Protein AF-A0A1I1DP13-F1 (afdb_monomer)

Solvent-accessible surface area (backbone atoms only — not comparable to full-atom values): 35308 Å² total; per-residue (Å²): 132,83,53,28,47,41,36,34,28,81,77,73,49,66,52,69,43,58,70,65,42,31,44,43,58,57,32,55,77,70,66,49,69,61,26,59,93,57,75,52,70,69,80,69,60,38,29,40,28,28,75,45,72,44,59,39,74,93,78,70,45,64,20,54,94,67,20,39,50,79,92,46,76,57,53,66,59,29,46,84,61,67,42,52,89,84,49,43,44,21,46,74,36,17,33,59,37,39,34,39,34,31,53,49,70,91,16,27,72,71,70,78,79,46,77,75,73,79,78,94,67,92,70,76,83,43,37,30,54,46,77,44,75,41,69,37,76,76,87,38,91,92,59,81,64,54,73,68,54,39,48,48,49,31,38,29,73,76,68,67,48,59,78,67,42,71,49,68,85,46,60,79,46,41,73,61,34,38,60,73,19,75,35,22,30,22,33,34,35,36,41,54,76,73,76,66,30,35,48,54,45,72,42,52,28,86,77,91,68,83,46,30,28,38,19,26,26,40,45,79,64,41,30,38,40,37,35,26,30,49,83,78,67,48,74,64,25,65,44,37,47,70,30,76,53,32,61,61,21,87,47,73,65,41,36,28,49,24,34,69,70,29,90,62,37,40,57,53,48,16,53,52,50,23,52,49,53,34,52,47,49,45,50,30,22,52,76,47,76,42,60,33,52,49,30,44,36,34,15,37,21,19,40,41,57,53,46,26,25,60,74,63,41,74,38,54,48,47,69,39,92,91,18,54,62,96,67,44,67,57,48,77,45,56,26,48,83,49,52,33,68,68,31,24,85,64,13,35,29,37,34,53,30,34,63,44,41,73,33,9,11,24,53,46,14,30,45,65,50,70,36,32,64,76,28,83,60,41,27,38,37,36,33,45,49,53,50,26,43,36,38,41,21,14,56,88,51,38,34,34,35,46,24,77,23,42,46,41,66,55,8,40,90,31,92,36,36,30,58,83,41,67,10,14,26,43,41,45,48,41,42,63,85,73,61,52,66,41,35,25,28,39,94,44,95,50,41,64,83,41,89,61,27,67,68,75,31,64,84,53,43,66,69,34,28,6,24,41,14,50,47,26,43,55,24,28,32,31,53,36,45,40,27,24,41,80,57,45,50,28,47,27,84,78,49,69,25,85,46,27,37,84,47,92,96,48,19,26,39,59,70,45,77,33,56,96,79,76,42,50,71,32,48,53,41,53,66,33,45,52,41,47,30,53,21,27,4,29,42,26,17,48,54,52,49,51,29,57,76,71,71,49,93,71,51,68,32,37,36,28,15,21,78,55,22,51,60,54,52,52,68,34,39,47,49,43,16,36,44,79,57,42,58,64,90,37,44,44,64,58,25,46,23,33,44,48,13,14,39,45,42,44,33,11,25,68,52,45,56,46,47,62,53,49,43,75,62,43,46,73,52,61,56,94,77,39,87,58,36,64,58,39,25,60,37,24,42,20,52,32,39,68,75,69,79,44,66,52,47,53,77,79,48,79,69,58,95,52,74,66,55,78,78,55,52,60,52,54,56,54,55,69,71,63,65,80,78,87,78,86,82,137

Radius of gyration: 28.68 Å; Cα contacts (8 Å, |Δi|>4): 1566; chains: 1; bounding box: 94×59×93 Å

pLDDT: mean 90.05, std 12.03, range [35.84, 98.69]

Secondary structure (DSSP, 8-state):
----EEEEETTTEEEE--TT-BHHHHHHHHT-----TTTTSS-S--SEEEEEPEEETTTTEEE-TTSBPPP-HHHHHHHTTT--TT-EETTT-BB-SSEEEE--GGG-SS------PPP------B-SEEEEEEE-PPP-SSS---HHHHHHHHHHHHH---S-B--HHHHTTHHHHHHHTTTEEEEEEE--SSS--EEEEEEES---SPPEEEEEEE-SSEEEEEEEETTT--EEEEEEEE-GGGGT-SSHHHHHHHHHHSTTHHHHHHHHHHHHHHHHHHHHHHHTT--GGGEEEEEEEE-HHHHHHHHT--GGGGSSTT---S--S-EEEEGGGGT--SS-TT-EEEEPPPSBTTB-HHHHHHHHHH-GGG-SS-EEEEEESSSEEEEEE-SS-EEEEEE---GGGGTTTSTTB--S-TTEEEEEEE-TTT--EEEEETT--S-TTSTTHHHHTTTT---EE-HHHHHHHHHHHHHTTSB-TT-PBPPHHHHS-TTEEEETTEEEEEEEE-GGGT--EEEE-HHHHHHHHHHHHHHHHHHHHHHHHHT-S--SEEEEEHHHHTT--HHHHHHHTSS----GGGEEEEESHHHHHHHHHHHBHHHHHHHHHHHHH-EE--GGG-TTHHHHHHHTTSSS-SS---HHHHHH---------HHHHHHHHHHHTTPPP-----

Nearest PDB structures (foldseek):
  3zyy-assembly1_X  TM=7.426E-01  e=2.763E-56  Carboxydothermus hydrogenoformans
  4c1n-assembly2_K  TM=8.808E-01  e=3.202E-49  Carboxydothermus hydrogenoformans
  3cqy-assembly1_A  TM=4.595E-01  e=5.123E-05  Shewanella oneidensis MR-1
  3i8b-assembly1_A  TM=2.993E-01  e=1.482E-04  Bifidobacterium adolescentis ATCC 15703
  7v94-assembly1_A  TM=3.865E-01  e=6.200E-02  uncultured archaeon

Foldseek 3Di:
DFAAWEAEPPFRFIDGDHFFAQLVNVCVVSVNFFDDPPPLPLPQLQRKKAWDAADQVVVPDHHDPPQKPDDDPSNVVCCVVPRDPRIDRSSPITGHHHIYMYRDQSRGPDNPAPDQDDDPDDFDFDFQKDKDKWAFDDQDPVDHDDLVVRVQVRCCVVPVQHPEDEDPVAVVCSVVQCVQQVRIWMWTWGHFPDDHIYTQHIHRHDDDDFQWAWQWEDEPFKIKIFIARLVPLDGLFIGMDTQSCVSQPVDLLSQLVSPVRPPCSLVVSLVSRLVVVLVRLCVRCVVSVHFQQSHQEYFYWYWQSSVCSLQSHRQNCCNDPPLDHPFQFKDKDQVVSSVNPRYHRRHIYIYAGALGSGGIRLNLLLCLQVVQLDAPFWEWEWADACKIWIWTHHVPAIAIEIFRLHHLLQQPQFPQGDHQDFQAWQAWAADLPQRAIWTDHRQDPDIPPDPCRCVSCVPRHNRGHGNNRLLNVQLNCQQSVQAAQLGAGAACVQSVHPQFDDDPVGTKGWRDDCVVVPHDTYIGDSSSSQSNLLSLLRQALRQVLVCVVVVHDDGAAYEYEHQSSQRHQLLSCLQQQSYHAYQSVRYYYDYHSSSVSSSSVNRHSVSSVVSSVVSVRHHYDYLVPRPCSVVSSVQPSTGNGNPDPSVNSCVPGDGDNDDRDPVVVVVVVVVVVPDDDPDDDD

Mean predicted aligned error: 8.63 Å

Structure (mmCIF, N/CA/C/O backbone):
data_AF-A0A1I1DP13-F1
#
_entry.id   AF-A0A1I1DP13-F1
#
loop_
_atom_site.group_PDB
_atom_site.id
_atom_site.type_symbol
_atom_site.label_atom_id
_atom_site.label_alt_id
_atom_site.label_comp_id
_atom_site.label_asym_id
_atom_site.label_entity_id
_atom_site.label_seq_id
_atom_site.pdbx_PDB_ins_code
_atom_site.Cartn_x
_atom_site.Cartn_y
_atom_site.Cartn_z
_atom_site.occupancy
_atom_site.B_iso_or_equiv
_atom_site.auth_seq_id
_atom_site.auth_comp_id
_atom_site.auth_asym_id
_atom_site.auth_atom_id
_atom_site.pdbx_PDB_model_num
ATOM 1 N N . MET A 1 1 ? -0.823 33.779 26.265 1.00 55.12 1 MET A N 1
ATOM 2 C CA . MET A 1 1 ? -0.538 33.253 24.914 1.00 55.12 1 MET A CA 1
ATOM 3 C C . MET A 1 1 ? -0.546 31.744 25.011 1.00 55.12 1 MET A C 1
ATOM 5 O O . MET A 1 1 ? 0.023 31.214 25.957 1.00 55.12 1 MET A O 1
ATOM 9 N N . THR A 1 2 ? -1.258 31.063 24.123 1.00 80.88 2 THR A N 1
ATOM 10 C CA . THR A 1 2 ? -1.223 29.599 24.035 1.00 80.88 2 THR A CA 1
ATOM 11 C C . THR A 1 2 ? 0.154 29.152 23.557 1.00 80.88 2 THR A C 1
ATOM 13 O O . THR A 1 2 ? 0.678 29.711 22.600 1.00 80.88 2 THR A O 1
ATOM 16 N N . ASN A 1 3 ? 0.739 28.165 24.238 1.00 93.50 3 ASN A N 1
ATOM 17 C CA . ASN A 1 3 ? 2.014 27.561 23.849 1.00 93.50 3 ASN A CA 1
ATOM 18 C C . ASN A 1 3 ? 1.960 27.025 22.400 1.00 93.50 3 ASN A C 1
ATOM 20 O O . ASN A 1 3 ? 0.920 26.448 22.042 1.00 93.50 3 ASN A O 1
ATOM 24 N N . PRO A 1 4 ? 3.050 27.157 21.616 1.00 95.00 4 PRO A N 1
ATOM 25 C CA . PRO A 1 4 ? 3.177 26.577 20.282 1.00 95.00 4 PRO A CA 1
ATOM 26 C C . PRO A 1 4 ? 2.722 25.120 20.180 1.00 95.00 4 PRO A C 1
ATOM 28 O O . PRO A 1 4 ? 3.072 24.300 21.031 1.00 95.00 4 PRO A O 1
ATOM 31 N N . LEU A 1 5 ? 1.954 24.792 19.143 1.00 94.38 5 LEU A N 1
ATOM 32 C CA . LEU A 1 5 ? 1.590 23.432 18.764 1.00 94.38 5 LEU A CA 1
ATOM 33 C C . LEU A 1 5 ? 2.710 22.806 17.926 1.00 94.38 5 LEU A C 1
ATOM 35 O O . LEU A 1 5 ? 3.099 23.337 16.892 1.00 94.38 5 LEU A O 1
ATOM 39 N N . VAL A 1 6 ? 3.198 21.647 18.360 1.00 94.81 6 VAL A N 1
ATOM 40 C CA . VAL A 1 6 ? 4.246 20.886 17.673 1.00 94.81 6 VAL A CA 1
ATOM 41 C C . VAL A 1 6 ? 3.664 19.558 17.224 1.00 94.81 6 VAL A C 1
ATOM 43 O O . VAL A 1 6 ? 3.081 18.838 18.040 1.00 94.81 6 VAL A O 1
ATOM 46 N N . ILE A 1 7 ? 3.835 19.229 15.945 1.00 89.25 7 ILE A N 1
ATOM 47 C CA . ILE A 1 7 ? 3.390 17.970 15.340 1.00 89.25 7 ILE A CA 1
ATOM 48 C C . ILE A 1 7 ? 4.605 17.239 14.772 1.00 89.25 7 ILE A C 1
ATOM 50 O O . ILE A 1 7 ? 5.365 17.827 14.012 1.00 89.25 7 ILE A O 1
ATOM 54 N N . PHE A 1 8 ? 4.782 15.961 15.111 1.00 86.25 8 PHE A N 1
ATOM 55 C CA . PHE A 1 8 ? 5.872 15.132 14.595 1.00 86.25 8 PHE A CA 1
ATOM 56 C C . PHE A 1 8 ? 5.380 14.135 13.542 1.00 86.25 8 PHE A C 1
ATOM 58 O O . PHE A 1 8 ? 4.697 13.160 13.868 1.00 86.25 8 PHE A O 1
ATOM 65 N N . ALA A 1 9 ? 5.800 14.318 12.294 1.00 80.25 9 ALA A N 1
ATOM 66 C CA . ALA A 1 9 ? 5.687 13.325 11.232 1.00 80.25 9 ALA A CA 1
ATOM 67 C C . ALA A 1 9 ? 6.921 12.398 11.258 1.00 80.25 9 ALA A C 1
ATOM 69 O O . ALA A 1 9 ? 8.023 12.859 11.553 1.00 80.25 9 ALA A O 1
ATOM 70 N N . PRO A 1 10 ? 6.775 11.086 11.010 1.00 65.25 10 PRO A N 1
ATOM 71 C CA . PRO A 1 10 ? 5.547 10.370 10.645 1.00 65.25 10 PRO A CA 1
ATOM 72 C C . PRO A 1 10 ? 4.685 9.905 11.823 1.00 65.25 10 PRO A C 1
ATOM 74 O O . PRO A 1 10 ? 3.657 9.269 11.618 1.00 65.25 10 PRO A O 1
ATOM 77 N N . SER A 1 11 ? 5.127 10.142 13.059 1.00 68.56 11 SER A N 1
ATOM 78 C CA . SER A 1 11 ? 4.510 9.540 14.247 1.00 68.56 11 SER A CA 1
ATOM 79 C C . SER A 1 11 ? 3.066 9.994 14.508 1.00 68.56 11 SER A C 1
ATOM 81 O O . SER A 1 11 ? 2.361 9.355 15.282 1.00 68.56 11 SER A O 1
ATOM 83 N N . GLY A 1 12 ? 2.649 11.130 13.936 1.00 71.81 12 GLY A N 1
ATOM 84 C CA . GLY A 1 12 ? 1.364 11.792 14.190 1.00 71.81 12 GLY A CA 1
ATOM 85 C C . GLY A 1 12 ? 1.233 12.397 15.596 1.00 71.81 12 GLY A C 1
ATOM 86 O O . GLY A 1 12 ? 0.222 13.041 15.912 1.00 71.81 12 GLY A O 1
ATOM 87 N N . LYS A 1 13 ? 2.249 12.212 16.452 1.00 75.31 13 LYS A N 1
ATOM 88 C CA . LYS A 1 13 ? 2.263 12.684 17.836 1.00 75.31 13 LYS A CA 1
ATOM 89 C C . LYS A 1 13 ? 2.337 14.201 17.877 1.00 75.31 13 LYS A C 1
ATOM 91 O O . LYS A 1 13 ? 3.121 14.821 17.159 1.00 75.31 13 LYS A O 1
ATOM 96 N N . ARG A 1 14 ? 1.525 14.798 18.745 1.00 87.50 14 ARG A N 1
ATOM 97 C CA . ARG A 1 14 ? 1.379 16.250 18.837 1.00 87.50 14 ARG A CA 1
ATOM 98 C C . ARG A 1 14 ? 1.189 16.714 20.273 1.00 87.50 14 ARG A C 1
ATOM 100 O O . ARG A 1 14 ? 0.602 16.004 21.084 1.00 87.50 14 ARG A O 1
ATOM 107 N N . GLY A 1 15 ? 1.663 17.915 20.572 1.00 87.88 15 GLY A N 1
ATOM 108 C CA . GLY A 1 15 ? 1.552 18.526 21.894 1.00 87.88 15 GLY A CA 1
ATOM 109 C C . GLY A 1 15 ? 1.859 20.016 21.854 1.00 87.88 15 GLY A C 1
ATOM 110 O O . GLY A 1 15 ? 2.369 20.519 20.855 1.00 87.88 15 GLY A O 1
ATOM 111 N N . ARG A 1 16 ? 1.538 20.733 22.935 1.00 91.75 16 ARG A N 1
ATOM 112 C CA . ARG A 1 16 ? 1.857 22.160 23.062 1.00 91.75 16 ARG A CA 1
ATOM 113 C C . ARG A 1 16 ? 3.050 22.375 23.984 1.00 91.75 16 ARG A C 1
ATOM 115 O O . ARG A 1 16 ? 3.038 21.886 25.112 1.00 91.75 16 ARG A O 1
ATOM 122 N N . PHE A 1 17 ? 4.033 23.149 23.533 1.00 94.12 17 PHE A N 1
ATOM 123 C CA . PHE A 1 17 ? 5.304 23.349 24.235 1.00 94.12 17 PHE A CA 1
ATOM 124 C C . PHE A 1 17 ? 5.639 24.831 24.377 1.00 94.12 17 PHE A C 1
ATOM 126 O O . PHE A 1 17 ? 5.358 25.590 23.455 1.00 94.12 17 PHE A O 1
ATOM 133 N N . PRO A 1 18 ? 6.240 25.272 25.495 1.00 95.56 18 PRO A N 1
ATOM 134 C CA . PRO A 1 18 ? 6.707 26.647 25.637 1.00 95.56 18 PRO A CA 1
ATOM 135 C C . PRO A 1 18 ? 7.702 27.042 24.538 1.00 95.56 18 PRO A C 1
ATOM 137 O O . PRO A 1 18 ? 8.527 26.226 24.114 1.00 95.56 18 PRO A O 1
ATOM 140 N N . VAL A 1 19 ? 7.673 28.314 24.136 1.00 96.31 19 VAL A N 1
ATOM 141 C CA . VAL A 1 19 ? 8.696 28.902 23.256 1.00 96.31 19 VAL A CA 1
ATOM 142 C C . VAL A 1 19 ? 10.086 28.687 23.863 1.00 96.31 19 VAL A C 1
ATOM 144 O O . VAL A 1 19 ? 10.281 28.847 25.068 1.00 96.31 19 VAL A O 1
ATOM 147 N N . GLY A 1 20 ? 11.050 28.298 23.031 1.00 94.94 20 GLY A N 1
ATOM 148 C CA . GLY A 1 20 ? 12.412 27.968 23.447 1.00 94.94 20 GLY A CA 1
ATOM 149 C C . GLY A 1 20 ? 12.628 26.496 23.817 1.00 94.94 20 GLY A C 1
ATOM 150 O O . GLY A 1 20 ? 13.771 26.101 24.043 1.00 94.94 20 GLY A O 1
ATOM 151 N N . THR A 1 21 ? 11.582 25.661 23.827 1.00 96.38 21 THR A N 1
ATOM 152 C CA . THR A 1 21 ? 11.731 24.214 24.058 1.00 96.38 21 THR A CA 1
ATOM 153 C C . THR A 1 21 ? 12.563 23.578 22.932 1.00 96.38 21 THR A C 1
ATOM 155 O O . THR A 1 21 ? 12.220 23.761 21.762 1.00 96.38 21 THR A O 1
ATOM 158 N N . PRO A 1 22 ? 13.642 22.822 23.229 1.00 96.38 22 PRO A N 1
ATOM 159 C CA . PRO A 1 22 ? 14.370 22.066 22.212 1.00 96.38 22 PRO A CA 1
ATOM 160 C C . PRO A 1 22 ? 13.479 21.010 21.557 1.00 96.38 22 PRO A C 1
ATOM 162 O O . PRO A 1 22 ? 12.762 20.290 22.256 1.00 96.38 22 PRO A O 1
ATOM 165 N N . VAL A 1 23 ? 13.571 20.846 20.236 1.00 95.88 23 VAL A N 1
ATOM 166 C CA . VAL A 1 23 ? 12.750 19.867 19.497 1.00 95.88 23 VAL A CA 1
ATOM 167 C C . VAL A 1 23 ? 12.938 18.443 20.044 1.00 95.88 23 VAL A C 1
ATOM 169 O O . VAL A 1 23 ? 11.969 17.708 20.198 1.00 95.88 23 VAL A O 1
ATOM 172 N N . LEU A 1 24 ? 14.158 18.066 20.443 1.00 91.69 24 LEU A N 1
ATOM 173 C CA . LEU A 1 24 ? 14.453 16.769 21.064 1.00 91.69 24 LEU A CA 1
ATOM 174 C C . LEU A 1 24 ? 13.743 16.582 22.412 1.00 91.69 24 LEU A C 1
ATOM 176 O O . LEU A 1 24 ? 13.355 15.466 22.751 1.00 91.69 24 LEU A O 1
ATOM 180 N N . ALA A 1 25 ? 13.583 17.650 23.195 1.00 88.19 25 ALA A N 1
ATOM 181 C CA . ALA A 1 25 ? 12.870 17.576 24.466 1.00 88.19 25 ALA A CA 1
ATOM 182 C C . ALA A 1 25 ? 11.368 17.360 24.229 1.00 88.19 25 ALA A C 1
ATOM 184 O O . ALA A 1 25 ? 10.777 16.475 24.847 1.00 88.19 25 ALA A O 1
ATOM 185 N N . ALA A 1 26 ? 10.789 18.095 23.273 1.00 90.69 26 ALA A N 1
ATOM 186 C CA . ALA A 1 26 ? 9.405 17.901 22.850 1.00 90.69 26 ALA A CA 1
ATOM 187 C C . ALA A 1 26 ? 9.167 16.480 22.305 1.00 90.69 26 ALA A C 1
ATOM 189 O O . ALA A 1 26 ? 8.204 15.821 22.697 1.00 90.69 26 ALA A O 1
ATOM 190 N N . ALA A 1 27 ? 10.090 15.974 21.479 1.00 85.12 27 ALA A N 1
ATOM 191 C CA . ALA A 1 27 ? 10.051 14.614 20.951 1.00 85.12 27 ALA A CA 1
ATOM 192 C C . ALA A 1 27 ? 10.018 13.571 22.081 1.00 85.12 27 ALA A C 1
ATOM 194 O O . ALA A 1 27 ? 9.128 12.727 22.113 1.00 85.12 27 ALA A O 1
ATOM 195 N N . ARG A 1 28 ? 10.923 13.669 23.064 1.00 81.25 28 ARG A N 1
ATOM 196 C CA . ARG A 1 28 ? 10.982 12.741 24.209 1.00 81.25 28 ARG A CA 1
ATOM 197 C C . ARG A 1 28 ? 9.720 12.753 25.061 1.00 81.25 28 ARG A C 1
ATOM 199 O O . ARG A 1 28 ? 9.257 11.688 25.446 1.00 81.25 28 ARG A O 1
ATOM 206 N N . GLN A 1 29 ? 9.154 13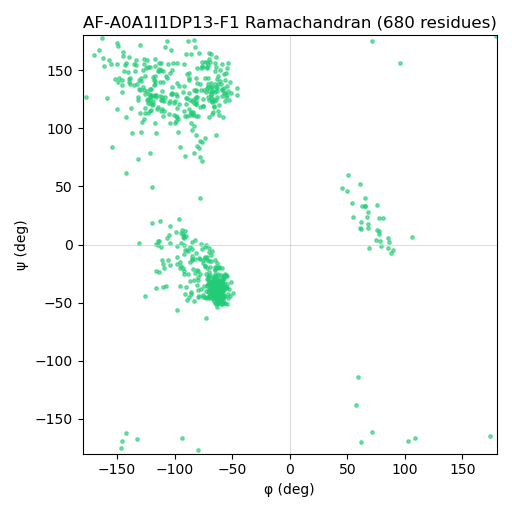.928 25.332 1.00 79.69 29 GLN A N 1
ATOM 207 C CA . GLN A 1 29 ? 7.941 14.040 26.147 1.00 79.69 29 GLN A CA 1
ATOM 208 C C . GLN A 1 29 ? 6.726 13.387 25.475 1.00 79.69 29 GLN A C 1
ATOM 210 O O . GLN A 1 29 ? 5.857 12.854 26.157 1.00 79.69 29 GLN A O 1
ATOM 215 N N . LEU A 1 30 ? 6.681 13.396 24.143 1.00 76.62 30 LEU A N 1
ATOM 216 C CA . LEU A 1 30 ? 5.662 12.683 23.373 1.00 76.62 30 LEU A CA 1
ATOM 217 C C . LEU A 1 30 ? 6.033 11.210 23.132 1.00 76.62 30 LEU A C 1
ATOM 219 O O . LEU A 1 30 ? 5.212 10.437 22.645 1.00 76.62 30 LEU A O 1
ATOM 223 N N . GLY A 1 31 ? 7.260 10.791 23.438 1.00 70.38 31 GLY A N 1
ATOM 224 C CA . GLY A 1 31 ? 7.783 9.480 23.052 1.00 70.38 31 GLY A CA 1
ATOM 225 C C . GLY A 1 31 ? 7.930 9.326 21.534 1.00 70.38 31 GLY A C 1
ATOM 226 O O . GLY A 1 31 ? 7.652 8.258 20.994 1.00 70.38 31 GLY A O 1
ATOM 227 N N . VAL A 1 32 ? 8.251 10.403 20.817 1.00 77.38 32 VAL A N 1
ATOM 228 C CA . VAL A 1 32 ? 8.623 10.362 19.397 1.00 77.38 32 VAL A CA 1
ATOM 229 C C . VAL A 1 32 ? 9.997 9.722 19.272 1.00 77.38 32 VAL A C 1
ATOM 231 O O . VAL A 1 32 ? 10.916 10.054 20.023 1.00 77.38 32 VAL A O 1
ATOM 234 N N . ASP A 1 33 ? 10.127 8.824 18.302 1.00 73.12 33 ASP A N 1
ATOM 235 C CA . ASP A 1 33 ? 11.364 8.106 18.044 1.00 73.12 33 ASP A CA 1
ATOM 236 C C . ASP A 1 33 ? 12.384 9.004 17.329 1.00 73.12 33 ASP A C 1
ATOM 238 O O . ASP A 1 33 ? 12.414 9.090 16.104 1.00 73.12 33 ASP A O 1
ATOM 242 N N . LEU A 1 34 ? 13.173 9.739 18.114 1.00 81.25 34 LEU A N 1
ATOM 243 C CA . LEU A 1 34 ? 14.242 10.615 17.641 1.00 81.25 34 LEU A CA 1
ATOM 244 C C . LEU A 1 34 ? 15.555 10.246 18.340 1.00 81.25 34 LEU A C 1
ATOM 246 O O . LEU A 1 34 ? 15.716 10.455 19.547 1.00 81.25 34 LEU A O 1
ATOM 250 N N . ASP A 1 35 ? 16.508 9.736 17.565 1.00 75.88 35 ASP A N 1
ATOM 251 C CA . ASP A 1 35 ? 17.798 9.249 18.041 1.00 75.88 35 ASP A CA 1
ATOM 252 C C . ASP A 1 35 ? 18.636 10.377 18.659 1.00 75.88 35 ASP A C 1
ATOM 254 O O . ASP A 1 35 ? 18.759 11.485 18.132 1.00 75.88 35 ASP A O 1
ATOM 258 N N . SER A 1 36 ? 19.247 10.096 19.809 1.00 75.69 36 SER A N 1
ATOM 259 C CA . SER A 1 36 ? 20.153 11.013 20.494 1.00 75.69 36 SER A CA 1
ATOM 260 C C . SER A 1 36 ? 21.153 10.262 21.377 1.00 75.69 36 SER A C 1
ATOM 262 O O . SER A 1 36 ? 21.030 10.235 22.606 1.00 75.69 36 SER A O 1
ATOM 264 N N . VAL A 1 37 ? 22.245 9.802 20.770 1.00 69.56 37 VAL A N 1
ATOM 265 C CA . VAL A 1 37 ? 23.362 9.152 21.481 1.00 69.56 37 VAL A CA 1
ATOM 266 C C . VAL A 1 37 ? 24.209 10.105 22.338 1.00 69.56 37 VAL A C 1
ATOM 268 O O . VAL A 1 37 ? 24.802 9.700 23.332 1.00 69.56 37 VAL A O 1
ATOM 271 N N . CYS A 1 38 ? 24.275 11.401 22.002 1.00 69.81 38 CYS A N 1
ATOM 272 C CA . CYS A 1 38 ? 25.126 12.355 22.732 1.00 69.81 38 CYS A CA 1
ATOM 273 C C . CYS A 1 38 ? 24.418 13.086 23.885 1.00 69.81 38 CYS A C 1
ATOM 275 O O . CYS A 1 38 ? 24.996 14.016 24.455 1.00 69.81 38 CYS A O 1
ATOM 277 N N . GLY A 1 39 ? 23.169 12.728 24.196 1.00 70.06 39 GLY A N 1
ATOM 278 C CA . GLY A 1 39 ? 22.375 13.384 25.241 1.00 70.06 39 GLY A CA 1
ATOM 279 C C . GLY A 1 39 ? 22.093 14.868 24.974 1.00 70.06 39 GLY A C 1
ATOM 280 O O . GLY A 1 39 ? 22.072 15.660 25.905 1.00 70.06 39 GLY A O 1
ATOM 281 N N . GLY A 1 40 ? 21.943 15.269 23.709 1.00 80.19 40 GLY A N 1
ATOM 282 C CA . GLY A 1 40 ? 21.624 16.654 23.337 1.00 80.19 40 GLY A CA 1
ATOM 283 C C . GLY A 1 40 ? 22.810 17.620 23.185 1.00 80.19 40 GLY A C 1
ATOM 284 O O . GLY A 1 40 ? 22.612 18.775 22.828 1.00 80.19 40 GLY A O 1
ATOM 285 N N . ARG A 1 41 ? 24.051 17.148 23.357 1.00 76.50 41 ARG A N 1
ATOM 286 C CA . ARG A 1 41 ? 25.288 17.947 23.198 1.00 76.50 41 ARG A CA 1
ATOM 287 C C . ARG A 1 41 ? 25.611 18.423 21.768 1.00 76.50 41 ARG A C 1
ATOM 289 O O . ARG A 1 41 ? 26.596 19.127 21.583 1.00 76.50 41 ARG A O 1
ATOM 296 N N . GLY A 1 42 ? 24.847 18.009 20.752 1.00 81.19 42 GLY A N 1
ATOM 297 C CA . GLY A 1 42 ? 25.030 18.461 19.365 1.00 81.19 42 GLY A CA 1
ATOM 298 C C . GLY A 1 42 ? 26.323 17.990 18.681 1.00 81.19 42 GLY A C 1
ATOM 299 O O . GLY A 1 42 ? 26.830 18.677 17.801 1.00 81.19 42 GLY A O 1
ATOM 300 N N . ILE A 1 43 ? 26.879 16.839 19.080 1.00 81.50 43 ILE A N 1
ATOM 301 C CA . ILE A 1 43 ? 28.154 16.316 18.540 1.00 81.50 43 ILE A CA 1
ATOM 302 C C . ILE A 1 43 ? 28.015 15.055 17.675 1.00 81.50 43 ILE A C 1
ATOM 304 O O . ILE A 1 43 ? 28.977 14.681 17.012 1.00 81.50 43 ILE A O 1
ATOM 308 N N . CYS A 1 44 ? 26.855 14.389 17.694 1.00 78.31 44 CYS A N 1
ATOM 309 C CA . CYS A 1 44 ? 26.656 13.097 17.022 1.00 78.31 44 CYS A CA 1
ATOM 310 C C . CYS A 1 44 ? 25.983 13.180 15.646 1.00 78.31 44 CYS A C 1
ATOM 312 O O . CYS A 1 44 ? 26.021 12.201 14.911 1.00 78.31 44 CYS A O 1
ATOM 314 N N . SER A 1 45 ? 25.335 14.304 15.313 1.00 84.06 45 SER A N 1
ATOM 315 C CA . SER A 1 45 ? 24.526 14.466 14.090 1.00 84.06 45 SER A CA 1
ATOM 316 C C . SER A 1 45 ? 23.410 13.424 13.887 1.00 84.06 45 SER A C 1
ATOM 318 O O . SER A 1 45 ? 22.979 13.216 12.758 1.00 84.06 45 SER A O 1
ATOM 320 N N . LYS A 1 46 ? 22.919 12.772 14.952 1.00 82.62 46 LYS A N 1
ATOM 321 C CA . LYS A 1 46 ? 21.866 11.742 14.858 1.00 82.62 46 LYS A CA 1
ATOM 322 C C . LYS A 1 46 ? 20.439 12.279 14.970 1.00 82.62 46 LYS A C 1
ATOM 324 O O . LYS A 1 46 ? 19.577 11.835 14.225 1.00 82.62 46 LYS A O 1
ATOM 329 N N . CYS A 1 47 ? 20.209 13.286 15.812 1.00 87.00 47 CYS A N 1
ATOM 330 C CA . CYS A 1 47 ? 18.889 13.878 16.074 1.00 87.00 47 CYS A CA 1
ATOM 331 C C . CYS A 1 47 ? 18.412 14.843 14.972 1.00 87.00 47 CYS A C 1
ATOM 333 O O . CYS A 1 47 ? 17.910 15.925 15.276 1.00 87.00 47 CYS A O 1
ATOM 335 N N . GLN A 1 48 ? 18.637 14.523 13.699 1.00 93.50 48 GLN A N 1
ATOM 336 C CA . GLN A 1 48 ? 18.266 15.417 12.604 1.00 93.50 48 GLN A CA 1
ATOM 337 C C . GLN A 1 48 ? 16.747 15.464 12.449 1.00 93.50 48 GLN A C 1
ATOM 339 O O . GLN A 1 48 ? 16.071 14.456 12.618 1.00 93.50 48 GLN A O 1
ATOM 344 N N . VAL A 1 49 ? 16.223 16.639 12.124 1.00 93.94 49 VAL A N 1
ATOM 345 C CA . VAL A 1 49 ? 14.802 16.877 11.858 1.00 93.94 49 VAL A CA 1
ATOM 346 C C . VAL A 1 49 ? 14.656 17.885 10.722 1.00 93.94 49 VAL A C 1
ATOM 348 O O . VAL A 1 49 ? 15.557 18.695 10.512 1.00 93.94 49 VAL A O 1
ATOM 351 N N . SER A 1 50 ? 13.534 17.884 10.015 1.00 92.88 50 SER A N 1
ATOM 352 C CA . SER A 1 50 ? 13.216 18.898 9.003 1.00 92.88 50 SER A CA 1
ATOM 353 C C . SER A 1 50 ? 11.915 19.612 9.367 1.00 92.88 50 SER A C 1
ATOM 355 O O . SER A 1 50 ? 10.907 18.936 9.553 1.00 92.88 50 SER A O 1
ATOM 357 N N . PRO A 1 51 ? 11.889 20.953 9.481 1.00 92.81 51 PRO A N 1
ATOM 358 C CA . PRO A 1 51 ? 10.623 21.670 9.567 1.00 92.81 51 PRO A CA 1
ATOM 359 C C . PRO A 1 51 ? 9.895 21.569 8.219 1.00 92.81 51 PRO A C 1
ATOM 361 O O . PRO A 1 51 ? 10.487 21.845 7.177 1.00 92.81 51 PRO A O 1
ATOM 364 N N . ALA A 1 52 ? 8.630 21.156 8.235 1.00 90.75 52 ALA A N 1
ATOM 365 C CA . ALA A 1 52 ? 7.769 21.190 7.059 1.00 90.75 52 ALA A CA 1
ATOM 366 C C . ALA A 1 52 ? 7.096 22.567 6.999 1.00 90.75 52 ALA A C 1
ATOM 368 O O . ALA A 1 52 ? 6.376 22.940 7.925 1.00 90.75 52 ALA A O 1
ATOM 369 N N . LEU A 1 53 ? 7.386 23.334 5.947 1.00 91.06 53 LEU A N 1
ATOM 370 C CA . LEU A 1 53 ? 6.928 24.715 5.778 1.00 91.06 53 LEU A CA 1
ATOM 371 C C . LEU A 1 53 ? 5.600 24.776 5.014 1.00 91.06 53 LEU A C 1
ATOM 373 O O . LEU A 1 53 ? 5.291 23.882 4.220 1.00 91.06 53 LEU A O 1
ATOM 377 N N . GLY A 1 54 ? 4.848 25.856 5.235 1.00 91.56 54 GLY A N 1
ATOM 378 C CA . GLY A 1 54 ? 3.610 26.150 4.510 1.00 91.56 54 GLY A CA 1
ATOM 379 C C . GLY A 1 54 ? 2.335 25.990 5.337 1.00 91.56 54 GLY A C 1
ATOM 380 O O . GLY A 1 54 ? 2.363 25.928 6.569 1.00 91.56 54 GLY A O 1
ATOM 381 N N . GLU A 1 55 ? 1.196 25.971 4.649 1.00 90.94 55 GLU A N 1
ATOM 382 C CA . GLU A 1 55 ? -0.130 25.846 5.259 1.00 90.94 55 GLU A CA 1
ATOM 383 C C . GLU A 1 55 ? -0.554 24.377 5.407 1.00 90.94 55 GLU A C 1
ATOM 385 O O . GLU A 1 55 ? -0.594 23.624 4.431 1.00 90.94 55 GLU A O 1
ATOM 390 N N . PHE A 1 56 ? -0.924 23.981 6.633 1.00 87.50 56 PHE A N 1
ATOM 391 C CA . PHE A 1 56 ? -1.377 22.633 6.991 1.00 87.50 56 PHE A CA 1
ATOM 392 C C . PHE A 1 56 ? -2.795 22.677 7.592 1.00 87.50 56 PHE A C 1
ATOM 394 O O . PHE A 1 56 ? -2.963 22.569 8.816 1.00 87.50 56 PHE A O 1
ATOM 401 N N . PRO A 1 57 ? -3.853 22.797 6.767 1.00 81.88 57 PRO A N 1
ATOM 402 C CA . PRO A 1 57 ? -5.229 22.976 7.243 1.00 81.88 57 PRO A CA 1
ATOM 403 C C . PRO A 1 57 ? -5.734 21.822 8.118 1.00 81.88 57 PRO A C 1
ATOM 405 O O . PRO A 1 57 ? -6.458 22.069 9.079 1.00 81.88 57 PRO A O 1
ATOM 408 N N . LYS A 1 58 ? -5.291 20.576 7.877 1.00 77.31 58 LYS A N 1
ATOM 409 C CA . LYS A 1 58 ? -5.633 19.418 8.729 1.00 77.31 58 LYS A CA 1
ATOM 410 C C . LYS A 1 58 ? -5.237 19.629 10.197 1.00 77.31 58 LYS A C 1
ATOM 412 O O . LYS A 1 58 ? -5.904 19.133 11.102 1.00 77.31 58 LYS A O 1
ATOM 417 N N . PHE A 1 59 ? -4.143 20.347 10.433 1.00 81.06 59 PHE A N 1
ATOM 418 C CA . PHE A 1 59 ? -3.660 20.670 11.773 1.00 81.06 59 PHE A CA 1
ATOM 419 C C . PHE A 1 59 ? -4.088 22.067 12.234 1.00 81.06 59 PHE A C 1
ATOM 421 O O . PHE A 1 59 ? -3.936 22.378 13.414 1.00 81.06 59 PHE A O 1
ATOM 428 N N . GLY A 1 60 ? -4.631 22.888 11.330 1.00 84.75 60 GLY A N 1
ATOM 429 C CA . GLY A 1 60 ? -4.982 24.280 11.596 1.00 84.75 60 GLY A CA 1
ATOM 430 C C . GLY A 1 60 ? -3.762 25.157 11.880 1.00 84.75 60 GLY A C 1
ATOM 431 O O . GLY A 1 60 ? -3.861 26.059 12.707 1.00 84.75 60 GLY A O 1
ATOM 432 N N . VAL A 1 61 ? -2.615 24.866 11.250 1.00 90.44 61 VAL A N 1
ATOM 433 C CA . VAL A 1 61 ? -1.355 25.602 11.460 1.00 90.44 61 VAL A CA 1
ATOM 434 C C . VAL A 1 61 ? -0.753 26.081 10.141 1.00 90.44 61 VAL A C 1
ATOM 436 O O . VAL A 1 61 ? -0.876 25.414 9.113 1.00 90.44 61 VAL A O 1
ATOM 439 N N . THR A 1 62 ? -0.043 27.205 10.205 1.00 92.19 62 THR A N 1
ATOM 440 C CA . THR A 1 62 ? 0.819 27.716 9.133 1.00 92.19 62 THR A CA 1
ATOM 441 C C . THR A 1 62 ? 2.237 27.790 9.676 1.00 92.19 62 THR A C 1
ATOM 443 O O . THR A 1 62 ? 2.483 28.479 10.666 1.00 92.19 62 THR A O 1
ATOM 446 N N . VAL A 1 63 ? 3.161 27.063 9.052 1.00 93.88 63 VAL A N 1
ATOM 447 C CA . VAL A 1 63 ? 4.551 26.962 9.501 1.00 93.88 63 VAL A CA 1
ATOM 448 C C . VAL A 1 63 ? 5.413 27.911 8.677 1.00 93.88 63 VAL A C 1
ATOM 450 O O . VAL A 1 63 ? 5.633 27.691 7.484 1.00 93.88 63 VAL A O 1
ATOM 453 N N . ALA A 1 64 ? 5.896 28.967 9.326 1.00 92.62 64 ALA A N 1
ATOM 454 C CA . ALA A 1 64 ? 6.811 29.944 8.743 1.00 92.62 64 ALA A CA 1
ATOM 455 C C . ALA A 1 64 ? 8.282 29.495 8.855 1.00 92.62 64 ALA A C 1
ATOM 457 O O . ALA A 1 64 ? 8.623 28.612 9.646 1.00 92.62 64 ALA A O 1
ATOM 458 N N . GLU A 1 65 ? 9.174 30.120 8.079 1.00 91.12 65 GLU A N 1
ATOM 459 C CA . GLU A 1 65 ? 10.616 29.805 8.083 1.00 91.12 65 GLU A CA 1
ATOM 460 C C . GLU A 1 65 ? 11.283 30.010 9.454 1.00 91.12 65 GLU A C 1
ATOM 462 O O . GLU A 1 65 ? 12.265 29.342 9.783 1.00 91.12 65 GLU A O 1
ATOM 467 N N . ASP A 1 66 ? 10.730 30.901 10.276 1.00 93.12 66 ASP A N 1
ATOM 468 C CA . ASP A 1 66 ? 11.196 31.232 11.622 1.00 93.12 66 ASP A CA 1
ATOM 469 C C . ASP A 1 66 ? 10.500 30.421 12.733 1.00 93.12 66 A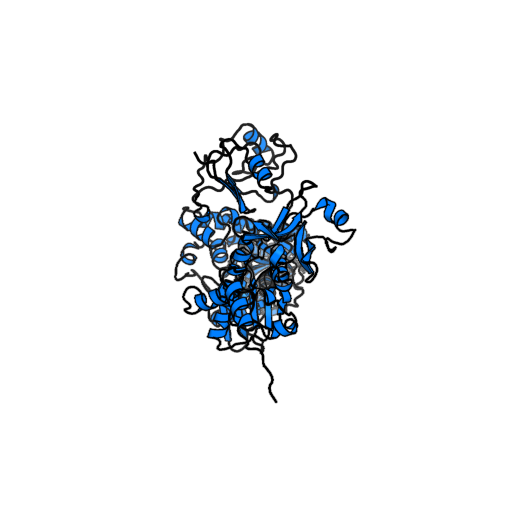SP A C 1
ATOM 471 O O . ASP A 1 66 ? 10.677 30.715 13.917 1.00 93.12 66 ASP A O 1
ATOM 475 N N . ALA A 1 67 ? 9.759 29.358 12.388 1.00 95.00 67 ALA A N 1
ATOM 476 C CA . ALA A 1 67 ? 9.090 28.496 13.370 1.00 95.00 67 ALA A CA 1
ATOM 477 C C . ALA A 1 67 ? 10.060 27.738 14.296 1.00 95.00 67 ALA A C 1
ATOM 479 O O . ALA A 1 67 ? 9.700 27.321 15.405 1.00 95.00 67 ALA A O 1
ATOM 480 N N . LEU A 1 68 ? 11.317 27.600 13.869 1.00 96.56 68 LEU A N 1
ATOM 481 C CA . LEU A 1 68 ? 12.437 27.150 14.689 1.00 96.56 68 LEU A CA 1
ATOM 482 C C . LEU A 1 68 ? 13.445 28.282 14.877 1.00 96.56 68 LEU A C 1
ATOM 484 O O . LEU A 1 68 ? 13.556 29.183 14.050 1.00 96.56 68 LEU A O 1
ATOM 488 N N . SER A 1 69 ? 14.235 28.200 15.949 1.00 96.06 69 SER A N 1
ATOM 489 C CA . SER A 1 69 ? 15.284 29.181 16.227 1.00 96.06 69 SER A CA 1
ATOM 490 C C . SER A 1 69 ? 16.248 29.360 15.049 1.00 96.06 69 SER A C 1
ATOM 492 O O . SER A 1 69 ? 16.421 28.435 14.244 1.00 96.06 69 SER A O 1
ATOM 494 N N . PRO A 1 70 ? 16.928 30.516 14.945 1.00 95.25 70 PRO A N 1
ATOM 495 C CA . PRO A 1 70 ? 17.923 30.740 13.906 1.00 95.25 70 PRO A CA 1
ATOM 496 C C . PRO A 1 70 ? 19.008 29.662 13.892 1.00 95.25 70 PRO A C 1
ATOM 498 O O . PRO A 1 70 ? 19.334 29.058 14.920 1.00 95.25 70 PRO A O 1
ATOM 501 N N . TRP A 1 71 ? 19.579 29.438 12.711 1.00 93.19 71 TRP A N 1
ATOM 502 C CA . TRP A 1 71 ? 20.704 28.529 12.534 1.00 93.19 71 TRP A CA 1
ATOM 503 C C . TRP A 1 71 ? 21.863 28.910 13.461 1.00 93.19 71 TRP A C 1
ATOM 505 O O . TRP A 1 71 ? 22.311 30.058 13.470 1.00 93.19 71 TRP A O 1
ATOM 515 N N . ASN A 1 72 ? 22.354 27.956 14.253 1.00 92.06 72 ASN A N 1
ATOM 516 C CA . ASN A 1 72 ? 23.385 28.227 15.259 1.00 92.06 72 ASN A CA 1
ATOM 517 C C . ASN A 1 72 ? 24.763 27.646 14.891 1.00 92.06 72 ASN A C 1
ATOM 519 O O . ASN A 1 72 ? 24.927 26.846 13.969 1.00 92.06 72 ASN A O 1
ATOM 523 N N . ALA A 1 73 ? 25.788 28.032 15.658 1.00 92.38 73 ALA A N 1
ATOM 524 C CA . ALA A 1 73 ? 27.173 27.615 15.425 1.00 92.38 73 ALA A CA 1
ATOM 525 C C . ALA A 1 73 ? 27.399 26.093 15.545 1.00 92.38 73 ALA A C 1
ATOM 527 O O . ALA A 1 73 ? 28.348 25.561 14.962 1.00 92.38 73 ALA A O 1
ATOM 528 N N . VAL A 1 74 ? 26.558 25.382 16.305 1.00 89.38 74 VAL A N 1
ATOM 529 C CA . VAL A 1 74 ? 26.636 23.921 16.443 1.00 89.38 74 VAL A CA 1
ATOM 530 C C . VAL A 1 74 ? 26.094 23.252 15.183 1.00 89.38 74 VAL A C 1
ATOM 532 O O . VAL A 1 74 ? 26.734 22.340 14.663 1.00 89.38 74 VAL A O 1
ATOM 535 N N . GLU A 1 75 ? 24.976 23.730 14.645 1.00 91.75 75 GLU A N 1
ATOM 536 C CA . GLU A 1 75 ? 24.419 23.258 13.373 1.00 91.75 75 GLU A CA 1
ATOM 537 C C . GLU A 1 75 ? 25.386 23.521 12.210 1.00 91.75 75 GLU A C 1
ATOM 539 O O . GLU A 1 75 ? 25.728 22.586 11.487 1.00 91.75 75 GLU A O 1
ATOM 544 N N . ALA A 1 76 ? 25.966 24.725 12.127 1.00 90.31 76 ALA A N 1
ATOM 545 C CA . ALA A 1 76 ? 26.983 25.068 11.122 1.00 90.31 76 ALA A CA 1
ATOM 546 C C . ALA A 1 76 ? 28.201 24.128 11.159 1.00 90.31 76 ALA A C 1
ATOM 548 O O . ALA A 1 76 ? 28.773 23.763 10.134 1.00 90.31 76 ALA A O 1
ATOM 549 N N . ARG A 1 77 ? 28.609 23.688 12.355 1.00 88.94 77 ARG A N 1
ATOM 550 C CA . ARG A 1 77 ? 29.710 22.729 12.507 1.00 88.94 77 ARG A CA 1
ATOM 551 C C . ARG A 1 77 ? 29.331 21.324 12.038 1.00 88.94 77 ARG A C 1
ATOM 553 O O . ARG A 1 77 ? 30.198 20.592 11.560 1.00 88.94 77 ARG A O 1
ATOM 560 N N . ASN A 1 78 ? 28.074 20.930 12.225 1.00 86.56 78 ASN A N 1
ATOM 561 C CA . ASN A 1 78 ? 27.594 19.590 11.900 1.00 86.56 78 ASN A CA 1
ATOM 562 C C . ASN A 1 78 ? 27.182 19.430 10.433 1.00 86.56 78 ASN A C 1
ATOM 564 O O . ASN A 1 78 ? 27.098 18.297 9.968 1.00 86.56 78 ASN A O 1
ATOM 568 N N . GLU A 1 79 ? 27.042 20.520 9.678 1.00 86.06 79 GLU A N 1
ATOM 569 C CA . GLU A 1 79 ? 26.905 20.489 8.214 1.00 86.06 79 GLU A CA 1
ATOM 570 C C . GLU A 1 79 ? 28.032 19.666 7.565 1.00 86.06 79 GLU A C 1
ATOM 572 O O . GLU A 1 79 ? 27.795 18.745 6.788 1.00 86.06 79 GLU A O 1
ATOM 577 N N . LYS A 1 80 ? 29.276 19.870 8.015 1.00 82.69 80 LYS A N 1
ATOM 578 C CA . LYS A 1 80 ? 30.447 19.088 7.572 1.00 82.69 80 LYS A CA 1
ATOM 579 C C . LYS A 1 80 ? 30.539 17.684 8.187 1.00 82.69 80 LYS A C 1
ATOM 581 O O . LYS A 1 80 ? 31.473 16.948 7.884 1.00 82.69 80 LYS A O 1
ATOM 586 N N . ARG A 1 81 ? 29.630 17.325 9.099 1.00 79.56 81 ARG A N 1
ATOM 587 C CA . ARG A 1 81 ? 29.625 16.061 9.864 1.00 79.56 81 ARG A CA 1
ATOM 588 C C . ARG A 1 81 ? 28.370 15.220 9.619 1.00 79.56 81 ARG A C 1
ATOM 590 O O . ARG A 1 81 ? 28.084 14.317 10.400 1.00 79.56 81 ARG A O 1
ATOM 597 N N . GLY A 1 82 ? 27.652 15.497 8.531 1.00 81.00 82 GLY A N 1
ATOM 598 C CA . GLY A 1 82 ? 26.531 14.679 8.071 1.00 81.00 82 GLY A CA 1
ATOM 599 C C . GLY A 1 82 ? 25.142 15.269 8.307 1.00 81.00 82 GLY A C 1
ATOM 600 O O . GLY A 1 82 ? 24.165 14.572 8.034 1.00 81.00 82 GLY A O 1
ATOM 601 N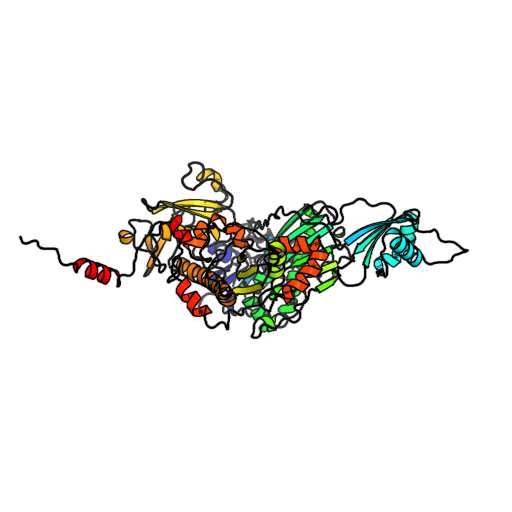 N . LEU A 1 83 ? 25.015 16.515 8.781 1.00 87.44 83 LEU A N 1
ATOM 602 C CA . LEU A 1 83 ? 23.737 17.235 8.756 1.00 87.44 83 LEU A CA 1
ATOM 603 C C . LEU A 1 83 ? 23.400 17.597 7.302 1.00 87.44 83 LEU A C 1
ATOM 605 O O . LEU A 1 83 ? 24.090 18.414 6.694 1.00 87.44 83 LEU A O 1
ATOM 609 N N . LYS A 1 84 ? 22.376 16.950 6.731 1.00 87.38 84 LYS A N 1
ATOM 610 C CA . LYS A 1 84 ? 22.000 17.155 5.321 1.00 87.38 84 LYS A CA 1
ATOM 611 C C . LYS A 1 84 ? 21.364 18.545 5.106 1.00 87.38 84 LYS A C 1
ATOM 613 O O . LYS A 1 84 ? 20.763 19.076 6.044 1.00 87.38 84 LYS A O 1
ATOM 618 N N . PRO A 1 85 ? 21.437 19.117 3.887 1.00 85.94 85 PRO A N 1
ATOM 619 C CA . PRO A 1 85 ? 20.769 20.379 3.560 1.00 85.94 85 PRO A CA 1
ATOM 620 C C . PRO A 1 85 ? 19.278 20.364 3.928 1.00 85.94 85 PRO A C 1
ATOM 622 O O . PRO A 1 85 ? 18.607 19.347 3.756 1.00 85.94 85 PRO A O 1
ATOM 625 N N . GLY A 1 86 ? 18.771 21.477 4.466 1.00 85.31 86 GLY A N 1
ATOM 626 C CA . GLY A 1 86 ? 17.372 21.602 4.905 1.00 85.31 86 GLY A CA 1
ATOM 627 C C . GLY A 1 86 ? 17.029 20.882 6.219 1.00 85.31 86 GLY A C 1
ATOM 628 O O . GLY A 1 86 ? 15.869 20.875 6.632 1.00 85.31 86 GLY A O 1
ATOM 629 N N . ARG A 1 87 ? 18.011 20.276 6.903 1.00 91.94 87 ARG A N 1
ATOM 630 C CA . ARG A 1 87 ? 17.818 19.639 8.213 1.00 91.94 87 ARG A CA 1
ATOM 631 C C . ARG A 1 87 ? 18.374 20.484 9.348 1.00 91.94 87 ARG A C 1
ATOM 633 O O . ARG A 1 87 ? 19.388 21.158 9.212 1.00 91.94 87 ARG A O 1
ATOM 640 N N . ARG A 1 88 ? 17.723 20.387 10.501 1.00 94.94 88 ARG A N 1
ATOM 641 C CA . ARG A 1 88 ? 18.082 21.010 11.775 1.00 94.94 88 ARG A CA 1
ATOM 642 C C . ARG A 1 88 ? 18.507 19.940 12.773 1.00 94.94 88 ARG A C 1
ATOM 644 O O . ARG A 1 88 ? 18.098 18.783 12.667 1.00 94.94 88 ARG A O 1
ATOM 651 N N . LEU A 1 89 ? 19.307 20.308 13.771 1.00 94.00 89 LEU A N 1
ATOM 652 C CA . LEU A 1 89 ? 19.592 19.407 14.892 1.00 94.00 89 LEU A CA 1
ATOM 653 C C . LEU A 1 89 ? 18.493 19.558 15.935 1.00 94.00 89 LEU A C 1
ATOM 655 O O . LEU A 1 89 ? 18.431 20.580 16.612 1.00 94.00 89 LEU A O 1
ATOM 659 N N . GLY A 1 90 ? 17.676 18.528 16.142 1.00 92.81 90 GLY A N 1
ATOM 660 C CA . GLY A 1 90 ? 16.558 18.573 17.081 1.00 92.81 90 GLY A CA 1
ATOM 661 C C . GLY A 1 90 ? 16.981 18.899 18.517 1.00 92.81 90 GLY A C 1
ATOM 662 O O . GLY A 1 90 ? 16.224 19.494 19.275 1.00 92.81 90 GLY A O 1
ATOM 663 N N . CYS A 1 91 ? 18.217 18.583 18.912 1.00 90.75 91 CYS A N 1
ATOM 664 C CA . CYS A 1 91 ? 18.726 18.969 20.231 1.00 90.75 91 CYS A CA 1
ATOM 665 C C . CYS A 1 91 ? 19.169 20.433 20.363 1.00 90.75 91 CYS A C 1
ATOM 667 O O . CYS A 1 91 ? 19.463 20.853 21.476 1.00 90.75 91 CYS A O 1
ATOM 669 N N . GLN A 1 92 ? 19.303 21.169 19.259 1.00 94.94 92 GLN A N 1
ATOM 670 C CA . GLN A 1 92 ? 19.783 22.557 19.242 1.00 94.94 92 GLN A CA 1
ATOM 671 C C . GLN A 1 92 ? 18.715 23.532 18.735 1.00 94.94 92 GLN A C 1
ATOM 673 O O . GLN A 1 92 ? 18.609 24.642 19.250 1.00 94.94 92 GLN A O 1
ATOM 678 N N . ALA A 1 93 ? 17.918 23.124 17.748 1.00 96.19 93 ALA A N 1
ATOM 679 C CA . ALA A 1 93 ? 16.779 23.893 17.281 1.00 96.19 93 ALA A CA 1
ATOM 680 C C . ALA A 1 93 ? 15.706 23.954 18.376 1.00 96.19 93 ALA A C 1
ATOM 682 O O . ALA A 1 93 ? 15.345 22.934 18.973 1.00 96.19 93 ALA A O 1
ATOM 683 N N . THR A 1 94 ? 15.203 25.157 18.638 1.00 97.06 94 THR A N 1
ATOM 684 C CA . THR A 1 94 ? 14.175 25.409 19.649 1.00 97.06 94 THR A CA 1
ATOM 685 C C . THR A 1 94 ? 12.913 25.953 19.002 1.00 97.06 94 THR A C 1
ATOM 687 O O . THR A 1 94 ? 12.980 26.757 18.074 1.00 97.06 94 THR A O 1
ATOM 690 N N . ILE A 1 95 ? 11.765 25.506 19.500 1.00 97.38 95 ILE A N 1
ATOM 691 C CA . ILE A 1 95 ? 10.436 25.844 18.982 1.00 97.38 95 ILE A CA 1
ATOM 692 C C . ILE A 1 95 ? 10.141 27.323 19.248 1.00 97.38 95 ILE A C 1
ATOM 694 O O . ILE A 1 95 ? 10.243 27.765 20.394 1.00 97.38 95 ILE A O 1
ATOM 698 N N . GLN A 1 96 ? 9.781 28.078 18.208 1.00 97.00 96 GLN A N 1
ATOM 699 C CA . GLN A 1 96 ? 9.438 29.504 18.307 1.00 97.00 96 GLN A CA 1
ATOM 700 C C . GLN A 1 96 ? 7.947 29.761 18.081 1.00 97.00 96 GLN A C 1
ATOM 702 O O . GLN A 1 96 ? 7.354 30.592 18.767 1.00 97.00 96 GLN A O 1
ATOM 707 N N . SER A 1 97 ? 7.328 29.014 17.172 1.00 95.94 97 SER A N 1
ATOM 708 C CA . SER A 1 97 ? 5.899 29.082 16.860 1.00 95.94 97 SER A CA 1
ATOM 709 C C . SER A 1 97 ? 5.373 27.695 16.472 1.00 95.94 97 SER A C 1
ATOM 711 O O . SER A 1 97 ? 6.081 26.695 16.633 1.00 95.94 97 SER A O 1
ATOM 713 N N . ASP A 1 98 ? 4.104 27.615 16.063 1.00 95.69 98 ASP A N 1
ATOM 714 C CA . ASP A 1 98 ? 3.486 26.359 15.635 1.00 95.69 98 ASP A CA 1
ATOM 715 C C . ASP A 1 98 ? 4.308 25.727 14.500 1.00 95.69 98 ASP A C 1
ATOM 717 O O . ASP A 1 98 ? 4.676 26.395 13.533 1.00 95.69 98 ASP A O 1
ATOM 721 N N . VAL A 1 99 ? 4.632 24.438 14.629 1.00 95.88 99 VAL A N 1
ATOM 722 C CA . VAL A 1 99 ? 5.587 23.781 13.730 1.00 95.88 99 VAL A CA 1
ATOM 723 C C . VAL A 1 99 ? 5.234 22.320 13.474 1.00 95.88 99 VAL A C 1
ATOM 725 O O . VAL A 1 99 ? 4.897 21.557 14.385 1.00 95.88 99 VAL A O 1
ATOM 728 N N . VAL A 1 100 ? 5.363 21.918 12.211 1.00 93.75 100 VAL A N 1
ATOM 729 C CA . VAL A 1 100 ? 5.337 20.520 11.778 1.00 93.75 100 VAL A CA 1
ATOM 730 C C . VAL A 1 100 ? 6.781 20.067 11.576 1.00 93.75 100 VAL A C 1
ATOM 732 O O . VAL A 1 100 ? 7.543 20.689 10.840 1.00 93.75 100 VAL A O 1
ATOM 735 N N . ILE A 1 101 ? 7.174 18.999 12.263 1.00 94.19 101 ILE A N 1
ATOM 736 C CA . ILE A 1 101 ? 8.532 18.457 12.276 1.00 94.19 101 ILE A CA 1
ATOM 737 C C . ILE A 1 101 ? 8.531 17.069 11.641 1.00 94.19 101 ILE A C 1
ATOM 739 O O . ILE A 1 101 ? 7.925 16.142 12.169 1.00 94.19 101 ILE A O 1
ATOM 743 N N . ASP A 1 102 ? 9.259 16.915 10.543 1.00 90.12 102 ASP A N 1
ATOM 744 C CA . ASP A 1 102 ? 9.573 15.631 9.922 1.00 90.12 102 ASP A CA 1
ATOM 745 C C . ASP A 1 102 ? 10.812 15.012 10.585 1.00 90.12 102 ASP A C 1
ATOM 747 O O . ASP A 1 102 ? 11.882 15.629 10.643 1.00 90.12 102 ASP A O 1
ATOM 751 N N . VAL A 1 103 ? 10.665 13.790 11.097 1.00 88.19 103 VAL A N 1
ATOM 752 C CA . VAL A 1 103 ? 11.761 12.988 11.648 1.00 88.19 103 VAL A CA 1
ATOM 753 C C . VAL A 1 103 ? 12.203 11.970 10.593 1.00 88.19 103 VAL A C 1
ATOM 755 O O . VAL A 1 103 ? 11.508 10.968 10.381 1.00 88.19 103 VAL A O 1
ATOM 758 N N . PRO A 1 104 ? 13.355 12.185 9.933 1.00 82.81 104 PRO A N 1
ATOM 759 C CA . PRO A 1 104 ? 13.811 11.316 8.861 1.00 82.81 104 PRO A CA 1
ATOM 760 C C . PRO A 1 104 ? 14.134 9.903 9.386 1.00 82.81 104 PRO A C 1
ATOM 762 O O . PRO A 1 104 ? 14.578 9.774 10.529 1.00 82.81 104 PRO A O 1
ATOM 765 N N . PRO A 1 105 ? 13.961 8.840 8.574 1.00 74.62 105 PRO A N 1
ATOM 766 C CA . PRO A 1 105 ? 14.162 7.457 9.014 1.00 74.62 105 PRO A CA 1
ATOM 767 C C . PRO A 1 105 ? 15.538 7.179 9.631 1.00 74.62 105 PRO A C 1
ATOM 769 O O . PRO A 1 105 ? 15.633 6.461 10.618 1.00 74.62 105 PRO A O 1
ATOM 772 N N . GLU A 1 106 ? 16.611 7.779 9.105 1.00 76.69 106 GLU A N 1
ATOM 773 C CA . GLU A 1 106 ? 17.970 7.630 9.653 1.00 76.69 106 GLU A CA 1
ATOM 774 C C . GLU A 1 106 ? 18.180 8.288 11.030 1.00 76.69 106 GLU A C 1
ATOM 776 O O . GLU A 1 106 ? 19.237 8.117 11.641 1.00 76.69 106 GLU A O 1
ATOM 781 N N . SER A 1 107 ? 17.198 9.062 11.491 1.00 83.31 107 SER A N 1
ATOM 782 C CA . SER A 1 107 ? 17.157 9.702 12.804 1.00 83.31 107 SER A CA 1
ATOM 783 C C . SER A 1 107 ? 16.170 9.028 13.759 1.00 83.31 107 SER A C 1
ATOM 785 O O . SER A 1 107 ? 15.988 9.538 14.858 1.00 83.31 107 SER A O 1
ATOM 787 N N . GLN A 1 108 ? 15.555 7.904 13.380 1.00 78.88 108 GLN A N 1
ATOM 788 C CA . GLN A 1 108 ? 14.703 7.085 14.251 1.00 78.88 108 GLN A CA 1
ATOM 789 C C . GLN A 1 108 ? 15.541 5.937 14.839 1.00 78.88 108 GLN A C 1
ATOM 791 O O . GLN A 1 108 ? 16.342 5.330 14.126 1.00 78.88 108 GLN A O 1
ATOM 796 N N . VAL A 1 109 ? 15.396 5.648 16.137 1.00 61.56 109 VAL A N 1
ATOM 797 C CA . VAL A 1 109 ? 16.144 4.576 16.821 1.00 61.56 109 VAL A CA 1
ATOM 798 C C . VAL A 1 109 ? 15.643 3.209 16.366 1.00 61.56 109 VAL A C 1
ATOM 800 O O . VAL A 1 109 ? 16.438 2.305 16.104 1.00 61.56 109 VAL A O 1
ATOM 803 N N . HIS A 1 110 ? 14.329 3.062 16.223 1.00 56.06 110 HIS A N 1
ATOM 804 C CA . HIS A 1 110 ? 13.700 1.854 15.724 1.00 56.06 110 HIS A CA 1
ATOM 805 C C . HIS A 1 110 ? 13.380 2.069 14.251 1.00 56.06 110 HIS A C 1
ATOM 807 O O . HIS A 1 110 ? 12.446 2.783 13.882 1.00 56.06 110 HIS A O 1
ATOM 813 N N . ARG A 1 111 ? 14.158 1.429 13.374 1.00 50.31 111 ARG A N 1
ATOM 814 C CA . ARG A 1 111 ? 13.815 1.387 11.952 1.00 50.31 111 ARG A CA 1
ATOM 815 C C . ARG A 1 111 ? 12.476 0.662 11.842 1.00 50.31 111 ARG A C 1
ATOM 817 O O . ARG A 1 111 ? 12.396 -0.512 12.197 1.00 50.31 111 ARG A O 1
ATOM 824 N N . GLN A 1 112 ? 11.426 1.353 11.393 1.00 45.84 112 GLN A N 1
ATOM 825 C CA . GLN A 1 112 ? 10.148 0.698 11.119 1.00 45.84 112 GLN A CA 1
ATOM 826 C C . GLN A 1 112 ? 10.402 -0.405 10.091 1.00 45.84 112 GLN A C 1
ATOM 828 O O . GLN A 1 112 ? 10.736 -0.135 8.938 1.00 45.84 112 GLN A O 1
ATOM 833 N N . VAL A 1 113 ? 10.301 -1.657 10.533 1.00 41.62 113 VAL A N 1
ATOM 834 C CA . VAL A 1 113 ? 10.475 -2.820 9.670 1.00 41.62 113 VAL A CA 1
ATOM 835 C C . VAL A 1 113 ? 9.186 -2.978 8.876 1.00 41.62 113 VAL A C 1
ATOM 837 O O . VAL A 1 113 ? 8.259 -3.663 9.294 1.00 41.62 113 VAL A O 1
ATOM 840 N N . VAL A 1 114 ? 9.109 -2.320 7.723 1.00 49.41 114 VAL A N 1
ATOM 841 C CA . VAL A 1 114 ? 8.049 -2.583 6.753 1.00 49.41 114 VAL A CA 1
ATOM 842 C C . VAL A 1 114 ? 8.448 -3.828 5.966 1.00 49.41 114 VAL A C 1
ATOM 844 O O . VAL A 1 114 ? 9.043 -3.747 4.894 1.00 49.41 114 VAL A O 1
ATOM 847 N N . ARG A 1 115 ? 8.148 -5.008 6.508 1.00 44.03 115 ARG A N 1
ATOM 848 C CA . ARG A 1 115 ? 8.260 -6.260 5.756 1.00 44.03 115 ARG A CA 1
ATOM 849 C C . ARG A 1 115 ? 6.890 -6.625 5.208 1.00 44.03 115 ARG A C 1
ATOM 851 O O . ARG A 1 115 ? 6.081 -7.222 5.906 1.00 44.03 115 ARG A O 1
ATOM 858 N N . LYS A 1 116 ? 6.640 -6.279 3.945 1.00 52.25 116 LYS A N 1
ATOM 859 C CA . LYS A 1 116 ? 5.595 -6.945 3.163 1.00 52.25 116 LYS A CA 1
ATOM 860 C C . LYS A 1 116 ? 6.236 -8.202 2.574 1.00 52.25 116 LYS A C 1
ATOM 862 O O . LYS A 1 116 ? 6.990 -8.103 1.611 1.00 52.25 116 LYS A O 1
ATOM 867 N N . ALA A 1 117 ? 6.033 -9.359 3.200 1.00 51.44 117 ALA A N 1
ATOM 868 C CA . ALA A 1 117 ? 6.451 -10.620 2.593 1.00 51.44 117 ALA A CA 1
ATOM 869 C C . ALA A 1 117 ? 5.658 -10.823 1.291 1.00 51.44 117 ALA A C 1
ATOM 871 O O . ALA A 1 117 ? 4.453 -10.563 1.256 1.00 51.44 117 ALA A O 1
ATOM 872 N N . ALA A 1 118 ? 6.332 -11.228 0.215 1.00 55.09 118 ALA A N 1
ATOM 873 C CA . ALA A 1 118 ? 5.649 -11.578 -1.024 1.00 55.09 118 ALA A CA 1
ATOM 874 C C . ALA A 1 118 ? 4.828 -12.856 -0.800 1.00 55.09 118 ALA A C 1
ATOM 876 O O . ALA A 1 118 ? 5.321 -13.808 -0.198 1.00 55.09 118 ALA A O 1
ATOM 877 N N . SER A 1 119 ? 3.585 -12.879 -1.280 1.00 58.31 119 SER A N 1
ATOM 878 C CA . SER A 1 119 ? 2.785 -14.102 -1.296 1.00 58.31 119 SER A CA 1
ATOM 879 C C . SER A 1 119 ? 3.378 -15.102 -2.300 1.00 58.31 119 SER A C 1
ATOM 881 O O . SER A 1 119 ? 3.795 -14.735 -3.409 1.00 58.31 119 SER A O 1
ATOM 883 N N . GLU A 1 120 ? 3.413 -16.381 -1.922 1.00 57.97 120 GLU A N 1
ATOM 884 C CA . GLU A 1 120 ? 3.775 -17.490 -2.810 1.00 57.97 120 GLU A CA 1
ATOM 885 C C . GLU A 1 120 ? 2.600 -17.805 -3.744 1.00 57.97 120 GLU A C 1
ATOM 887 O O . GLU A 1 120 ? 1.894 -18.798 -3.594 1.00 57.97 120 GLU A O 1
ATOM 892 N N . ARG A 1 121 ? 2.345 -16.918 -4.709 1.00 70.62 121 ARG A N 1
ATOM 893 C CA . ARG A 1 121 ? 1.426 -17.199 -5.814 1.00 70.62 121 ARG A CA 1
ATOM 894 C C . ARG A 1 121 ? 2.217 -17.615 -7.043 1.00 70.62 121 ARG A C 1
ATOM 896 O O . ARG A 1 121 ? 3.149 -16.918 -7.445 1.00 70.62 121 ARG A O 1
ATOM 903 N N . THR A 1 122 ? 1.831 -18.733 -7.652 1.00 80.50 122 THR A N 1
ATOM 904 C CA . THR A 1 122 ? 2.358 -19.145 -8.956 1.00 80.50 122 THR A CA 1
ATOM 905 C C . THR A 1 122 ? 1.863 -18.167 -10.017 1.00 80.50 122 THR A C 1
ATOM 907 O O . THR A 1 122 ? 0.659 -17.962 -10.159 1.00 80.50 122 THR A O 1
ATOM 910 N N . ILE A 1 123 ? 2.792 -17.545 -10.739 1.00 89.69 123 ILE A N 1
ATOM 911 C CA . ILE A 1 123 ? 2.498 -16.600 -11.817 1.00 89.69 123 ILE A CA 1
ATOM 912 C C . ILE A 1 123 ? 2.914 -17.265 -13.126 1.00 89.69 123 ILE A C 1
ATOM 914 O O . ILE A 1 123 ? 4.042 -17.738 -13.248 1.00 89.69 123 ILE A O 1
ATOM 918 N N . GLU A 1 124 ? 2.001 -17.317 -14.094 1.00 92.62 124 GLU A N 1
ATOM 919 C CA . GLU A 1 124 ? 2.341 -17.741 -15.449 1.00 92.62 124 GLU A CA 1
ATOM 920 C C . GLU A 1 124 ? 3.281 -16.709 -16.079 1.00 92.62 124 GLU A C 1
ATOM 922 O O . GLU A 1 124 ? 2.967 -15.518 -16.128 1.00 92.62 124 GLU A O 1
ATOM 927 N N . MET A 1 125 ? 4.438 -17.169 -16.547 1.00 95.19 125 MET A N 1
ATOM 928 C CA . MET A 1 125 ? 5.493 -16.303 -17.059 1.00 95.19 125 MET A CA 1
ATOM 929 C C . MET A 1 125 ? 5.238 -15.938 -18.525 1.00 95.19 125 MET A C 1
ATOM 931 O O . MET A 1 125 ? 5.337 -16.780 -19.413 1.00 95.19 125 MET A O 1
ATOM 935 N N . ASP A 1 126 ? 4.984 -14.657 -18.780 1.00 95.62 126 ASP A N 1
ATOM 936 C CA . ASP A 1 126 ? 5.024 -14.036 -20.110 1.00 95.62 126 ASP A CA 1
ATOM 937 C C . ASP A 1 126 ? 5.602 -12.614 -19.972 1.00 95.62 126 ASP A C 1
ATOM 939 O O . ASP A 1 126 ? 4.899 -11.624 -20.194 1.00 95.62 126 ASP A O 1
ATOM 943 N N . PRO A 1 127 ? 6.854 -12.473 -19.499 1.00 95.50 127 PRO A N 1
ATOM 944 C CA . PRO A 1 127 ? 7.443 -11.173 -19.197 1.00 95.50 127 PRO A CA 1
ATOM 945 C C . PRO A 1 127 ? 7.566 -10.329 -20.470 1.00 95.50 127 PRO A C 1
ATOM 947 O O . PRO A 1 127 ? 7.909 -10.831 -21.545 1.00 95.50 127 PRO A O 1
ATOM 950 N N . ALA A 1 128 ? 7.322 -9.023 -20.347 1.00 97.06 128 ALA A N 1
ATOM 951 C CA . ALA A 1 128 ? 7.464 -8.107 -21.475 1.00 97.06 128 ALA A CA 1
ATOM 952 C C . ALA A 1 128 ? 8.934 -7.964 -21.902 1.00 97.06 128 ALA A C 1
ATOM 954 O O . ALA A 1 128 ? 9.212 -7.894 -23.098 1.00 97.06 128 ALA A O 1
ATOM 955 N N . THR A 1 129 ? 9.882 -7.964 -20.958 1.00 97.62 129 THR A N 1
ATOM 956 C CA . THR A 1 129 ? 11.320 -7.935 -21.268 1.00 97.62 129 THR A CA 1
ATOM 957 C C . THR A 1 129 ? 11.948 -9.324 -21.221 1.00 97.62 129 THR A C 1
ATOM 959 O O . THR A 1 129 ? 11.832 -10.033 -20.224 1.00 97.62 129 THR A O 1
ATOM 962 N N . ARG A 1 130 ? 12.649 -9.705 -22.296 1.00 95.38 130 ARG A N 1
ATOM 963 C CA . ARG A 1 130 ? 13.346 -10.995 -22.434 1.00 95.38 130 ARG A CA 1
ATOM 964 C C . ARG A 1 130 ? 14.699 -10.826 -23.118 1.00 95.38 130 ARG A C 1
ATOM 966 O O . ARG A 1 130 ? 14.932 -9.832 -23.807 1.00 95.38 130 ARG A O 1
ATOM 973 N N . ARG A 1 131 ? 15.574 -11.820 -22.952 1.00 95.19 131 ARG A N 1
ATOM 974 C CA . ARG A 1 131 ? 16.837 -11.922 -23.690 1.00 95.19 131 ARG A CA 1
ATOM 975 C C . ARG A 1 131 ? 16.704 -12.861 -24.885 1.00 95.19 131 ARG A C 1
ATOM 977 O O . ARG A 1 131 ? 16.102 -13.924 -24.781 1.00 95.19 131 ARG A O 1
ATOM 984 N N . PHE A 1 132 ? 17.302 -12.463 -26.001 1.00 95.75 132 PHE A N 1
ATOM 985 C CA . PHE A 1 132 ? 17.290 -13.193 -27.263 1.00 95.75 132 PHE A CA 1
ATOM 986 C C . PHE A 1 132 ? 18.711 -13.325 -27.790 1.00 95.75 132 PHE A C 1
ATOM 988 O O . PHE A 1 132 ? 19.338 -12.330 -28.154 1.00 95.75 132 PHE A O 1
ATOM 995 N N . PHE A 1 133 ? 19.221 -14.549 -27.832 1.00 96.88 133 PHE A N 1
ATOM 996 C CA . PHE A 1 133 ? 20.509 -14.830 -28.450 1.00 96.88 133 PHE A CA 1
ATOM 997 C C . PHE A 1 133 ? 20.346 -14.950 -29.967 1.00 96.88 133 PHE A C 1
ATOM 999 O O . PHE A 1 133 ? 19.429 -15.626 -30.442 1.00 96.88 133 PHE A O 1
ATOM 1006 N N . VAL A 1 134 ? 21.210 -14.282 -30.729 1.00 97.06 134 VAL A N 1
ATOM 1007 C CA . VAL A 1 134 ? 21.206 -14.317 -32.196 1.00 97.06 134 VAL A CA 1
ATOM 1008 C C . VAL A 1 134 ? 22.624 -14.375 -32.751 1.00 97.06 134 VAL A C 1
ATOM 1010 O O . VAL A 1 134 ? 23.532 -13.712 -32.249 1.00 97.06 134 VAL A O 1
ATOM 1013 N N . ALA A 1 135 ? 22.785 -15.139 -33.830 1.00 96.38 135 ALA A N 1
ATOM 1014 C CA . ALA A 1 135 ? 23.941 -15.052 -34.710 1.00 96.38 135 ALA A CA 1
ATOM 1015 C C . ALA A 1 135 ? 23.614 -14.083 -35.853 1.00 96.38 135 ALA A C 1
ATOM 1017 O O . ALA A 1 135 ? 22.549 -14.167 -36.466 1.00 96.38 135 ALA A O 1
ATOM 1018 N N . ILE A 1 136 ? 24.515 -13.147 -36.120 1.00 96.38 136 ILE A N 1
ATOM 1019 C CA . ILE A 1 136 ? 24.341 -12.082 -37.103 1.00 96.38 136 ILE A CA 1
ATOM 1020 C C . ILE A 1 136 ? 25.275 -12.354 -38.275 1.00 96.38 136 ILE A C 1
ATOM 1022 O O . ILE A 1 136 ? 26.425 -12.739 -38.085 1.00 96.38 136 ILE A O 1
ATOM 1026 N N . ALA A 1 137 ? 24.797 -12.119 -39.497 1.00 94.94 137 ALA A N 1
ATOM 1027 C CA . ALA A 1 137 ? 25.646 -12.205 -40.676 1.00 94.94 137 ALA A CA 1
ATOM 1028 C C . ALA A 1 137 ? 26.825 -11.219 -40.587 1.00 94.94 137 ALA A C 1
ATOM 1030 O O . ALA A 1 137 ? 26.662 -10.054 -40.198 1.00 94.94 137 ALA A O 1
ATOM 1031 N N . GLU A 1 138 ? 28.009 -11.672 -40.988 1.00 95.50 138 GLU A N 1
ATOM 1032 C CA . GLU A 1 138 ? 29.182 -10.810 -41.109 1.00 95.50 138 GLU A CA 1
ATOM 1033 C C . GLU A 1 138 ? 28.967 -9.727 -42.185 1.00 95.50 138 GLU A C 1
ATOM 1035 O O . GLU A 1 138 ? 28.183 -9.923 -43.120 1.00 95.50 138 GLU A O 1
ATOM 1040 N N . PRO A 1 139 ? 29.632 -8.562 -42.081 1.00 93.62 139 PRO A N 1
ATOM 1041 C CA . PRO A 1 139 ? 29.646 -7.586 -43.161 1.00 93.62 139 PRO A CA 1
ATOM 1042 C C . PRO A 1 139 ? 30.219 -8.199 -44.446 1.00 93.62 139 PRO A C 1
ATOM 1044 O O . PRO A 1 139 ? 31.336 -8.710 -44.447 1.00 93.62 139 PRO A O 1
ATOM 1047 N N . ASP A 1 140 ? 29.484 -8.075 -45.549 1.00 92.81 140 ASP A N 1
ATOM 1048 C CA . ASP A 1 140 ? 29.880 -8.585 -46.863 1.00 92.81 140 ASP A CA 1
ATOM 1049 C C . ASP A 1 140 ? 29.952 -7.441 -47.884 1.00 92.81 140 ASP A C 1
ATOM 1051 O O . ASP A 1 140 ? 29.047 -6.610 -47.986 1.00 92.81 140 ASP A O 1
ATOM 1055 N N . MET A 1 141 ? 31.033 -7.404 -48.668 1.00 92.12 141 MET A N 1
ATOM 1056 C CA . MET A 1 141 ? 31.193 -6.448 -49.766 1.00 92.12 141 MET A CA 1
ATOM 1057 C C . MET A 1 141 ? 30.190 -6.683 -50.901 1.00 92.12 141 MET A C 1
ATOM 1059 O O . MET A 1 141 ? 29.828 -5.730 -51.590 1.00 92.12 141 MET A O 1
ATOM 1063 N N . HIS A 1 142 ? 29.745 -7.925 -51.111 1.00 90.19 142 HIS A N 1
ATOM 1064 C CA . HIS A 1 142 ? 28.766 -8.267 -52.143 1.00 90.19 142 HIS A CA 1
ATOM 1065 C C . HIS A 1 142 ? 27.322 -7.971 -51.715 1.00 90.19 142 HIS A C 1
ATOM 1067 O O . HIS A 1 142 ? 26.469 -7.754 -52.577 1.00 90.19 142 HIS A O 1
ATOM 1073 N N . ASN A 1 143 ? 27.059 -7.888 -50.407 1.00 88.62 143 ASN A N 1
ATOM 1074 C CA . ASN A 1 143 ? 25.770 -7.510 -49.830 1.00 88.62 143 ASN A CA 1
ATOM 1075 C C . ASN A 1 143 ? 25.941 -6.433 -48.733 1.00 88.62 143 ASN A C 1
ATOM 1077 O O . ASN A 1 143 ? 25.829 -6.728 -47.535 1.00 88.62 143 ASN A O 1
ATOM 1081 N N . PRO A 1 144 ? 26.229 -5.173 -49.119 1.00 87.00 144 PRO A N 1
ATOM 1082 C CA . PRO A 1 144 ? 26.580 -4.117 -48.176 1.00 87.00 144 PRO A CA 1
ATOM 1083 C C . PRO A 1 144 ? 25.352 -3.625 -47.393 1.00 87.00 144 PRO A C 1
ATOM 1085 O O . PRO A 1 144 ? 24.659 -2.694 -47.804 1.00 87.00 144 PRO A O 1
ATOM 1088 N N . SER A 1 145 ? 25.097 -4.233 -46.235 1.00 94.50 145 SER A N 1
ATOM 1089 C CA . SER A 1 145 ? 24.050 -3.832 -45.283 1.00 94.50 145 SER A CA 1
ATOM 1090 C C . SER A 1 145 ? 24.639 -3.306 -43.970 1.00 94.50 145 SER A C 1
ATOM 1092 O O . SER A 1 145 ? 25.736 -3.690 -43.560 1.00 94.50 145 SER A O 1
ATOM 1094 N N . GLY A 1 146 ? 23.922 -2.407 -43.290 1.00 96.06 146 GLY A N 1
ATOM 1095 C CA . GLY A 1 146 ? 24.372 -1.833 -42.015 1.00 96.06 146 GLY A CA 1
ATOM 1096 C C . GLY A 1 146 ? 24.231 -2.803 -40.835 1.00 96.06 146 GLY A C 1
ATOM 1097 O O . GLY A 1 146 ? 23.335 -3.641 -40.823 1.00 96.06 146 GLY A O 1
ATOM 1098 N N . ASP A 1 147 ? 25.060 -2.652 -39.797 1.00 96.94 147 ASP A N 1
ATOM 1099 C CA . ASP A 1 147 ? 25.069 -3.551 -38.624 1.00 96.94 147 ASP A CA 1
ATOM 1100 C C . ASP A 1 147 ? 23.695 -3.634 -37.925 1.00 96.94 147 ASP A C 1
ATOM 1102 O O . ASP A 1 147 ? 23.245 -4.716 -37.555 1.00 96.94 147 ASP A O 1
ATOM 1106 N N . LEU A 1 148 ? 22.976 -2.508 -37.815 1.00 97.06 148 LEU A N 1
ATOM 1107 C CA . LEU A 1 148 ? 21.611 -2.482 -37.272 1.00 97.06 148 LEU A CA 1
ATOM 1108 C C . LEU A 1 148 ? 20.608 -3.229 -38.165 1.00 97.06 148 LEU A C 1
ATOM 1110 O O . LEU A 1 148 ? 19.677 -3.849 -37.654 1.00 97.06 148 LEU A O 1
ATOM 1114 N N . GLN A 1 149 ? 20.770 -3.157 -39.488 1.00 96.69 149 GLN A N 1
ATOM 1115 C CA . GLN A 1 149 ? 19.912 -3.889 -40.417 1.00 96.69 149 GLN A CA 1
ATOM 1116 C C . GLN A 1 149 ? 20.120 -5.394 -40.244 1.00 96.69 149 GLN A C 1
ATOM 1118 O O . GLN A 1 149 ? 19.148 -6.103 -40.006 1.00 96.69 149 GLN A O 1
ATOM 1123 N N . ARG A 1 150 ? 21.378 -5.855 -40.226 1.00 97.25 150 ARG A N 1
ATOM 1124 C CA . ARG A 1 150 ? 21.699 -7.275 -40.011 1.00 97.25 150 ARG A CA 1
ATOM 1125 C C . ARG A 1 150 ? 21.208 -7.787 -38.656 1.00 97.25 150 ARG A C 1
ATOM 1127 O O . ARG A 1 150 ? 20.659 -8.880 -38.589 1.00 97.25 150 ARG A O 1
ATOM 1134 N N . LEU A 1 151 ? 21.314 -6.982 -37.594 1.00 97.81 151 LEU A N 1
ATOM 1135 C CA . LEU A 1 151 ? 20.735 -7.315 -36.287 1.00 97.81 151 LEU A CA 1
ATOM 1136 C C . LEU A 1 151 ? 19.205 -7.476 -36.354 1.00 97.81 151 LEU A C 1
ATOM 1138 O O . LEU A 1 151 ? 18.650 -8.430 -35.812 1.00 97.81 151 LEU A O 1
ATOM 1142 N N . ARG A 1 152 ? 18.509 -6.534 -37.006 1.00 97.50 152 ARG A N 1
ATOM 1143 C CA . ARG A 1 152 ? 17.045 -6.577 -37.166 1.00 97.50 152 ARG A CA 1
ATOM 1144 C C . ARG A 1 152 ? 16.587 -7.768 -37.993 1.00 97.50 152 ARG A C 1
ATOM 1146 O O . ARG A 1 152 ? 15.507 -8.288 -37.730 1.00 97.50 152 ARG A O 1
ATOM 1153 N N . ASP A 1 153 ? 17.356 -8.153 -39.001 1.00 97.00 153 ASP A N 1
ATOM 1154 C CA . ASP A 1 153 ? 17.054 -9.318 -39.826 1.00 97.00 153 ASP A CA 1
ATOM 1155 C C . ASP A 1 153 ? 17.259 -10.603 -39.007 1.00 97.00 153 ASP A C 1
ATOM 1157 O O . ASP A 1 153 ? 16.326 -11.396 -38.903 1.00 97.00 153 ASP A O 1
ATOM 1161 N N . ALA A 1 154 ? 18.369 -10.724 -38.267 1.00 97.38 154 ALA A N 1
ATOM 1162 C CA . ALA A 1 154 ? 18.629 -11.867 -37.384 1.00 97.38 154 ALA A CA 1
ATOM 1163 C C . ALA A 1 154 ? 17.551 -12.059 -36.294 1.00 97.38 154 ALA A C 1
ATOM 1165 O O . ALA A 1 154 ? 17.084 -13.178 -36.067 1.00 97.38 154 ALA A O 1
ATOM 1166 N N . LEU A 1 155 ? 17.108 -10.977 -35.638 1.00 97.56 155 LEU A N 1
ATOM 1167 C CA . LEU A 1 155 ? 16.027 -11.023 -34.640 1.00 97.56 155 LEU A CA 1
ATOM 1168 C C . LEU A 1 155 ? 14.662 -11.366 -35.256 1.00 97.56 155 LEU A C 1
ATOM 1170 O O . LEU A 1 155 ? 13.852 -12.050 -34.626 1.00 97.56 155 LEU A O 1
ATOM 1174 N N . ARG A 1 156 ? 14.399 -10.920 -36.488 1.00 97.25 156 ARG A N 1
ATOM 1175 C CA . ARG A 1 156 ? 13.158 -11.237 -37.201 1.00 97.25 156 ARG A CA 1
ATOM 1176 C C . ARG A 1 156 ? 13.119 -12.695 -37.632 1.00 97.25 156 ARG A C 1
ATOM 1178 O O . ARG A 1 156 ? 12.096 -13.341 -37.443 1.00 97.25 156 ARG A O 1
ATOM 1185 N N . GLU A 1 157 ? 14.213 -13.201 -38.185 1.00 96.50 157 GLU A N 1
ATOM 1186 C CA . GLU A 1 157 ? 14.322 -14.578 -38.669 1.00 96.50 157 GLU A CA 1
ATOM 1187 C C . GLU A 1 157 ? 14.319 -15.588 -37.520 1.00 96.50 157 GLU A C 1
ATOM 1189 O O . GLU A 1 157 ? 13.591 -16.575 -37.578 1.00 96.50 157 GLU A O 1
ATOM 1194 N N . SER A 1 158 ? 15.082 -15.322 -36.456 1.00 95.19 158 SER A N 1
ATOM 1195 C CA . SER A 1 158 ? 15.236 -16.269 -35.342 1.00 95.19 158 SER A CA 1
ATOM 1196 C C . SER A 1 158 ? 14.065 -16.232 -34.357 1.00 95.19 158 SER A C 1
ATOM 1198 O O . SER A 1 158 ? 13.696 -17.264 -33.803 1.00 95.19 158 SER A O 1
ATOM 1200 N N . TRP A 1 159 ? 13.483 -15.050 -34.122 1.00 95.31 159 TRP A N 1
ATOM 1201 C CA . TRP A 1 159 ? 12.538 -14.826 -33.017 1.00 95.31 159 TRP A CA 1
ATOM 1202 C C . TRP A 1 159 ? 11.234 -14.134 -33.431 1.00 95.31 159 TRP A C 1
ATOM 1204 O O . TRP A 1 159 ? 10.390 -13.854 -32.581 1.00 95.31 159 TRP A O 1
ATOM 1214 N N . GLY A 1 160 ? 11.048 -13.822 -34.718 1.00 95.06 160 GLY A N 1
ATOM 1215 C CA . GLY A 1 160 ? 9.856 -13.119 -35.202 1.00 95.06 160 GLY A CA 1
ATOM 1216 C C . GLY A 1 160 ? 9.751 -11.662 -34.735 1.00 95.06 160 GLY A C 1
ATOM 1217 O O . GLY A 1 160 ? 8.688 -11.054 -34.853 1.00 95.06 160 GLY A O 1
ATOM 1218 N N . ILE A 1 161 ? 10.827 -11.075 -34.197 1.00 95.56 161 ILE A N 1
ATOM 1219 C CA . ILE A 1 161 ? 10.815 -9.703 -33.674 1.00 95.56 161 ILE A CA 1
ATOM 1220 C C . ILE A 1 161 ? 11.027 -8.720 -34.831 1.00 95.56 161 ILE A C 1
ATOM 1222 O O . ILE A 1 161 ? 12.142 -8.511 -35.307 1.00 95.56 161 ILE A O 1
ATOM 1226 N N . ALA A 1 162 ? 9.940 -8.098 -35.284 1.00 93.31 162 ALA A N 1
ATOM 1227 C CA . ALA A 1 162 ? 9.946 -7.061 -36.316 1.00 93.31 162 ALA A CA 1
ATOM 1228 C C . ALA A 1 162 ? 9.774 -5.649 -35.723 1.00 93.31 162 ALA A C 1
ATOM 1230 O O . ALA A 1 162 ? 9.409 -5.488 -34.561 1.00 93.31 162 ALA A O 1
ATOM 1231 N N . ASN A 1 163 ? 10.022 -4.615 -36.541 1.00 92.12 163 ASN A N 1
ATOM 1232 C CA . ASN A 1 1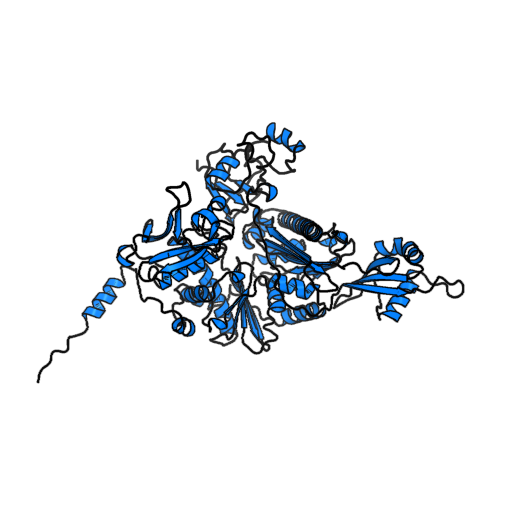63 ? 9.801 -3.198 -36.199 1.00 92.12 163 ASN A CA 1
ATOM 1233 C C . ASN A 1 163 ? 10.488 -2.738 -34.896 1.00 92.12 163 ASN A C 1
ATOM 1235 O O . ASN A 1 163 ? 9.960 -1.912 -34.157 1.00 92.12 163 ASN A O 1
ATOM 1239 N N . LEU A 1 164 ? 11.683 -3.271 -34.626 1.00 95.12 164 LEU A N 1
ATOM 1240 C CA . LEU A 1 164 ? 12.455 -2.984 -33.420 1.00 95.12 164 LEU A CA 1
ATOM 1241 C C . LEU A 1 164 ? 12.918 -1.520 -33.373 1.00 95.12 164 LEU A C 1
ATOM 1243 O O . LEU A 1 164 ? 13.725 -1.075 -34.208 1.00 95.12 164 LEU A O 1
ATOM 1247 N N . ASN A 1 165 ? 12.462 -0.797 -32.354 1.00 96.19 165 ASN A N 1
ATOM 1248 C CA . ASN A 1 165 ? 12.990 0.511 -32.005 1.00 96.19 165 ASN A CA 1
ATOM 1249 C C . ASN A 1 165 ? 14.327 0.357 -31.268 1.00 96.19 165 ASN A C 1
ATOM 1251 O O . ASN A 1 165 ? 14.438 -0.451 -30.346 1.00 96.19 165 ASN A O 1
ATOM 1255 N N . VAL A 1 166 ? 15.337 1.131 -31.667 1.00 96.81 166 VAL A N 1
ATOM 1256 C CA . VAL A 1 166 ? 16.692 1.049 -31.106 1.00 96.81 166 VAL A CA 1
ATOM 1257 C C . VAL A 1 166 ? 17.123 2.426 -30.607 1.00 96.81 166 VAL A C 1
ATOM 1259 O O . VAL A 1 166 ? 17.218 3.352 -31.417 1.00 96.81 166 VAL A O 1
ATOM 1262 N N . PRO A 1 167 ? 17.383 2.587 -29.297 1.00 95.25 167 PRO A N 1
ATOM 1263 C CA . PRO A 1 167 ? 17.814 3.856 -28.736 1.00 95.25 167 PRO A CA 1
ATOM 1264 C C . PRO A 1 167 ? 19.252 4.179 -29.152 1.00 95.25 167 PRO A C 1
ATOM 1266 O O . PRO A 1 167 ? 20.079 3.295 -29.402 1.00 95.25 167 PRO A O 1
ATOM 1269 N N . LEU A 1 168 ? 19.568 5.476 -29.200 1.00 95.94 168 LEU A N 1
ATOM 1270 C CA . LEU A 1 168 ? 20.894 5.956 -29.595 1.00 95.94 168 LEU A CA 1
ATOM 1271 C C . LEU A 1 168 ? 22.005 5.408 -28.681 1.00 95.94 168 LEU A C 1
ATOM 1273 O O . LEU A 1 168 ? 23.093 5.115 -29.164 1.00 95.94 168 LEU A O 1
ATOM 1277 N N . SER A 1 169 ? 21.714 5.221 -27.391 1.00 93.81 169 SER A N 1
ATOM 1278 C CA . SER A 1 169 ? 22.617 4.652 -26.377 1.00 93.81 169 SER A CA 1
ATOM 1279 C C . SER A 1 169 ? 23.101 3.232 -26.705 1.00 93.81 169 SER A C 1
ATOM 1281 O O . SER A 1 169 ? 24.220 2.859 -26.355 1.00 93.81 169 SER A O 1
ATOM 1283 N N . VAL A 1 170 ? 22.279 2.437 -27.394 1.00 96.12 170 VAL A N 1
ATOM 1284 C CA . VAL A 1 170 ? 22.644 1.103 -27.888 1.00 96.12 170 VAL A CA 1
ATOM 1285 C C . VAL A 1 170 ? 23.328 1.218 -29.248 1.00 96.12 170 VAL A C 1
ATOM 1287 O O . VAL A 1 170 ? 24.352 0.579 -29.489 1.00 96.12 170 VAL A O 1
ATOM 1290 N N . LEU A 1 171 ? 22.807 2.072 -30.133 1.00 96.94 171 LEU A N 1
ATOM 1291 C CA . LEU A 1 171 ? 23.323 2.221 -31.494 1.00 96.94 171 LEU A CA 1
ATOM 1292 C C . LEU A 1 171 ? 24.794 2.667 -31.532 1.00 96.94 171 LEU A C 1
ATOM 1294 O O . LEU A 1 171 ? 25.560 2.158 -32.348 1.00 96.94 171 LEU A O 1
ATOM 1298 N N . THR A 1 172 ? 25.207 3.575 -30.643 1.00 97.12 172 THR A N 1
ATOM 1299 C CA . THR A 1 172 ? 26.582 4.112 -30.596 1.00 97.12 172 THR A CA 1
ATOM 1300 C C . THR A 1 172 ? 27.645 3.073 -30.242 1.00 97.12 172 THR A C 1
ATOM 1302 O O . THR A 1 172 ? 28.809 3.262 -30.586 1.00 97.12 172 THR A O 1
ATOM 1305 N N . ARG A 1 173 ? 27.262 1.969 -29.592 1.00 96.69 173 ARG A N 1
ATOM 1306 C CA . ARG A 1 173 ? 28.162 0.867 -29.204 1.00 96.69 173 ARG A CA 1
ATOM 1307 C C . ARG A 1 173 ? 27.914 -0.435 -29.962 1.00 96.69 173 ARG A C 1
ATOM 1309 O O . ARG A 1 173 ? 28.643 -1.400 -29.765 1.00 96.69 173 ARG A O 1
ATOM 1316 N N . LEU A 1 174 ? 26.919 -0.470 -30.848 1.00 97.50 174 LEU A N 1
ATOM 1317 C CA . LEU A 1 174 ? 26.509 -1.690 -31.540 1.00 97.50 174 LEU A CA 1
ATOM 1318 C C . LEU A 1 174 ? 27.688 -2.360 -32.262 1.00 97.50 174 LEU A C 1
ATOM 1320 O O . LEU A 1 174 ? 27.958 -3.536 -32.051 1.00 97.50 174 LEU A O 1
ATOM 1324 N N . GLN A 1 175 ? 28.434 -1.601 -33.068 1.00 96.75 175 GLN A N 1
ATOM 1325 C CA . GLN A 1 175 ? 29.505 -2.138 -33.914 1.00 96.75 175 GLN A CA 1
ATOM 1326 C C . GLN A 1 175 ? 30.650 -2.794 -33.130 1.00 96.75 175 GLN A C 1
ATOM 1328 O O . GLN A 1 175 ? 31.214 -3.793 -33.587 1.00 96.75 175 GLN A O 1
ATOM 1333 N N . SER A 1 176 ? 31.029 -2.212 -31.988 1.00 97.62 176 SER A N 1
ATOM 1334 C CA . SER A 1 176 ? 32.073 -2.762 -31.124 1.00 97.62 176 SER A CA 1
ATOM 1335 C C . SER A 1 176 ? 31.572 -4.002 -30.392 1.00 97.62 176 SER A C 1
ATOM 1337 O O . SER A 1 176 ? 32.300 -4.989 -30.333 1.00 97.62 176 SER A O 1
ATOM 1339 N N . THR A 1 177 ? 30.321 -3.996 -29.920 1.00 97.94 177 THR A N 1
ATOM 1340 C CA . THR A 1 177 ? 29.704 -5.167 -29.286 1.00 97.94 177 THR A CA 1
ATOM 1341 C C . THR A 1 177 ? 29.583 -6.348 -30.248 1.00 97.94 177 THR A C 1
ATOM 1343 O O . THR A 1 177 ? 29.961 -7.456 -29.878 1.00 97.94 177 THR A O 1
ATOM 1346 N N . LEU A 1 178 ? 29.124 -6.128 -31.490 1.00 97.88 178 LEU A N 1
ATOM 1347 C CA . LEU A 1 178 ? 28.986 -7.212 -32.471 1.00 97.88 178 LEU A CA 1
ATOM 1348 C C . LEU A 1 178 ? 30.327 -7.901 -32.755 1.00 97.88 178 LEU A C 1
ATOM 1350 O O . LEU A 1 178 ? 30.392 -9.124 -32.798 1.00 97.88 178 LEU A O 1
ATOM 1354 N N . ARG A 1 179 ? 31.407 -7.125 -32.904 1.00 97.31 179 ARG A N 1
ATOM 1355 C CA . ARG A 1 179 ? 32.757 -7.668 -33.128 1.00 97.31 179 ARG A CA 1
ATOM 1356 C C . ARG A 1 179 ? 33.299 -8.400 -31.907 1.00 97.31 179 ARG A C 1
ATOM 1358 O O . ARG A 1 179 ? 33.919 -9.443 -32.057 1.00 97.31 179 ARG A O 1
ATOM 1365 N N . ALA A 1 180 ? 33.075 -7.858 -30.710 1.00 97.81 180 ALA A N 1
ATOM 1366 C CA . ALA A 1 180 ? 33.514 -8.493 -29.470 1.00 97.81 180 ALA A CA 1
ATOM 1367 C C . ALA A 1 180 ? 32.839 -9.855 -29.240 1.00 97.81 180 ALA A C 1
ATOM 1369 O O . ALA A 1 180 ? 33.437 -10.729 -28.622 1.00 97.81 180 ALA A O 1
ATOM 1370 N N . GLY A 1 181 ? 31.614 -10.029 -29.743 1.00 96.50 181 GLY A N 1
ATOM 1371 C CA . GLY A 1 181 ? 30.866 -11.282 -29.677 1.00 96.50 181 GLY A CA 1
ATOM 1372 C C . GLY A 1 181 ? 31.089 -12.230 -30.853 1.00 96.50 181 GLY A C 1
ATOM 1373 O O . GLY A 1 181 ? 30.353 -13.202 -30.956 1.00 96.50 181 GLY A O 1
ATOM 1374 N N . ASP A 1 182 ? 32.030 -11.943 -31.760 1.00 97.31 182 ASP A N 1
ATOM 1375 C CA . ASP A 1 182 ? 32.216 -12.703 -33.008 1.00 97.31 182 ASP A CA 1
ATOM 1376 C C . ASP A 1 182 ? 30.892 -12.886 -33.777 1.00 97.31 182 ASP A C 1
ATOM 1378 O O . ASP A 1 182 ? 30.487 -13.980 -34.168 1.00 97.31 182 ASP A O 1
ATOM 1382 N N . TRP A 1 183 ? 30.153 -11.775 -33.894 1.00 97.44 183 TRP A N 1
ATOM 1383 C CA . TRP A 1 183 ? 28.826 -11.680 -34.511 1.00 97.44 183 TRP A CA 1
ATOM 1384 C C . TRP A 1 183 ? 27.730 -12.512 -33.836 1.00 97.44 183 TRP A C 1
ATOM 1386 O O . TRP A 1 183 ? 26.628 -12.634 -34.366 1.00 97.44 183 TRP A O 1
ATOM 1396 N N . GLN A 1 184 ? 27.985 -13.009 -32.630 1.00 97.69 184 GLN A N 1
ATOM 1397 C CA . GLN A 1 184 ? 27.001 -13.623 -31.750 1.00 97.69 184 GLN A CA 1
ATOM 1398 C C . GLN A 1 184 ? 26.726 -12.690 -30.576 1.00 97.69 184 GLN A C 1
ATOM 1400 O O . GLN A 1 184 ? 27.645 -12.237 -29.892 1.00 97.69 184 GLN A O 1
ATOM 1405 N N . VAL A 1 185 ? 25.457 -12.374 -30.338 1.00 98.25 185 VAL A N 1
ATOM 1406 C CA . VAL A 1 185 ? 25.072 -11.423 -29.290 1.00 98.25 185 VAL A CA 1
ATOM 1407 C C . VAL A 1 185 ? 23.792 -11.837 -28.591 1.00 98.25 185 VAL A C 1
ATOM 1409 O O . VAL A 1 185 ? 22.925 -12.494 -29.168 1.00 98.25 185 VAL A O 1
ATOM 1412 N N . THR A 1 186 ? 23.649 -11.377 -27.354 1.00 98.12 186 THR A N 1
ATOM 1413 C CA . THR A 1 186 ? 22.409 -11.463 -26.591 1.00 98.12 186 THR A CA 1
ATOM 1414 C C . THR A 1 186 ? 21.735 -10.096 -26.569 1.00 98.12 186 THR A C 1
ATOM 1416 O O . THR A 1 186 ? 22.330 -9.101 -26.165 1.00 98.12 186 THR A O 1
ATOM 1419 N N . CYS A 1 187 ? 20.488 -10.036 -27.029 1.00 98.00 187 CYS A N 1
ATOM 1420 C CA . CYS A 1 187 ? 19.689 -8.817 -27.103 1.00 98.00 187 CYS A CA 1
ATOM 1421 C C . CYS A 1 187 ? 18.640 -8.806 -25.995 1.00 98.00 187 CYS A C 1
ATOM 1423 O O . CYS A 1 187 ? 17.776 -9.681 -25.965 1.00 98.00 187 CYS A O 1
ATOM 1425 N N . THR A 1 188 ? 18.660 -7.792 -25.136 1.00 97.88 188 THR A N 1
ATOM 1426 C CA . THR A 1 188 ? 17.591 -7.553 -24.160 1.00 97.88 188 THR A CA 1
ATOM 1427 C C . THR A 1 188 ? 16.510 -6.713 -24.827 1.00 97.88 188 THR A C 1
ATOM 1429 O O . THR A 1 188 ? 16.738 -5.547 -25.152 1.00 97.88 188 THR A O 1
ATOM 1432 N N . VAL A 1 189 ? 15.334 -7.296 -25.059 1.00 98.06 189 VAL A N 1
ATOM 1433 C CA . VAL A 1 189 ? 14.234 -6.664 -25.799 1.00 98.06 189 VAL A CA 1
ATOM 1434 C C . VAL A 1 189 ? 12.992 -6.584 -24.919 1.00 98.06 189 VAL A C 1
ATOM 1436 O O . VAL A 1 189 ? 12.529 -7.596 -24.397 1.00 98.06 189 VAL A O 1
ATOM 1439 N N . PHE A 1 190 ? 12.428 -5.382 -24.804 1.00 98.12 190 PHE A N 1
ATOM 1440 C CA . PHE A 1 190 ? 11.107 -5.131 -24.234 1.00 98.12 190 PHE A CA 1
ATOM 1441 C C . PHE A 1 190 ? 10.043 -5.192 -25.333 1.00 98.12 190 PHE A C 1
ATOM 1443 O O . PHE A 1 190 ? 10.082 -4.425 -26.294 1.00 98.12 190 PHE A O 1
ATOM 1450 N N . GLN A 1 191 ? 9.082 -6.097 -25.189 1.00 96.69 191 GLN A N 1
ATOM 1451 C CA . GLN A 1 191 ? 7.937 -6.284 -26.072 1.00 96.69 191 GLN A CA 1
ATOM 1452 C C . GLN A 1 191 ? 6.655 -5.984 -25.285 1.00 96.69 191 GLN A C 1
ATOM 1454 O O . GLN A 1 191 ? 6.165 -6.872 -24.577 1.00 96.69 191 GLN A O 1
ATOM 1459 N N . PRO A 1 192 ? 6.105 -4.760 -25.379 1.00 94.00 192 PRO A N 1
ATOM 1460 C CA . PRO A 1 192 ? 4.844 -4.455 -24.715 1.00 94.00 192 PRO A CA 1
ATOM 1461 C C . PRO A 1 192 ? 3.707 -5.307 -25.304 1.00 94.00 192 PRO A C 1
ATOM 1463 O O . PRO A 1 192 ? 3.830 -5.849 -26.405 1.00 94.00 192 PRO A O 1
ATOM 1466 N N . HIS A 1 193 ? 2.596 -5.438 -24.575 1.00 92.19 193 HIS A N 1
ATOM 1467 C CA . HIS A 1 193 ? 1.394 -6.094 -25.104 1.00 92.19 193 HIS A CA 1
ATOM 1468 C C . HIS A 1 193 ? 0.715 -5.261 -26.198 1.00 92.19 193 HIS A C 1
ATOM 1470 O O . HIS A 1 193 ? 0.065 -5.830 -27.070 1.00 92.19 193 HIS A O 1
ATOM 1476 N N . ASP A 1 194 ? 0.905 -3.940 -26.164 1.00 88.00 194 ASP A N 1
ATOM 1477 C CA . ASP A 1 194 ? 0.492 -2.999 -27.200 1.00 88.00 194 ASP A CA 1
ATOM 1478 C C . ASP A 1 194 ? 1.658 -2.071 -27.587 1.00 88.00 194 ASP A C 1
ATOM 1480 O O . ASP A 1 194 ? 2.354 -1.520 -26.730 1.00 88.00 194 ASP A O 1
ATOM 1484 N N . GLY A 1 195 ? 1.887 -1.907 -28.890 1.00 89.69 195 GLY A N 1
ATOM 1485 C CA . GLY A 1 195 ? 2.969 -1.097 -29.450 1.00 89.69 195 GLY A CA 1
ATOM 1486 C C . GLY A 1 195 ? 4.174 -1.882 -29.986 1.00 89.69 195 GLY A C 1
ATOM 1487 O O . GLY A 1 195 ? 4.144 -3.093 -30.200 1.00 89.69 195 GLY A O 1
ATOM 1488 N N . GLN A 1 196 ? 5.249 -1.149 -30.279 1.00 93.19 196 GLN A N 1
ATOM 1489 C CA . GLN A 1 196 ? 6.442 -1.685 -30.943 1.00 93.19 196 GLN A CA 1
ATOM 1490 C C . GLN A 1 196 ? 7.475 -2.241 -29.943 1.00 93.19 196 GLN A C 1
ATOM 1492 O O . GLN A 1 196 ? 7.632 -1.677 -28.860 1.00 93.19 196 GLN A O 1
ATOM 1497 N N . PRO A 1 197 ? 8.236 -3.295 -30.296 1.00 96.56 197 PRO A N 1
ATOM 1498 C CA . PRO A 1 197 ? 9.370 -3.759 -29.500 1.00 96.56 197 PRO A CA 1
ATOM 1499 C C . PRO A 1 197 ? 10.483 -2.710 -29.371 1.00 96.56 197 PRO A C 1
ATOM 1501 O O . PRO A 1 197 ? 10.800 -1.997 -30.326 1.00 96.56 197 PRO A O 1
ATOM 1504 N N . HIS A 1 198 ? 11.138 -2.675 -28.213 1.00 97.19 198 HIS A N 1
ATOM 1505 C CA . HIS A 1 198 ? 12.269 -1.803 -27.907 1.00 97.19 198 HIS A CA 1
ATOM 1506 C C . HIS A 1 198 ? 13.501 -2.627 -27.537 1.00 97.19 198 HIS A C 1
ATOM 1508 O O . HIS A 1 198 ? 13.448 -3.466 -26.640 1.00 97.19 198 HIS A O 1
ATOM 1514 N N . LEU A 1 199 ? 14.626 -2.358 -28.193 1.00 97.94 199 LEU A N 1
ATOM 1515 C CA . LEU A 1 199 ? 15.920 -2.897 -27.791 1.00 97.94 199 LEU A CA 1
ATOM 1516 C C . LEU A 1 199 ? 16.439 -2.098 -26.596 1.00 97.94 199 LEU A C 1
ATOM 1518 O O . LEU A 1 199 ? 16.653 -0.894 -26.722 1.00 97.94 199 LEU A O 1
ATOM 1522 N N . LEU A 1 200 ? 16.625 -2.754 -25.454 1.00 97.50 200 LEU A N 1
ATOM 1523 C CA . LEU A 1 200 ? 17.151 -2.114 -24.249 1.00 97.50 200 LEU A CA 1
ATOM 1524 C C . LEU A 1 200 ? 18.674 -2.235 -24.190 1.00 97.50 200 LEU A C 1
ATOM 1526 O O . LEU A 1 200 ? 19.353 -1.264 -23.871 1.00 97.50 200 LEU A O 1
ATOM 1530 N N . ASP A 1 201 ? 19.206 -3.411 -24.530 1.00 96.94 201 ASP A N 1
ATOM 1531 C CA . ASP A 1 201 ? 20.639 -3.699 -24.466 1.00 96.94 201 ASP A CA 1
ATOM 1532 C C . ASP A 1 201 ? 21.063 -4.736 -25.525 1.00 96.94 201 ASP A C 1
ATOM 1534 O O . ASP A 1 201 ? 20.251 -5.542 -25.986 1.00 96.94 201 ASP A O 1
ATOM 1538 N N . VAL A 1 202 ? 22.342 -4.704 -25.903 1.00 97.44 202 VAL A N 1
ATOM 1539 C CA . VAL A 1 202 ? 23.041 -5.720 -26.694 1.00 97.44 202 VAL A CA 1
ATOM 1540 C C . VAL A 1 202 ? 24.355 -6.039 -25.992 1.00 97.44 202 VAL A C 1
ATOM 1542 O O . VAL A 1 202 ? 25.189 -5.153 -25.782 1.00 97.44 202 VAL A O 1
ATOM 1545 N N . GLU A 1 203 ? 24.553 -7.314 -25.690 1.00 97.19 203 GLU A N 1
ATOM 1546 C CA . GLU A 1 203 ? 25.735 -7.844 -25.016 1.00 97.19 203 GLU A CA 1
ATOM 1547 C C . GLU A 1 203 ? 26.452 -8.850 -25.927 1.00 97.19 203 GLU A C 1
ATOM 1549 O O . GLU A 1 203 ? 25.820 -9.569 -26.704 1.00 97.19 203 GLU A O 1
ATOM 1554 N N . ALA A 1 204 ? 27.784 -8.879 -25.867 1.00 97.75 204 ALA A N 1
ATOM 1555 C CA . ALA A 1 204 ? 28.602 -9.773 -26.683 1.00 97.75 204 ALA A CA 1
ATOM 1556 C C . ALA A 1 204 ? 28.480 -11.228 -26.202 1.00 97.75 204 ALA A C 1
ATOM 1558 O O . ALA A 1 204 ? 28.602 -11.497 -25.008 1.00 97.75 204 ALA A O 1
ATOM 1559 N N . GLY A 1 205 ? 28.300 -12.165 -27.134 1.00 96.50 205 GLY A N 1
ATOM 1560 C CA . GLY A 1 205 ? 28.172 -13.588 -26.835 1.00 96.50 205 GLY A CA 1
ATOM 1561 C C . GLY A 1 205 ? 26.852 -13.961 -26.155 1.00 96.50 205 GLY A C 1
ATOM 1562 O O . GLY A 1 205 ? 25.853 -13.238 -26.220 1.00 96.50 205 GLY A O 1
ATOM 1563 N N . PHE A 1 206 ? 26.844 -15.138 -25.529 1.00 94.88 206 PHE A N 1
ATOM 1564 C CA . PHE A 1 206 ? 25.706 -15.659 -24.773 1.00 94.88 206 PHE A CA 1
ATOM 1565 C C . PHE A 1 206 ? 25.747 -15.162 -23.323 1.00 94.88 206 PHE A C 1
ATOM 1567 O O . PHE A 1 206 ? 26.741 -15.371 -22.626 1.00 94.88 206 PHE A O 1
ATOM 1574 N N . VAL A 1 207 ? 24.666 -14.522 -22.872 1.00 90.31 207 VAL A N 1
ATOM 1575 C CA . VAL A 1 207 ? 24.531 -13.993 -21.508 1.00 90.31 207 VAL A CA 1
ATOM 1576 C C . VAL A 1 207 ? 23.416 -14.722 -20.766 1.00 90.31 207 VAL A C 1
ATOM 1578 O O . VAL A 1 207 ? 22.245 -14.598 -21.118 1.00 90.31 207 VAL A O 1
ATOM 1581 N N . ASP A 1 208 ? 23.803 -15.424 -19.700 1.00 84.25 208 ASP A N 1
ATOM 1582 C CA . ASP A 1 208 ? 22.920 -16.188 -18.806 1.00 84.25 208 ASP A CA 1
ATOM 1583 C C . ASP A 1 208 ? 23.003 -15.659 -17.367 1.00 84.25 208 ASP A C 1
ATOM 1585 O O . ASP A 1 208 ? 23.289 -16.367 -16.404 1.00 84.25 208 ASP A O 1
ATOM 1589 N N . THR A 1 209 ? 22.869 -14.344 -17.227 1.00 85.50 209 THR A N 1
ATOM 1590 C CA . THR A 1 209 ? 22.729 -13.689 -15.923 1.00 85.50 209 THR A CA 1
ATOM 1591 C C . THR A 1 209 ? 21.253 -13.415 -15.647 1.00 85.50 209 THR A C 1
ATOM 1593 O O . THR A 1 209 ? 20.477 -13.287 -16.593 1.00 85.50 209 THR A O 1
ATOM 1596 N N . PRO A 1 210 ? 20.816 -13.271 -14.387 1.00 83.12 210 PRO A N 1
ATOM 1597 C CA . PRO A 1 210 ? 19.433 -12.900 -14.100 1.00 83.12 210 PRO A CA 1
ATOM 1598 C C . PRO A 1 210 ? 19.043 -11.577 -14.778 1.00 83.12 210 PRO A C 1
ATOM 1600 O O . PRO A 1 210 ? 19.801 -10.604 -14.761 1.00 83.12 210 PRO A O 1
ATOM 1603 N N . LEU A 1 211 ? 17.865 -11.545 -15.400 1.00 92.44 211 LEU A N 1
ATOM 1604 C CA . LEU A 1 211 ? 17.252 -10.320 -15.913 1.00 92.44 211 LEU A CA 1
ATOM 1605 C C . LEU A 1 211 ? 16.280 -9.814 -14.854 1.00 92.44 211 LEU A C 1
ATOM 1607 O O . LEU A 1 211 ? 15.375 -10.553 -14.482 1.00 92.44 211 LEU A O 1
ATOM 1611 N N . LEU A 1 212 ? 16.452 -8.597 -14.341 1.00 97.75 212 LEU A N 1
ATOM 1612 C CA . LEU A 1 212 ? 15.706 -8.173 -13.157 1.00 97.75 212 LEU A CA 1
ATOM 1613 C C . LEU A 1 212 ? 14.612 -7.161 -13.484 1.00 97.75 212 LEU A C 1
ATOM 1615 O O . LEU A 1 212 ? 14.775 -6.281 -14.330 1.00 97.75 212 LEU A O 1
ATOM 1619 N N . GLY A 1 213 ? 13.506 -7.252 -12.755 1.00 98.31 213 GLY A N 1
ATOM 1620 C CA . GLY A 1 213 ? 12.442 -6.260 -12.759 1.00 98.31 213 GLY A CA 1
ATOM 1621 C C . GLY A 1 213 ? 11.988 -5.914 -11.346 1.00 98.31 213 GLY A C 1
ATOM 1622 O O . GLY A 1 213 ? 12.202 -6.680 -10.409 1.00 98.31 213 GLY A O 1
ATOM 1623 N N . LEU A 1 214 ? 11.358 -4.754 -11.183 1.00 98.31 214 LEU A N 1
ATOM 1624 C CA . LEU A 1 214 ? 10.918 -4.246 -9.885 1.00 98.31 214 LEU A CA 1
ATOM 1625 C C . LEU A 1 214 ? 9.404 -4.005 -9.879 1.00 98.31 214 LEU A C 1
ATOM 1627 O O . LEU A 1 214 ? 8.900 -3.130 -10.582 1.00 98.31 214 LEU A O 1
ATOM 1631 N N . ALA A 1 215 ? 8.678 -4.768 -9.066 1.00 98.25 215 ALA A N 1
ATOM 1632 C CA . ALA A 1 215 ? 7.258 -4.541 -8.812 1.00 98.25 215 ALA A CA 1
ATOM 1633 C C . ALA A 1 215 ? 7.101 -3.607 -7.607 1.00 98.25 215 ALA A C 1
ATOM 1635 O O . ALA A 1 215 ? 7.659 -3.883 -6.545 1.00 98.25 215 ALA A O 1
ATOM 1636 N N . ILE A 1 216 ? 6.365 -2.509 -7.768 1.00 98.06 216 ILE A N 1
ATOM 1637 C CA . ILE A 1 216 ? 6.234 -1.441 -6.775 1.00 98.06 216 ILE A CA 1
ATOM 1638 C C . ILE A 1 216 ? 4.761 -1.220 -6.443 1.00 98.06 216 ILE A C 1
ATOM 1640 O O . ILE A 1 216 ? 3.955 -0.908 -7.315 1.00 98.06 216 ILE A O 1
ATOM 1644 N N . ASP A 1 217 ? 4.440 -1.308 -5.160 1.00 96.19 217 ASP A N 1
ATOM 1645 C CA . ASP A 1 217 ? 3.177 -0.863 -4.580 1.00 96.19 217 ASP A CA 1
ATOM 1646 C C . ASP A 1 217 ? 3.417 0.464 -3.848 1.00 96.19 217 ASP A C 1
ATOM 1648 O O . ASP A 1 217 ? 4.049 0.517 -2.787 1.00 96.19 217 ASP A O 1
ATOM 1652 N N . LEU A 1 218 ? 2.975 1.552 -4.478 1.00 95.81 218 LEU A N 1
ATOM 1653 C CA . LEU A 1 218 ? 3.129 2.921 -4.008 1.00 95.81 218 LEU A CA 1
ATOM 1654 C C . LEU A 1 218 ? 1.869 3.357 -3.242 1.00 95.81 218 LEU A C 1
ATOM 1656 O O . LEU A 1 218 ? 0.978 4.032 -3.761 1.00 95.81 218 LEU A O 1
ATOM 1660 N N . GLY A 1 219 ? 1.831 2.997 -1.962 1.00 90.06 219 GLY A N 1
ATOM 1661 C CA . GLY A 1 219 ? 0.783 3.405 -1.035 1.00 90.06 219 GLY A CA 1
ATOM 1662 C C . GLY A 1 219 ? 0.951 4.833 -0.503 1.00 90.06 219 GLY A C 1
ATOM 1663 O O . GLY A 1 219 ? 2.018 5.457 -0.567 1.00 90.06 219 GLY A O 1
ATOM 1664 N N . SER A 1 220 ? -0.120 5.358 0.093 1.00 85.19 220 SER A N 1
ATOM 1665 C CA . SER A 1 220 ? -0.112 6.662 0.770 1.00 85.19 220 SER A CA 1
ATOM 1666 C C . SER A 1 220 ? 0.860 6.671 1.953 1.00 85.19 220 SER A C 1
ATOM 1668 O O . SER A 1 220 ? 1.642 7.606 2.094 1.00 85.19 220 SER A O 1
ATOM 1670 N N . THR A 1 221 ? 0.870 5.617 2.764 1.00 79.75 221 THR A N 1
ATOM 1671 C CA . THR A 1 221 ? 1.709 5.508 3.967 1.00 79.75 221 THR A CA 1
ATOM 1672 C C . THR A 1 221 ? 3.020 4.767 3.716 1.00 79.75 221 THR A C 1
ATOM 1674 O O . THR A 1 221 ? 4.059 5.115 4.283 1.00 79.75 221 THR A O 1
ATOM 1677 N N . THR A 1 222 ? 2.982 3.754 2.858 1.00 83.19 222 THR A N 1
ATOM 1678 C CA . THR A 1 222 ? 4.062 2.786 2.671 1.00 83.19 222 THR A CA 1
ATOM 1679 C C . THR A 1 222 ? 4.304 2.556 1.192 1.00 83.19 222 THR A C 1
ATOM 1681 O O . THR A 1 222 ? 3.355 2.367 0.442 1.00 83.19 222 THR A O 1
ATOM 1684 N N . ILE A 1 223 ? 5.573 2.506 0.804 1.00 91.31 223 ILE A N 1
ATOM 1685 C CA . ILE A 1 223 ? 6.025 2.096 -0.521 1.00 91.31 223 ILE A CA 1
ATOM 1686 C C . ILE A 1 223 ? 6.710 0.742 -0.364 1.00 91.31 223 ILE A C 1
ATOM 1688 O O . ILE A 1 223 ? 7.646 0.625 0.427 1.00 91.31 223 ILE A O 1
ATOM 1692 N N . ALA A 1 224 ? 6.248 -0.273 -1.084 1.00 91.06 224 ALA A N 1
ATOM 1693 C CA . ALA A 1 224 ? 6.844 -1.604 -1.079 1.00 91.06 224 ALA A CA 1
ATOM 1694 C C . ALA A 1 224 ? 7.385 -1.956 -2.464 1.00 91.06 224 ALA A C 1
ATOM 1696 O O . ALA A 1 224 ? 6.735 -1.681 -3.469 1.00 91.06 224 ALA A O 1
ATOM 1697 N N . GLY A 1 225 ? 8.571 -2.561 -2.507 1.00 94.88 225 GLY A N 1
ATOM 1698 C CA . GLY A 1 225 ? 9.240 -2.986 -3.732 1.00 94.88 225 GLY A CA 1
ATOM 1699 C C . GLY A 1 225 ? 9.656 -4.451 -3.659 1.00 94.88 225 GLY A C 1
ATOM 1700 O O . GLY A 1 225 ? 10.220 -4.881 -2.653 1.00 94.88 225 GLY A O 1
ATOM 1701 N N . HIS A 1 226 ? 9.408 -5.195 -4.735 1.00 95.56 226 HIS A N 1
ATOM 1702 C CA . HIS A 1 226 ? 9.797 -6.594 -4.899 1.00 95.56 226 HIS A CA 1
ATOM 1703 C C . HIS A 1 226 ? 10.658 -6.748 -6.153 1.00 95.56 226 HIS A C 1
ATOM 1705 O O . HIS A 1 226 ? 10.175 -6.568 -7.274 1.00 95.56 226 HIS A O 1
ATOM 1711 N N . LEU A 1 227 ? 11.933 -7.082 -5.963 1.00 97.00 227 LEU A N 1
ATOM 1712 C CA . LEU A 1 227 ? 12.854 -7.374 -7.057 1.00 97.00 227 LEU A CA 1
ATOM 1713 C C . LEU A 1 227 ? 12.635 -8.811 -7.512 1.00 97.00 227 LEU A C 1
ATOM 1715 O O . LEU A 1 227 ? 12.764 -9.744 -6.719 1.00 97.00 227 LEU A O 1
ATOM 1719 N N . CYS A 1 228 ? 12.288 -8.971 -8.780 1.00 96.12 228 CYS A N 1
ATOM 1720 C CA . CYS A 1 228 ? 11.942 -10.248 -9.380 1.00 96.12 228 CYS A CA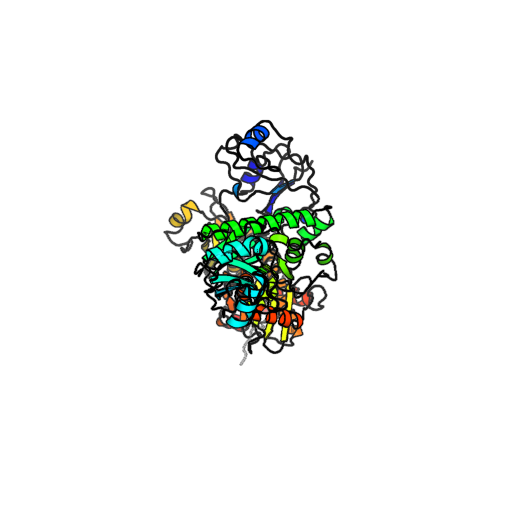 1
ATOM 1721 C C . CYS A 1 228 ? 12.932 -10.593 -10.493 1.00 96.12 228 CYS A C 1
ATOM 1723 O O . CYS A 1 228 ? 13.319 -9.724 -11.275 1.00 96.12 228 CYS A O 1
ATOM 1725 N N . ASP A 1 229 ? 13.291 -11.866 -10.597 1.00 94.44 229 ASP A N 1
ATOM 1726 C CA . ASP A 1 229 ? 13.908 -12.411 -11.802 1.00 94.44 229 ASP A CA 1
ATOM 1727 C C . ASP A 1 229 ? 12.826 -12.573 -12.879 1.00 94.44 229 ASP A C 1
ATOM 1729 O O . ASP A 1 229 ? 11.850 -13.301 -12.695 1.00 94.44 229 ASP A O 1
ATOM 1733 N N . LEU A 1 230 ? 12.983 -11.883 -14.005 1.00 95.69 230 LEU A N 1
ATOM 1734 C CA . LEU A 1 230 ? 12.050 -11.915 -15.130 1.00 95.69 230 LEU A CA 1
ATOM 1735 C C . LEU A 1 230 ? 12.093 -13.243 -15.896 1.00 95.69 230 LEU A C 1
ATOM 1737 O O . LEU A 1 230 ? 11.191 -13.514 -16.678 1.00 95.69 230 LEU A O 1
ATOM 1741 N N . THR A 1 231 ? 13.101 -14.083 -15.670 1.00 90.44 231 THR A N 1
ATOM 1742 C CA . THR A 1 231 ? 13.237 -15.398 -16.313 1.00 90.44 231 THR A CA 1
ATOM 1743 C C . THR A 1 231 ? 12.475 -16.471 -15.543 1.00 90.44 231 THR A C 1
ATOM 1745 O O . THR A 1 231 ? 11.820 -17.322 -16.141 1.00 90.44 231 THR A O 1
ATOM 1748 N N . THR A 1 232 ? 12.550 -16.427 -14.211 1.00 90.06 232 THR A N 1
ATOM 1749 C CA . THR A 1 232 ? 12.014 -17.474 -13.324 1.00 90.06 232 THR A CA 1
ATOM 1750 C C . THR A 1 232 ? 10.775 -17.042 -12.538 1.00 90.06 232 THR A C 1
ATOM 1752 O O . THR A 1 232 ? 10.041 -17.890 -12.040 1.00 90.06 232 THR A O 1
ATOM 1755 N N . GLY A 1 233 ? 10.541 -15.735 -12.392 1.00 91.00 233 GLY A N 1
ATOM 1756 C CA . GLY A 1 233 ? 9.489 -15.158 -11.549 1.00 91.00 233 GLY A CA 1
ATOM 1757 C C . GLY A 1 233 ? 9.830 -15.108 -10.055 1.00 91.00 233 GLY A C 1
ATOM 1758 O O . GLY A 1 233 ? 9.022 -14.617 -9.254 1.00 91.00 233 GLY A O 1
ATOM 1759 N N . ALA A 1 234 ? 11.014 -15.598 -9.669 1.00 91.00 234 ALA A N 1
ATOM 1760 C CA . ALA A 1 234 ? 11.462 -15.647 -8.284 1.00 91.00 234 ALA A CA 1
ATOM 1761 C C . ALA A 1 234 ? 11.649 -14.239 -7.703 1.00 91.00 234 ALA A C 1
ATOM 1763 O O . ALA A 1 234 ? 12.201 -13.351 -8.353 1.00 91.00 234 ALA A O 1
ATOM 1764 N N . VAL A 1 235 ? 11.215 -14.042 -6.456 1.00 92.88 235 VAL A N 1
ATOM 1765 C CA . VAL A 1 235 ? 11.470 -12.805 -5.706 1.00 92.88 235 VAL A CA 1
ATOM 1766 C C . VAL A 1 235 ? 12.854 -12.908 -5.075 1.00 92.88 235 VAL A C 1
ATOM 1768 O O . VAL A 1 235 ? 13.066 -13.718 -4.177 1.00 92.88 235 VAL A O 1
ATOM 1771 N N . LEU A 1 236 ? 13.789 -12.088 -5.548 1.00 92.88 236 LEU A N 1
ATOM 1772 C CA . LEU A 1 236 ? 15.181 -12.077 -5.086 1.00 92.88 236 LEU A CA 1
ATOM 1773 C C . LEU A 1 236 ? 15.392 -11.154 -3.882 1.00 92.88 236 LEU A C 1
ATOM 1775 O O . LEU A 1 236 ? 16.317 -11.350 -3.101 1.00 92.88 236 LEU A O 1
ATOM 1779 N N . GLY A 1 237 ? 14.536 -10.144 -3.732 1.00 90.44 237 GLY A N 1
ATOM 1780 C CA . GLY A 1 237 ? 14.619 -9.169 -2.653 1.00 90.44 237 GLY A CA 1
ATOM 1781 C C . GLY A 1 237 ? 13.300 -8.437 -2.459 1.00 90.44 237 GLY A C 1
ATOM 1782 O O . GLY A 1 237 ? 12.483 -8.320 -3.375 1.00 90.44 237 GLY A O 1
ATOM 1783 N N . SER A 1 238 ? 13.053 -7.961 -1.244 1.00 90.56 238 SER A N 1
ATOM 1784 C CA . SER A 1 238 ? 11.887 -7.139 -0.924 1.00 90.56 238 SER A CA 1
ATOM 1785 C C . SER A 1 238 ? 12.254 -6.109 0.129 1.00 90.56 238 SER A C 1
ATOM 1787 O O . SER A 1 238 ? 12.812 -6.467 1.163 1.00 90.56 238 SER A O 1
ATOM 1789 N N . ALA A 1 239 ? 11.891 -4.853 -0.109 1.00 87.38 239 ALA A N 1
ATOM 1790 C CA . ALA A 1 239 ? 12.036 -3.793 0.878 1.00 87.38 239 ALA A CA 1
ATOM 1791 C C . ALA A 1 239 ? 10.774 -2.937 0.933 1.00 87.38 239 ALA A C 1
ATOM 1793 O O . ALA A 1 239 ? 9.998 -2.848 -0.022 1.00 87.38 239 ALA A O 1
ATOM 1794 N N . GLY A 1 240 ? 10.569 -2.310 2.084 1.00 84.69 240 GLY A N 1
ATOM 1795 C CA . GLY A 1 240 ? 9.497 -1.364 2.308 1.00 84.69 240 GLY A CA 1
ATOM 1796 C C . GLY A 1 240 ? 10.051 -0.109 2.954 1.00 84.69 240 GLY A C 1
ATOM 1797 O O . GLY A 1 240 ? 10.812 -0.180 3.918 1.00 84.69 240 GLY A O 1
ATOM 1798 N N . ILE A 1 241 ? 9.638 1.042 2.440 1.00 83.75 241 ILE A N 1
ATOM 1799 C CA . ILE A 1 241 ? 9.942 2.340 3.029 1.00 83.75 241 ILE A CA 1
ATOM 1800 C C . ILE A 1 241 ? 8.647 3.065 3.354 1.00 83.75 241 ILE A C 1
ATOM 1802 O O . ILE A 1 241 ? 7.597 2.865 2.740 1.00 83.75 241 ILE A O 1
ATOM 1806 N N . MET A 1 242 ? 8.716 3.937 4.343 1.00 80.88 242 MET A N 1
ATOM 1807 C CA . MET A 1 242 ? 7.625 4.854 4.603 1.00 80.88 242 MET A CA 1
ATOM 1808 C C . MET A 1 242 ? 7.568 5.907 3.500 1.00 80.88 242 MET A C 1
ATOM 1810 O O . MET A 1 242 ? 8.605 6.432 3.096 1.00 80.88 242 MET A O 1
ATOM 1814 N N . ASN A 1 243 ? 6.365 6.238 3.039 1.00 86.06 243 ASN A N 1
ATOM 1815 C CA . ASN A 1 243 ? 6.185 7.258 2.021 1.00 86.06 243 ASN A CA 1
ATOM 1816 C C . ASN A 1 243 ? 6.575 8.637 2.595 1.00 86.06 243 ASN A C 1
ATOM 1818 O O . ASN A 1 243 ? 5.894 9.149 3.492 1.00 86.06 243 ASN A O 1
ATOM 1822 N N . PRO A 1 244 ? 7.643 9.275 2.080 1.00 85.38 244 PRO A N 1
ATOM 1823 C CA . PRO A 1 244 ? 8.150 10.526 2.635 1.00 85.38 244 PRO A CA 1
ATOM 1824 C C . PRO A 1 244 ? 7.229 11.725 2.390 1.00 85.38 244 PRO A C 1
ATOM 1826 O O . PRO A 1 244 ? 7.484 12.801 2.934 1.00 85.38 244 PRO A O 1
ATOM 1829 N N . GLN A 1 245 ? 6.158 11.558 1.608 1.00 87.50 245 GLN A N 1
ATOM 1830 C CA . GLN A 1 245 ? 5.127 12.577 1.440 1.00 87.50 245 GLN A CA 1
ATOM 1831 C C . GLN A 1 245 ? 4.241 12.754 2.681 1.00 87.50 245 GLN A C 1
ATOM 1833 O O . GLN A 1 245 ? 3.501 13.731 2.761 1.00 87.50 245 GLN A O 1
ATOM 1838 N N . ILE A 1 246 ? 4.327 11.853 3.668 1.00 80.75 246 ILE A N 1
ATOM 1839 C CA . ILE A 1 246 ? 3.569 11.950 4.925 1.00 80.75 246 ILE A CA 1
ATOM 1840 C C . ILE A 1 246 ? 3.783 13.288 5.653 1.00 80.75 246 ILE A C 1
ATOM 1842 O O . ILE A 1 246 ? 2.885 13.762 6.342 1.00 80.75 246 ILE A O 1
ATOM 1846 N N . ARG A 1 247 ? 4.941 13.932 5.446 1.00 79.38 247 ARG A N 1
ATOM 1847 C CA . ARG A 1 247 ? 5.259 15.259 5.993 1.00 79.38 247 ARG A CA 1
ATOM 1848 C C . ARG A 1 247 ? 4.372 16.387 5.449 1.00 79.38 247 ARG A C 1
ATOM 1850 O O . ARG A 1 247 ? 4.195 17.385 6.131 1.00 79.38 247 ARG A O 1
ATOM 1857 N N . PHE A 1 248 ? 3.845 16.234 4.232 1.00 82.06 248 PHE A N 1
ATOM 1858 C CA . PHE A 1 248 ? 2.975 17.214 3.568 1.00 82.06 248 PHE A CA 1
ATOM 1859 C C . PHE A 1 248 ? 1.496 16.945 3.856 1.00 82.06 248 PHE A C 1
ATOM 1861 O O . PHE A 1 248 ? 0.658 17.836 3.775 1.00 82.06 248 PHE A O 1
ATOM 1868 N N . GLY A 1 249 ? 1.176 15.703 4.218 1.00 76.69 249 GLY A N 1
ATOM 1869 C CA . GLY A 1 249 ? -0.165 15.271 4.561 1.00 76.69 249 GLY A CA 1
ATOM 1870 C C . GLY A 1 249 ? -0.177 13.812 5.005 1.00 76.69 249 GLY A C 1
ATOM 1871 O O . GLY A 1 249 ? 0.319 12.925 4.298 1.00 76.69 249 GLY A O 1
ATOM 1872 N N . GLU A 1 250 ? -0.757 13.569 6.181 1.00 70.25 250 GLU A N 1
ATOM 1873 C CA . GLU A 1 250 ? -0.911 12.229 6.764 1.00 70.25 250 GLU A CA 1
ATOM 1874 C C . GLU A 1 250 ? -1.835 11.327 5.930 1.00 70.25 250 GLU A C 1
ATOM 1876 O O . GLU A 1 250 ? -1.669 10.114 5.941 1.00 70.25 250 GLU A O 1
ATOM 1881 N N . ASP A 1 251 ? -2.784 11.914 5.200 1.00 76.44 251 ASP A N 1
ATOM 1882 C CA . ASP A 1 251 ? -3.737 11.221 4.326 1.00 76.44 251 ASP A CA 1
ATOM 1883 C C . ASP A 1 251 ? -3.784 11.860 2.927 1.00 76.44 251 ASP A C 1
ATOM 1885 O O . ASP A 1 251 ? -3.201 12.920 2.684 1.00 76.44 251 ASP A O 1
ATOM 1889 N N . LEU A 1 252 ? -4.487 11.217 1.992 1.00 85.19 252 LEU A N 1
ATOM 1890 C CA . LEU A 1 252 ? -4.572 11.675 0.603 1.00 85.19 252 LEU A CA 1
ATOM 1891 C C . LEU A 1 252 ? -5.169 13.085 0.477 1.00 85.19 252 LEU A C 1
ATOM 1893 O O . LEU A 1 252 ? -4.605 13.923 -0.222 1.00 85.19 252 LEU A O 1
ATOM 1897 N N . MET A 1 253 ? -6.260 13.376 1.188 1.00 86.12 253 MET A N 1
ATOM 1898 C CA . MET A 1 253 ? -6.955 14.665 1.092 1.00 86.12 253 MET A CA 1
ATOM 1899 C C . MET A 1 253 ? -6.130 15.815 1.663 1.00 86.12 253 MET A C 1
ATOM 1901 O O . MET A 1 253 ? -6.147 16.923 1.128 1.00 86.12 253 MET A O 1
ATOM 1905 N N . SER A 1 254 ? -5.359 15.560 2.716 1.00 83.38 254 SER A N 1
ATOM 1906 C CA . SER A 1 254 ? -4.427 16.538 3.269 1.00 83.38 254 SER A CA 1
ATOM 1907 C C . SER A 1 254 ? -3.276 16.837 2.308 1.00 83.38 254 SER A C 1
ATOM 1909 O O . SER A 1 254 ? -2.863 17.989 2.227 1.00 83.38 254 SER A O 1
ATOM 1911 N N . ARG A 1 255 ? -2.828 15.861 1.503 1.00 89.25 255 ARG A N 1
ATOM 1912 C CA . ARG A 1 255 ? -1.849 16.101 0.424 1.00 89.25 255 ARG A CA 1
ATOM 1913 C C . ARG A 1 255 ? -2.437 16.919 -0.711 1.00 89.25 255 ARG A C 1
ATOM 1915 O O . ARG A 1 255 ? -1.790 17.851 -1.175 1.00 89.25 255 ARG A O 1
ATOM 1922 N N . VAL A 1 256 ? -3.663 16.609 -1.132 1.00 92.19 256 VAL A N 1
ATOM 1923 C CA . VAL A 1 256 ? -4.365 17.431 -2.127 1.00 92.19 256 VAL A CA 1
ATOM 1924 C C . VAL A 1 256 ? -4.529 18.863 -1.610 1.00 92.19 256 VAL A C 1
ATOM 1926 O O . VAL A 1 256 ? -4.170 19.808 -2.303 1.00 92.19 256 VAL A O 1
ATOM 1929 N N . SER A 1 257 ? -4.952 19.030 -0.355 1.00 90.50 257 SER A N 1
ATOM 1930 C CA . SER A 1 257 ? -5.049 20.347 0.289 1.00 90.50 257 SER A CA 1
ATOM 1931 C C . SER A 1 257 ? -3.696 21.066 0.341 1.00 90.50 257 SER A C 1
ATOM 1933 O O . SER A 1 257 ? -3.633 22.266 0.092 1.00 90.50 257 SER A O 1
ATOM 1935 N N . TYR A 1 258 ? -2.604 20.346 0.621 1.00 89.06 258 TYR A N 1
ATOM 1936 C CA . TYR A 1 258 ? -1.258 20.919 0.604 1.00 89.06 258 TYR A CA 1
ATOM 1937 C C . TYR A 1 258 ? -0.893 21.442 -0.789 1.00 89.06 258 TYR A C 1
ATOM 1939 O O . TYR A 1 258 ? -0.412 22.566 -0.899 1.00 89.06 258 TYR A O 1
ATOM 1947 N N . ALA A 1 259 ? -1.173 20.674 -1.847 1.00 93.12 259 ALA A N 1
ATOM 1948 C CA . ALA A 1 259 ? -0.968 21.114 -3.228 1.00 93.12 259 ALA A CA 1
ATOM 1949 C C . ALA A 1 259 ? -1.820 22.345 -3.590 1.00 93.12 259 ALA A C 1
ATOM 1951 O O . ALA A 1 259 ? -1.316 23.253 -4.244 1.00 93.12 259 ALA A O 1
ATOM 1952 N N . MET A 1 260 ? -3.074 22.406 -3.122 1.00 91.81 260 MET A N 1
ATOM 1953 C CA . MET A 1 260 ? -3.975 23.544 -3.349 1.00 91.81 260 MET A CA 1
ATOM 1954 C C . MET A 1 260 ? -3.481 24.837 -2.689 1.00 91.81 260 MET A C 1
ATOM 1956 O O . MET A 1 260 ? -3.598 25.910 -3.275 1.00 91.81 260 MET A O 1
ATOM 1960 N N . LEU A 1 261 ? -2.978 24.746 -1.455 1.00 90.12 261 LEU A N 1
ATOM 1961 C CA . LEU A 1 261 ? -2.647 25.919 -0.639 1.00 90.12 261 LEU A CA 1
ATOM 1962 C C . LEU A 1 261 ? -1.196 26.379 -0.782 1.00 90.12 261 LEU A C 1
ATOM 1964 O O . LEU A 1 261 ? -0.888 27.526 -0.473 1.00 90.12 261 LEU A O 1
ATOM 1968 N N . ASN A 1 262 ? -0.302 25.510 -1.254 1.00 89.19 262 ASN A N 1
ATOM 1969 C CA . ASN A 1 262 ? 1.123 25.805 -1.347 1.00 89.19 262 ASN A CA 1
ATOM 1970 C C . ASN A 1 262 ? 1.553 25.765 -2.822 1.00 89.19 262 ASN A C 1
ATOM 1972 O O . ASN A 1 262 ? 1.695 24.675 -3.387 1.00 89.19 262 ASN A O 1
ATOM 1976 N N . PRO A 1 263 ? 1.782 26.925 -3.471 1.00 92.44 263 PRO A N 1
ATOM 1977 C CA . PRO A 1 263 ? 2.268 26.976 -4.846 1.00 92.44 263 PRO A CA 1
ATOM 1978 C C . PRO A 1 263 ? 3.540 26.141 -5.033 1.00 92.44 263 PRO A C 1
ATOM 1980 O O . PRO A 1 263 ? 4.535 26.339 -4.343 1.00 92.44 263 PRO A O 1
ATOM 1983 N N . GLY A 1 264 ? 3.510 25.198 -5.977 1.00 92.50 264 GLY A N 1
ATOM 1984 C CA . GLY A 1 264 ? 4.613 24.259 -6.213 1.00 92.50 264 GLY A CA 1
ATOM 1985 C C . GLY A 1 264 ? 4.605 23.008 -5.323 1.00 92.50 264 GLY A C 1
ATOM 1986 O O . GLY A 1 264 ? 5.409 22.107 -5.560 1.00 92.50 264 GLY A O 1
ATOM 1987 N N . GLY A 1 265 ? 3.668 22.883 -4.376 1.00 91.75 265 GLY A N 1
ATOM 1988 C CA . GLY A 1 265 ? 3.575 21.740 -3.461 1.00 91.75 265 GLY A CA 1
ATOM 1989 C C . GLY A 1 265 ? 3.391 20.394 -4.175 1.00 91.75 265 GLY A C 1
ATOM 1990 O O . GLY A 1 265 ? 3.992 19.396 -3.780 1.00 91.75 265 GLY A O 1
ATOM 1991 N N . ALA A 1 266 ? 2.642 20.354 -5.285 1.00 95.88 266 ALA A N 1
ATOM 1992 C CA . ALA A 1 266 ? 2.528 19.151 -6.119 1.00 95.88 266 ALA A CA 1
ATOM 1993 C C . ALA A 1 266 ? 3.881 18.726 -6.726 1.00 95.88 266 ALA A C 1
ATOM 1995 O O . ALA A 1 266 ? 4.227 17.541 -6.721 1.00 95.88 266 ALA A O 1
ATOM 1996 N N . ALA A 1 267 ? 4.679 19.686 -7.206 1.00 97.25 267 ALA A N 1
ATOM 1997 C CA . ALA A 1 267 ? 6.001 19.424 -7.774 1.00 97.25 267 ALA A CA 1
ATOM 1998 C C . ALA A 1 267 ? 7.004 18.968 -6.700 1.00 97.25 267 ALA A C 1
ATOM 2000 O O . ALA A 1 267 ? 7.794 18.054 -6.943 1.00 97.25 267 ALA A O 1
ATOM 2001 N N . GLU A 1 268 ? 6.936 19.541 -5.497 1.00 94.38 268 GLU A N 1
ATOM 2002 C CA . GLU A 1 268 ? 7.742 19.106 -4.354 1.00 94.38 268 GLU A CA 1
ATOM 2003 C C . GLU A 1 268 ? 7.412 17.661 -3.956 1.00 94.38 268 GLU A C 1
ATOM 2005 O O . GLU A 1 268 ? 8.301 16.808 -3.884 1.00 94.38 268 GLU A O 1
ATOM 2010 N N . MET A 1 269 ? 6.125 17.344 -3.790 1.00 96.00 269 MET A N 1
ATOM 2011 C CA . MET A 1 269 ? 5.673 15.984 -3.494 1.00 96.00 269 MET A CA 1
ATOM 2012 C C . MET A 1 269 ? 6.058 14.985 -4.593 1.00 96.00 269 MET A C 1
ATOM 2014 O O . MET A 1 269 ? 6.418 13.847 -4.275 1.00 96.00 269 MET A O 1
ATOM 2018 N N . THR A 1 270 ? 6.018 15.402 -5.863 1.00 98.38 270 THR A N 1
ATOM 2019 C CA . THR A 1 270 ? 6.487 14.616 -7.019 1.00 98.38 270 THR A CA 1
ATOM 2020 C C . THR A 1 270 ? 7.977 14.298 -6.897 1.00 98.38 270 THR A C 1
ATOM 2022 O O . THR A 1 270 ? 8.386 13.144 -7.027 1.00 98.38 270 THR A O 1
ATOM 2025 N N . ALA A 1 271 ? 8.809 15.303 -6.617 1.00 97.19 271 ALA A N 1
ATOM 2026 C CA . ALA A 1 271 ? 10.247 15.108 -6.458 1.00 97.19 271 ALA A CA 1
ATOM 2027 C C . ALA A 1 271 ? 10.556 14.149 -5.299 1.00 97.19 271 ALA A C 1
ATOM 2029 O O . ALA A 1 271 ? 11.358 13.227 -5.450 1.00 97.19 271 ALA A O 1
ATOM 2030 N N . VAL A 1 272 ? 9.867 14.323 -4.169 1.00 94.25 272 VAL A N 1
ATOM 2031 C CA . VAL A 1 272 ? 10.049 13.512 -2.960 1.00 94.25 272 VAL A CA 1
ATOM 2032 C C . VAL A 1 272 ? 9.679 12.043 -3.186 1.00 94.25 272 VAL A C 1
ATOM 2034 O O . VAL A 1 272 ? 10.435 11.163 -2.771 1.00 94.25 272 VAL A O 1
ATOM 2037 N N . VAL A 1 273 ? 8.568 11.741 -3.869 1.00 97.19 273 VAL A N 1
ATOM 2038 C CA . VAL A 1 273 ? 8.195 10.339 -4.138 1.00 97.19 273 VAL A CA 1
ATOM 2039 C C . VAL A 1 273 ? 9.127 9.675 -5.148 1.00 97.19 273 VAL A C 1
ATOM 2041 O O . VAL A 1 273 ? 9.510 8.526 -4.953 1.00 97.19 273 VAL A O 1
ATOM 2044 N N . ARG A 1 274 ? 9.572 10.397 -6.182 1.00 98.12 274 ARG A N 1
ATOM 2045 C CA . ARG A 1 274 ? 10.521 9.864 -7.173 1.00 98.12 274 ARG A CA 1
ATOM 2046 C C . ARG A 1 274 ? 11.880 9.543 -6.552 1.00 98.12 274 ARG A C 1
ATOM 2048 O O . ARG A 1 274 ? 12.425 8.475 -6.808 1.00 98.12 274 ARG A O 1
ATOM 2055 N N . GLN A 1 275 ? 12.382 10.410 -5.669 1.00 96.50 275 GLN A N 1
ATOM 2056 C CA . GLN A 1 275 ? 13.592 10.136 -4.884 1.00 96.50 275 GLN A CA 1
ATOM 2057 C C . GLN A 1 275 ? 13.432 8.902 -3.988 1.00 96.50 275 GLN A C 1
ATOM 2059 O O . GLN A 1 275 ? 14.375 8.130 -3.828 1.00 96.50 275 GLN A O 1
ATOM 2064 N N . ALA A 1 276 ? 12.241 8.697 -3.420 1.00 95.00 276 ALA A N 1
ATOM 2065 C CA . ALA A 1 276 ? 11.945 7.523 -2.607 1.00 95.00 276 ALA A CA 1
ATOM 2066 C C . ALA A 1 276 ? 11.980 6.228 -3.434 1.00 95.00 276 ALA A C 1
ATOM 2068 O O . ALA A 1 276 ? 12.569 5.246 -2.991 1.00 95.00 276 ALA A O 1
ATOM 2069 N N . LEU A 1 277 ? 11.393 6.231 -4.639 1.00 97.62 277 LEU A N 1
ATOM 2070 C CA . LEU A 1 277 ? 11.426 5.072 -5.538 1.00 97.62 277 LEU A CA 1
ATOM 2071 C C . LEU A 1 277 ? 12.844 4.755 -6.024 1.00 97.62 277 LEU A C 1
ATOM 2073 O O . LEU A 1 277 ? 13.215 3.587 -6.077 1.00 97.62 277 LEU A O 1
ATOM 2077 N N . GLU A 1 278 ? 13.640 5.778 -6.336 1.00 96.56 278 GLU A N 1
ATOM 2078 C CA . GLU A 1 278 ? 15.050 5.616 -6.708 1.00 96.56 278 GLU A CA 1
ATOM 2079 C C . GLU A 1 278 ? 15.852 4.970 -5.569 1.00 96.56 278 GLU A C 1
ATOM 2081 O O . GLU A 1 278 ? 16.548 3.977 -5.777 1.00 96.56 278 GLU A O 1
ATOM 2086 N N . ALA A 1 279 ?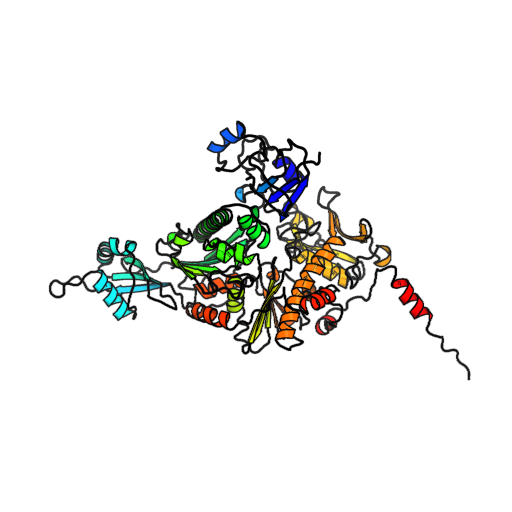 15.712 5.484 -4.342 1.00 94.75 279 ALA A N 1
ATOM 2087 C CA . ALA A 1 279 ? 16.380 4.916 -3.173 1.00 94.75 279 ALA A CA 1
ATOM 2088 C C . ALA A 1 279 ? 15.942 3.466 -2.907 1.00 94.75 279 ALA A C 1
ATOM 2090 O O . ALA A 1 279 ? 16.786 2.616 -2.629 1.00 94.75 279 ALA A O 1
ATOM 2091 N N . LEU A 1 280 ? 14.643 3.178 -3.047 1.00 94.88 280 LEU A N 1
ATOM 2092 C CA . LEU A 1 280 ? 14.093 1.831 -2.910 1.00 94.88 280 LEU A CA 1
ATOM 2093 C C . LEU A 1 280 ? 14.682 0.873 -3.953 1.00 94.88 280 LEU A C 1
ATOM 2095 O O . LEU A 1 280 ? 15.081 -0.231 -3.601 1.00 94.88 280 LEU A O 1
ATOM 2099 N N . ALA A 1 281 ? 14.774 1.282 -5.221 1.00 96.25 281 ALA A N 1
ATOM 2100 C CA . ALA A 1 281 ? 15.347 0.449 -6.278 1.00 96.25 281 ALA A CA 1
ATOM 2101 C C . ALA A 1 281 ? 16.814 0.087 -5.992 1.00 96.25 281 ALA A C 1
ATOM 2103 O O . ALA A 1 281 ? 17.215 -1.061 -6.186 1.00 96.25 281 ALA A O 1
ATOM 2104 N N . VAL A 1 282 ? 17.597 1.046 -5.485 1.00 95.44 282 VAL A N 1
ATOM 2105 C CA . VAL A 1 282 ? 18.995 0.822 -5.089 1.00 95.44 282 VAL A CA 1
ATOM 2106 C C . VAL A 1 282 ? 19.096 -0.114 -3.885 1.00 95.44 282 VAL A C 1
ATOM 2108 O O . VAL A 1 282 ? 19.897 -1.046 -3.916 1.00 95.44 282 VAL A O 1
ATOM 2111 N N . GLU A 1 283 ? 18.292 0.112 -2.843 1.00 92.88 283 GLU A N 1
ATOM 2112 C CA . GLU A 1 283 ? 18.297 -0.702 -1.620 1.00 92.88 283 GLU A CA 1
ATOM 2113 C C . GLU A 1 283 ? 17.916 -2.157 -1.914 1.00 92.88 283 GLU A C 1
ATOM 2115 O O . GLU A 1 283 ? 18.667 -3.064 -1.567 1.00 92.88 283 GLU A O 1
ATOM 2120 N N . VAL A 1 284 ? 16.812 -2.390 -2.634 1.00 93.25 284 VAL A N 1
ATOM 2121 C CA . VAL A 1 284 ? 16.352 -3.755 -2.937 1.00 93.25 284 VAL A CA 1
ATOM 2122 C C . VAL A 1 284 ? 17.354 -4.499 -3.829 1.00 93.25 284 VAL A C 1
ATOM 2124 O O . VAL A 1 284 ? 17.584 -5.690 -3.624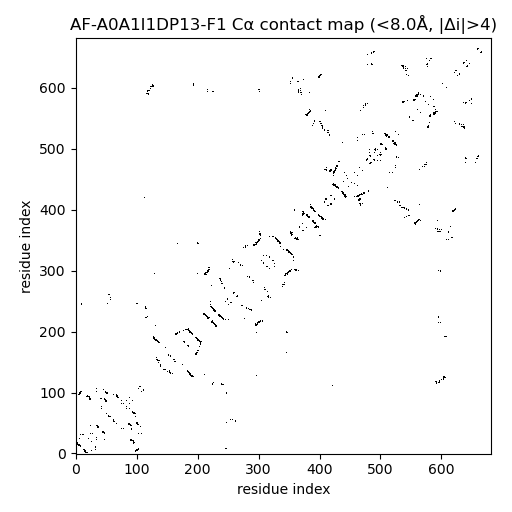 1.00 93.25 284 VAL A O 1
ATOM 2127 N N . ALA A 1 285 ? 17.966 -3.821 -4.808 1.00 93.56 285 ALA A N 1
ATOM 2128 C CA . ALA A 1 285 ? 19.005 -4.428 -5.640 1.00 93.56 285 ALA A CA 1
ATOM 2129 C C . ALA A 1 285 ? 20.239 -4.815 -4.811 1.00 93.56 285 ALA A C 1
ATOM 2131 O O . ALA A 1 285 ? 20.731 -5.936 -4.936 1.00 93.56 285 ALA A O 1
ATOM 2132 N N . ALA A 1 286 ? 20.696 -3.922 -3.927 1.00 91.75 286 ALA A N 1
ATOM 2133 C CA . ALA A 1 286 ? 21.843 -4.173 -3.061 1.00 91.75 286 ALA A CA 1
ATOM 2134 C C . ALA A 1 286 ? 21.597 -5.336 -2.085 1.00 91.75 286 ALA A C 1
ATOM 2136 O O . ALA A 1 286 ? 22.464 -6.200 -1.948 1.00 91.75 286 ALA A O 1
ATOM 2137 N N . ASP A 1 287 ? 20.415 -5.400 -1.464 1.00 88.50 287 ASP A N 1
ATOM 2138 C CA . ASP A 1 287 ? 20.026 -6.486 -0.554 1.00 88.50 287 ASP A CA 1
ATOM 2139 C C . ASP A 1 287 ? 19.994 -7.853 -1.258 1.00 88.50 287 ASP A C 1
ATOM 2141 O O . ASP A 1 287 ? 20.302 -8.878 -0.648 1.00 88.50 287 ASP A O 1
ATOM 2145 N N . ALA A 1 288 ? 19.677 -7.869 -2.556 1.00 89.94 288 ALA A N 1
ATOM 2146 C CA . ALA A 1 288 ? 19.707 -9.064 -3.396 1.00 89.94 288 ALA A CA 1
ATOM 2147 C C . ALA A 1 288 ? 21.099 -9.380 -3.986 1.00 89.94 288 ALA A C 1
ATOM 2149 O O . ALA A 1 288 ? 21.235 -10.321 -4.767 1.00 89.94 288 ALA A O 1
ATOM 2150 N N . GLY A 1 289 ? 22.136 -8.596 -3.663 1.00 92.69 289 GLY A N 1
ATOM 2151 C CA . GLY A 1 289 ? 23.480 -8.750 -4.235 1.00 92.69 289 GLY A CA 1
ATOM 2152 C C . GLY A 1 289 ? 23.570 -8.409 -5.729 1.00 92.69 289 GLY A C 1
ATOM 2153 O O . GLY A 1 289 ? 24.525 -8.812 -6.394 1.00 92.69 289 GLY A O 1
ATOM 2154 N N . ALA A 1 290 ? 22.588 -7.682 -6.263 1.00 93.31 290 ALA A N 1
ATOM 2155 C CA . ALA A 1 290 ? 22.508 -7.269 -7.656 1.00 93.31 290 ALA A CA 1
ATOM 2156 C C . ALA A 1 290 ? 22.931 -5.806 -7.843 1.00 93.31 290 ALA A C 1
ATOM 2158 O O . ALA A 1 290 ? 22.847 -4.970 -6.942 1.00 93.31 290 ALA A O 1
ATOM 2159 N N . THR A 1 291 ? 23.364 -5.465 -9.056 1.00 93.12 291 THR A N 1
ATOM 2160 C CA . THR A 1 291 ? 23.567 -4.066 -9.435 1.00 93.12 291 THR A CA 1
ATOM 2161 C C . THR A 1 291 ? 22.222 -3.440 -9.819 1.00 93.12 291 THR A C 1
ATOM 2163 O O . THR A 1 291 ? 21.446 -4.073 -10.537 1.00 93.12 291 THR A O 1
ATOM 2166 N N . PRO A 1 292 ? 21.928 -2.187 -9.420 1.00 93.88 292 PRO A N 1
ATOM 2167 C CA . PRO A 1 292 ? 20.692 -1.515 -9.829 1.00 93.88 292 PRO A CA 1
ATOM 2168 C C . PRO A 1 292 ? 20.497 -1.487 -11.354 1.00 93.88 292 PRO A C 1
ATOM 2170 O O . PRO A 1 292 ? 19.384 -1.664 -11.840 1.00 93.88 292 PRO A O 1
ATOM 2173 N N . ALA A 1 293 ? 21.588 -1.375 -12.119 1.00 92.94 293 ALA A N 1
ATOM 2174 C CA . ALA A 1 293 ? 21.579 -1.396 -13.582 1.00 92.94 293 ALA A CA 1
ATOM 2175 C C . ALA A 1 293 ? 21.082 -2.717 -14.208 1.00 92.94 293 ALA A C 1
ATOM 2177 O O . ALA A 1 293 ? 20.741 -2.720 -15.386 1.00 92.94 293 ALA A O 1
ATOM 2178 N N . ALA A 1 294 ? 21.013 -3.821 -13.455 1.00 94.06 294 ALA A N 1
ATOM 2179 C CA . ALA A 1 294 ? 20.409 -5.072 -13.922 1.00 94.06 294 ALA A CA 1
ATOM 2180 C C . ALA A 1 294 ? 18.868 -5.022 -13.946 1.00 94.06 294 ALA A C 1
ATOM 2182 O O . ALA A 1 294 ? 18.233 -5.891 -14.547 1.00 94.06 294 ALA A O 1
ATOM 2183 N N . VAL A 1 295 ? 18.260 -4.015 -13.303 1.00 97.88 295 VAL A N 1
ATOM 2184 C CA . VAL A 1 295 ? 16.813 -3.781 -13.326 1.00 97.88 295 VAL A CA 1
ATOM 2185 C C . VAL A 1 295 ? 16.434 -3.087 -14.629 1.00 97.88 295 VAL A C 1
ATOM 2187 O O . VAL A 1 295 ? 16.751 -1.915 -14.839 1.00 97.88 295 VAL A O 1
ATOM 2190 N N . VAL A 1 296 ? 15.736 -3.809 -15.502 1.00 98.12 296 VAL A N 1
ATOM 2191 C CA . VAL A 1 296 ? 15.370 -3.353 -16.855 1.00 98.12 296 VAL A CA 1
ATOM 2192 C C . VAL A 1 296 ? 13.900 -2.971 -16.991 1.00 98.12 296 VAL A C 1
ATOM 2194 O O . VAL A 1 296 ? 13.502 -2.344 -17.974 1.00 98.12 296 VAL A O 1
ATOM 2197 N N . GLU A 1 297 ? 13.076 -3.326 -16.010 1.00 98.25 297 GLU A N 1
ATOM 2198 C CA . GLU A 1 297 ? 11.640 -3.100 -16.073 1.00 98.25 297 GLU A CA 1
ATOM 2199 C C . GLU A 1 297 ? 11.039 -2.853 -14.691 1.00 98.25 297 GLU A C 1
ATOM 2201 O O . GLU A 1 297 ? 11.439 -3.477 -13.709 1.00 98.25 297 GLU A O 1
ATOM 2206 N N . THR A 1 298 ? 10.056 -1.959 -14.608 1.00 98.50 298 THR A N 1
ATOM 2207 C CA . THR A 1 298 ? 9.275 -1.724 -13.397 1.00 98.50 298 THR A CA 1
ATOM 2208 C C . THR A 1 298 ? 7.776 -1.767 -13.679 1.00 98.50 298 THR A C 1
ATOM 2210 O O . THR A 1 298 ? 7.305 -1.264 -14.700 1.00 98.50 298 THR A O 1
ATOM 2213 N N . ALA A 1 299 ? 7.014 -2.361 -12.761 1.00 98.62 299 ALA A N 1
ATOM 2214 C CA . ALA A 1 299 ? 5.554 -2.304 -12.746 1.00 98.62 299 ALA A CA 1
ATOM 2215 C C . ALA A 1 299 ? 5.111 -1.611 -11.458 1.00 98.62 299 ALA A C 1
ATOM 2217 O O . ALA A 1 299 ? 5.566 -1.988 -10.380 1.00 98.62 299 ALA A O 1
ATOM 2218 N N . ILE A 1 300 ? 4.264 -0.590 -11.560 1.00 98.69 300 ILE A N 1
ATOM 2219 C CA . ILE A 1 300 ? 3.911 0.284 -10.439 1.00 98.69 300 ILE A CA 1
ATOM 2220 C C . ILE A 1 300 ? 2.390 0.347 -10.293 1.00 98.69 300 ILE A C 1
ATOM 2222 O O . ILE A 1 300 ? 1.669 0.555 -11.270 1.00 98.69 300 ILE A O 1
ATOM 2226 N N . VAL A 1 301 ? 1.913 0.189 -9.062 1.00 98.06 301 VAL A N 1
ATOM 2227 C CA . VAL A 1 301 ? 0.498 0.301 -8.686 1.00 98.06 301 VAL A CA 1
ATOM 2228 C C . VAL A 1 301 ? 0.347 1.311 -7.558 1.00 98.06 301 VAL A C 1
ATOM 2230 O O . VAL A 1 301 ? 1.239 1.439 -6.719 1.00 98.06 301 VAL A O 1
ATOM 2233 N N . CYS A 1 302 ? -0.751 2.062 -7.560 1.00 96.06 302 CYS A N 1
ATOM 2234 C CA . CYS A 1 302 ? -1.023 3.099 -6.570 1.00 96.06 302 CYS A CA 1
ATOM 2235 C C . CYS A 1 302 ? -2.455 3.635 -6.664 1.00 96.06 302 CYS A C 1
ATOM 2237 O O . CYS A 1 302 ? -3.115 3.510 -7.698 1.00 96.06 302 CYS A O 1
ATOM 2239 N N . ASN A 1 303 ? -2.901 4.310 -5.605 1.00 94.69 303 ASN A N 1
ATOM 2240 C CA . ASN A 1 303 ? -4.154 5.062 -5.621 1.00 94.69 303 ASN A CA 1
ATOM 2241 C C . ASN A 1 303 ? -4.053 6.302 -6.540 1.00 94.69 303 ASN A C 1
ATOM 2243 O O . ASN A 1 303 ? -2.946 6.757 -6.849 1.00 94.69 303 ASN A O 1
ATOM 2247 N N . PRO A 1 304 ? -5.182 6.919 -6.934 1.00 95.75 304 PRO A N 1
ATOM 2248 C CA . PRO A 1 304 ? -5.208 7.999 -7.923 1.00 95.75 304 PRO A CA 1
ATOM 2249 C C . PRO A 1 304 ? -4.360 9.231 -7.588 1.00 95.75 304 PRO A C 1
ATOM 2251 O O . PRO A 1 304 ? -3.715 9.793 -8.477 1.00 95.75 304 PRO A O 1
ATOM 2254 N N . VAL A 1 305 ? -4.317 9.644 -6.316 1.00 95.56 305 VAL A N 1
ATOM 2255 C CA . VAL A 1 305 ? -3.517 10.801 -5.874 1.00 95.56 305 VAL A CA 1
ATOM 2256 C C . VAL A 1 305 ? -2.029 10.487 -5.998 1.00 95.56 305 VAL A C 1
ATOM 2258 O O . VAL A 1 305 ? -1.265 11.278 -6.551 1.00 95.56 305 VAL A O 1
ATOM 2261 N N . MET A 1 306 ? -1.620 9.303 -5.542 1.00 96.19 306 MET A N 1
ATOM 2262 C CA . MET A 1 306 ? -0.243 8.827 -5.670 1.00 96.19 306 MET A CA 1
ATOM 2263 C C . MET A 1 306 ? 0.171 8.630 -7.132 1.00 96.19 306 MET A C 1
ATOM 2265 O O . MET A 1 306 ? 1.300 8.959 -7.494 1.00 96.19 306 MET A O 1
ATOM 2269 N N . HIS A 1 307 ? -0.745 8.156 -7.977 1.00 97.50 307 HIS A N 1
ATOM 2270 C CA . HIS A 1 307 ? -0.571 8.034 -9.424 1.00 97.50 307 HIS A CA 1
ATOM 2271 C C . HIS A 1 307 ? -0.269 9.390 -10.074 1.00 97.50 307 HIS A C 1
ATOM 2273 O O . HIS A 1 307 ? 0.728 9.534 -10.784 1.00 97.50 307 HIS A O 1
ATOM 2279 N N . HIS A 1 308 ? -1.086 10.407 -9.785 1.00 98.00 308 HIS A N 1
ATOM 2280 C CA . HIS A 1 308 ? -0.906 11.752 -10.335 1.00 98.00 308 HIS A CA 1
ATOM 2281 C C . HIS A 1 308 ? 0.414 12.369 -9.865 1.00 98.00 308 HIS A C 1
ATOM 2283 O O . HIS A 1 308 ? 1.227 12.778 -10.696 1.00 98.00 308 HIS A O 1
ATOM 2289 N N . LEU A 1 309 ? 0.697 12.320 -8.560 1.00 97.88 309 LEU A N 1
ATOM 2290 C CA . LEU A 1 309 ? 1.948 12.834 -7.999 1.00 97.88 309 LEU A CA 1
ATOM 2291 C C . LEU A 1 309 ? 3.185 12.124 -8.566 1.00 97.88 309 LEU A C 1
ATOM 2293 O O . LEU A 1 309 ? 4.180 12.777 -8.857 1.00 97.88 309 LEU A O 1
ATOM 2297 N N . LEU A 1 310 ? 3.156 10.805 -8.774 1.00 98.31 310 LEU A N 1
ATOM 2298 C CA . LEU A 1 310 ? 4.285 10.097 -9.386 1.00 98.31 310 LEU A CA 1
ATOM 2299 C C . LEU A 1 310 ? 4.531 10.562 -10.832 1.00 98.31 310 LEU A C 1
ATOM 2301 O O . LEU A 1 310 ? 5.680 10.782 -11.237 1.00 98.31 310 LEU A O 1
ATOM 2305 N N . LEU A 1 311 ? 3.460 10.751 -11.605 1.00 98.12 311 LEU A N 1
ATOM 2306 C CA . LEU A 1 311 ? 3.527 11.229 -12.988 1.00 98.12 311 LEU A CA 1
ATOM 2307 C C . LEU A 1 311 ? 3.862 12.726 -13.099 1.00 98.12 311 LEU A C 1
ATOM 2309 O O . LEU A 1 311 ? 4.238 13.176 -14.181 1.00 98.12 311 LEU A O 1
ATOM 2313 N N . GLY A 1 312 ? 3.822 13.473 -11.994 1.00 97.31 312 GLY A N 1
ATOM 2314 C CA . GLY A 1 312 ? 4.001 14.926 -11.987 1.00 97.31 312 GLY A CA 1
ATOM 2315 C C . GLY A 1 312 ? 2.756 15.690 -12.440 1.00 97.31 312 GLY A C 1
ATOM 2316 O O . GLY A 1 312 ? 2.868 16.815 -12.918 1.00 97.31 312 GLY A O 1
ATOM 2317 N N . ILE A 1 313 ? 1.587 15.064 -12.323 1.00 97.38 313 ILE A N 1
ATOM 2318 C CA . ILE A 1 313 ? 0.281 15.666 -12.572 1.00 97.38 313 ILE A CA 1
ATOM 2319 C C . ILE A 1 313 ? -0.237 16.225 -11.244 1.00 97.38 313 ILE A C 1
ATOM 2321 O O . ILE A 1 313 ? -0.136 15.573 -10.204 1.00 97.38 313 ILE A O 1
ATOM 2325 N N . ASP A 1 314 ? -0.795 17.431 -11.279 1.00 96.06 314 ASP A N 1
ATOM 2326 C CA . ASP A 1 314 ? -1.396 18.058 -10.106 1.00 96.06 314 ASP A CA 1
ATOM 2327 C C . ASP A 1 314 ? -2.645 17.271 -9.640 1.00 96.06 314 ASP A C 1
ATOM 2329 O O . ASP A 1 314 ? -3.560 17.066 -10.444 1.00 96.06 314 ASP A O 1
ATOM 2333 N N . PRO A 1 315 ? -2.710 16.798 -8.377 1.00 95.50 315 PRO A N 1
ATOM 2334 C CA . PRO A 1 315 ? -3.843 16.022 -7.882 1.00 95.50 315 PRO A CA 1
ATOM 2335 C C . PRO A 1 315 ? -5.040 16.879 -7.425 1.00 95.50 315 PRO A C 1
ATOM 2337 O O . PRO A 1 315 ? -6.000 16.312 -6.909 1.00 95.50 315 PRO A O 1
ATOM 2340 N N . VAL A 1 316 ? -5.013 18.212 -7.567 1.00 94.75 316 VAL A N 1
ATOM 2341 C CA . VAL A 1 316 ? -6.087 19.131 -7.122 1.00 94.75 316 VAL A CA 1
ATOM 2342 C C . VAL A 1 316 ? -7.487 18.706 -7.589 1.00 94.75 316 VAL A C 1
ATOM 2344 O O . VAL A 1 316 ? -8.429 18.729 -6.797 1.00 94.75 316 VAL A O 1
ATOM 2347 N N . GLU A 1 317 ? -7.632 18.257 -8.838 1.00 95.19 317 GLU A N 1
ATOM 2348 C CA . GLU A 1 317 ? -8.922 17.825 -9.408 1.00 95.19 317 GLU A CA 1
ATOM 2349 C C . GLU A 1 317 ? -9.470 16.526 -8.786 1.00 95.19 317 GLU A C 1
ATOM 2351 O O . GLU A 1 317 ? -10.653 16.219 -8.919 1.00 95.19 317 GLU A O 1
ATOM 2356 N N . LEU A 1 318 ? -8.641 15.777 -8.051 1.00 93.12 318 LEU A N 1
ATOM 2357 C CA . LEU A 1 318 ? -9.061 14.594 -7.294 1.00 93.12 318 LEU A CA 1
ATOM 2358 C C . LEU A 1 318 ? -9.611 14.946 -5.909 1.00 93.12 318 LEU A C 1
ATOM 2360 O O . LEU A 1 318 ? -10.212 14.096 -5.265 1.00 93.12 318 LEU A O 1
ATOM 2364 N N . GLY A 1 319 ? -9.413 16.180 -5.435 1.00 89.56 319 GLY A N 1
ATOM 2365 C CA . GLY A 1 319 ? -9.929 16.637 -4.142 1.00 89.56 319 GLY A CA 1
ATOM 2366 C C . GLY A 1 319 ? -11.338 17.223 -4.194 1.00 89.56 319 GLY A C 1
ATOM 2367 O O . GLY A 1 319 ? -11.894 17.573 -3.154 1.00 89.56 319 GLY A O 1
ATOM 2368 N N . GLN A 1 320 ? -11.909 17.369 -5.387 1.00 89.06 320 GLN A N 1
ATOM 2369 C CA . GLN A 1 320 ? -13.171 18.069 -5.609 1.00 89.06 320 GLN A CA 1
ATOM 2370 C C . GLN A 1 320 ? -14.018 17.307 -6.618 1.00 89.06 320 GLN A C 1
ATOM 2372 O O . GLN A 1 320 ? -13.500 16.742 -7.573 1.00 89.06 320 GLN A O 1
ATOM 2377 N N . SER A 1 321 ? -15.335 17.292 -6.405 1.00 86.44 321 SER A N 1
ATOM 2378 C CA . SER A 1 321 ? -16.278 16.670 -7.338 1.00 86.44 321 SER A CA 1
ATOM 2379 C C . SER A 1 321 ? -16.130 17.303 -8.731 1.00 86.44 321 SER A C 1
ATOM 2381 O O . SER A 1 321 ? -16.138 18.533 -8.819 1.00 86.44 321 SER A O 1
ATOM 2383 N N . PRO A 1 322 ? -16.004 16.511 -9.814 1.00 89.94 322 PRO A N 1
ATOM 2384 C CA . PRO A 1 322 ? -16.341 15.085 -9.926 1.00 89.94 322 PRO A CA 1
ATOM 2385 C C . PRO A 1 322 ? -15.169 14.099 -9.726 1.00 89.94 322 PRO A C 1
ATOM 2387 O O . PRO A 1 322 ? -15.259 12.958 -10.179 1.00 89.94 322 PRO A O 1
ATOM 2390 N N . PHE A 1 323 ? -14.092 14.508 -9.051 1.00 91.00 323 PHE A N 1
ATOM 2391 C CA . PHE A 1 323 ? -12.890 13.708 -8.776 1.00 91.00 323 PHE A CA 1
ATOM 2392 C C . PHE A 1 323 ? -12.201 13.269 -10.076 1.00 91.00 323 PHE A C 1
ATOM 2394 O O . PHE A 1 323 ? -11.995 12.082 -10.341 1.00 91.00 323 PHE A O 1
ATOM 2401 N N . ALA A 1 324 ? -11.932 14.238 -10.951 1.00 93.38 324 ALA A N 1
ATOM 2402 C CA . ALA A 1 324 ? -11.541 13.977 -12.328 1.00 93.38 324 ALA A CA 1
ATOM 2403 C C . ALA A 1 324 ? -10.086 13.491 -12.429 1.00 93.38 324 ALA A C 1
ATOM 2405 O O . ALA A 1 324 ? -9.153 14.160 -11.990 1.00 93.38 324 ALA A O 1
ATOM 2406 N N . LEU A 1 325 ? -9.892 12.332 -13.063 1.00 95.31 325 LEU A N 1
ATOM 2407 C CA . LEU A 1 325 ? -8.572 11.837 -13.449 1.00 95.31 325 LEU A CA 1
ATOM 2408 C C . LEU A 1 325 ? -8.092 12.570 -14.708 1.00 95.31 325 LEU A C 1
ATOM 2410 O O . LEU A 1 325 ? -8.845 12.694 -15.672 1.00 95.31 325 LEU A O 1
ATOM 2414 N N . ALA A 1 326 ? -6.816 12.956 -14.751 1.00 96.94 326 ALA A N 1
ATOM 2415 C CA . ALA A 1 326 ? -6.189 13.411 -15.994 1.00 96.94 326 ALA A CA 1
ATOM 2416 C C . ALA A 1 326 ? -6.036 12.265 -17.012 1.00 96.94 326 ALA A C 1
ATOM 2418 O O . ALA A 1 326 ? -6.147 12.473 -18.217 1.00 96.94 326 ALA A O 1
ATOM 2419 N N . THR A 1 327 ? -5.793 11.049 -16.519 1.00 96.00 327 THR A N 1
ATOM 2420 C CA . THR A 1 327 ? -5.857 9.805 -17.292 1.00 96.00 327 THR A CA 1
ATOM 2421 C C . THR A 1 327 ? -6.288 8.658 -16.386 1.00 96.00 327 THR A C 1
ATOM 2423 O O . THR A 1 327 ? -5.854 8.572 -15.234 1.00 96.00 327 THR A O 1
ATOM 2426 N N . SER A 1 328 ? -7.142 7.782 -16.911 1.00 94.81 328 SER A N 1
ATOM 2427 C CA . SER A 1 328 ? -7.492 6.494 -16.304 1.00 94.81 328 SER A CA 1
ATOM 2428 C C . SER A 1 328 ? -6.811 5.314 -16.996 1.00 94.81 328 SER A C 1
ATOM 2430 O O . SER A 1 328 ? -6.759 4.234 -16.418 1.00 94.81 328 SER A O 1
ATOM 2432 N N . ASP A 1 329 ? -6.297 5.495 -18.216 1.00 97.12 329 ASP A N 1
ATOM 2433 C CA . ASP A 1 329 ? -5.595 4.441 -18.948 1.00 97.12 329 ASP A CA 1
ATOM 2434 C C . ASP A 1 329 ? -4.211 4.165 -18.337 1.00 97.12 329 ASP A C 1
ATOM 2436 O O . ASP A 1 329 ? -3.613 5.020 -17.678 1.00 97.12 329 ASP A O 1
ATOM 2440 N N . SER A 1 330 ? -3.690 2.964 -18.593 1.00 97.25 330 SER A N 1
ATOM 2441 C CA . SER A 1 330 ? -2.338 2.562 -18.208 1.00 97.25 330 SER A CA 1
ATOM 2442 C C . SER A 1 330 ? -1.281 3.458 -18.849 1.00 97.25 330 SER A C 1
ATOM 2444 O O . SER A 1 330 ? -1.442 3.900 -19.990 1.00 97.25 330 SER A O 1
ATOM 2446 N N . VAL A 1 331 ? -0.142 3.637 -18.180 1.00 97.50 331 VAL A N 1
ATOM 2447 C CA . VAL A 1 331 ? 0.963 4.449 -18.707 1.00 97.50 331 VAL A CA 1
ATOM 2448 C C . VAL A 1 331 ? 2.215 3.594 -18.877 1.00 97.50 331 VAL A C 1
ATOM 2450 O O . VAL A 1 331 ? 2.744 3.063 -17.904 1.00 97.50 331 VAL A O 1
ATOM 2453 N N . SER A 1 332 ? 2.736 3.506 -20.107 1.00 96.56 332 SER A N 1
ATOM 2454 C CA . SER A 1 332 ? 4.054 2.921 -20.386 1.00 96.56 332 SER A CA 1
ATOM 2455 C C . SER A 1 332 ? 5.052 3.986 -20.830 1.00 96.56 332 SER A C 1
ATOM 2457 O O . SER A 1 332 ? 4.836 4.698 -21.811 1.00 96.56 332 SER A O 1
ATOM 2459 N N . LEU A 1 333 ? 6.182 4.089 -20.132 1.00 96.62 333 LEU A N 1
ATOM 2460 C CA . LEU A 1 333 ? 7.205 5.098 -20.403 1.00 96.62 333 LEU A CA 1
ATOM 2461 C C . LEU A 1 333 ? 8.617 4.613 -20.047 1.00 96.62 333 LEU A C 1
ATOM 2463 O O . LEU A 1 333 ? 8.800 3.526 -19.507 1.00 96.62 333 LEU A O 1
ATOM 2467 N N . ALA A 1 334 ? 9.636 5.404 -20.388 1.00 97.31 334 ALA A N 1
ATOM 2468 C CA . ALA A 1 334 ? 10.997 5.141 -19.924 1.00 97.31 334 ALA A CA 1
ATOM 2469 C C . ALA A 1 334 ? 11.083 5.430 -18.419 1.00 97.31 334 ALA A C 1
ATOM 2471 O O . ALA A 1 334 ? 10.656 6.500 -17.979 1.00 97.31 334 ALA A O 1
ATOM 2472 N N . ALA A 1 335 ? 11.661 4.520 -17.640 1.00 98.00 335 ALA A N 1
ATOM 2473 C CA . ALA A 1 335 ? 11.714 4.626 -16.185 1.00 98.00 335 ALA A CA 1
ATOM 2474 C C . ALA A 1 335 ? 12.487 5.871 -15.710 1.00 98.00 335 ALA A C 1
ATOM 2476 O O . ALA A 1 335 ? 12.089 6.518 -14.741 1.00 98.00 335 ALA A O 1
ATOM 2477 N N . ALA A 1 336 ? 13.498 6.308 -16.470 1.00 97.00 336 ALA A N 1
ATOM 2478 C CA . ALA A 1 336 ? 14.223 7.553 -16.214 1.00 97.00 336 ALA A CA 1
ATOM 2479 C C . ALA A 1 336 ? 13.311 8.801 -16.168 1.00 97.00 336 ALA A C 1
ATOM 2481 O O . ALA A 1 336 ? 13.611 9.767 -15.468 1.00 97.00 336 ALA A O 1
ATOM 2482 N N . LYS A 1 337 ? 12.158 8.797 -16.859 1.00 97.56 337 LYS A N 1
ATOM 2483 C CA . LYS A 1 337 ? 11.172 9.897 -16.799 1.00 97.56 337 LYS A CA 1
ATOM 2484 C C . LYS A 1 337 ? 10.456 9.985 -15.447 1.00 97.56 337 LYS A C 1
ATOM 2486 O O . LYS A 1 337 ? 9.929 11.048 -15.120 1.00 97.56 337 LYS A O 1
ATOM 2491 N N . LEU A 1 338 ? 10.481 8.907 -14.664 1.00 97.62 338 LEU A N 1
ATOM 2492 C CA . LEU A 1 338 ? 10.016 8.851 -13.278 1.00 97.62 338 LEU A CA 1
ATOM 2493 C C . LEU A 1 338 ? 11.144 9.119 -12.269 1.00 97.62 338 LEU A C 1
ATOM 2495 O O . LEU A 1 338 ? 10.938 8.954 -11.074 1.00 97.62 338 LEU A O 1
ATOM 2499 N N . GLY A 1 339 ? 12.328 9.545 -12.720 1.00 96.00 339 GLY A N 1
ATOM 2500 C CA . GLY A 1 339 ? 13.475 9.786 -11.841 1.00 96.00 339 GLY A CA 1
ATOM 2501 C C . GLY A 1 339 ? 14.208 8.518 -11.396 1.00 96.00 339 GLY A C 1
ATOM 2502 O O . GLY A 1 339 ? 15.051 8.611 -10.513 1.00 96.00 339 GLY A O 1
ATOM 2503 N N . LEU A 1 340 ? 13.913 7.363 -12.008 1.00 96.88 340 LEU A N 1
ATOM 2504 C CA . LEU A 1 340 ? 14.629 6.109 -11.772 1.00 96.88 340 LEU A CA 1
ATOM 2505 C C . LEU A 1 340 ? 15.902 6.063 -12.626 1.00 96.88 340 LEU A C 1
ATOM 2507 O O . LEU A 1 340 ? 15.907 5.496 -13.718 1.00 96.88 340 LEU A O 1
ATOM 2511 N N . SER A 1 341 ? 16.947 6.753 -12.175 1.00 95.38 341 SER A N 1
ATOM 2512 C CA . SER A 1 341 ? 18.196 6.952 -12.923 1.00 95.38 341 SER A CA 1
ATOM 2513 C C . SER A 1 341 ? 19.293 5.937 -12.610 1.00 95.38 341 SER A C 1
ATOM 2515 O O . SER A 1 341 ? 20.228 5.803 -13.395 1.00 95.38 341 SER A O 1
ATOM 2517 N N . SER A 1 342 ? 19.193 5.240 -11.479 1.00 95.94 342 SER A N 1
ATOM 2518 C CA . SER A 1 342 ? 20.192 4.264 -11.030 1.00 95.94 342 SER A CA 1
ATOM 2519 C C . SER A 1 342 ? 19.984 2.888 -11.656 1.00 95.94 342 SER A C 1
ATOM 2521 O O . SER A 1 342 ? 20.917 2.087 -11.693 1.00 95.94 342 SER A O 1
ATOM 2523 N N . ILE A 1 343 ? 18.771 2.606 -12.140 1.00 97.44 343 ILE A N 1
ATOM 2524 C CA . ILE A 1 343 ? 18.466 1.369 -12.866 1.00 97.44 343 ILE A CA 1
ATOM 2525 C C . ILE A 1 343 ? 18.925 1.445 -14.328 1.00 97.44 343 ILE A C 1
ATOM 2527 O O . ILE A 1 343 ? 19.549 2.425 -14.735 1.00 97.44 343 ILE A O 1
ATOM 2531 N N . HIS A 1 344 ? 18.653 0.408 -15.129 1.00 97.31 344 HIS A N 1
ATOM 2532 C CA . HIS A 1 344 ? 19.102 0.377 -16.520 1.00 97.31 344 HIS A CA 1
ATOM 2533 C C . HIS A 1 344 ? 18.658 1.655 -17.279 1.00 97.31 344 HIS A C 1
ATOM 2535 O O . HIS A 1 344 ? 17.482 2.016 -17.208 1.00 97.31 344 HIS A O 1
ATOM 2541 N N . PRO A 1 345 ? 19.536 2.343 -18.040 1.00 95.44 345 PRO A N 1
ATOM 2542 C CA . PRO A 1 345 ? 19.201 3.627 -18.677 1.00 95.44 345 PRO A CA 1
ATOM 2543 C C . PRO A 1 345 ? 18.003 3.573 -19.634 1.00 95.44 345 PRO A C 1
ATOM 2545 O O . PRO A 1 345 ? 17.235 4.527 -19.737 1.00 95.44 345 PRO A O 1
ATOM 2548 N N . GLU A 1 346 ? 17.829 2.436 -20.310 1.00 97.25 346 GLU A N 1
ATOM 2549 C CA . GLU A 1 346 ? 16.697 2.170 -21.209 1.00 97.25 346 GLU A CA 1
ATOM 2550 C C . GLU A 1 346 ? 15.536 1.436 -20.516 1.00 97.25 346 GLU A C 1
ATOM 2552 O O . GLU A 1 346 ? 14.611 0.976 -21.185 1.00 97.25 346 GLU A O 1
ATOM 2557 N N . ALA A 1 347 ? 15.563 1.306 -19.183 1.00 98.00 347 ALA A N 1
ATOM 2558 C CA . ALA A 1 347 ? 14.526 0.599 -18.442 1.00 98.00 347 ALA A CA 1
ATOM 2559 C C . ALA A 1 347 ? 13.130 1.161 -18.726 1.00 98.00 347 ALA A C 1
ATOM 2561 O O . ALA A 1 347 ? 12.929 2.365 -18.943 1.00 98.00 347 ALA A O 1
ATOM 2562 N N . ARG A 1 348 ? 12.137 0.276 -18.688 1.00 98.06 348 ARG A N 1
ATOM 2563 C CA . ARG A 1 348 ? 10.733 0.608 -18.942 1.00 98.06 348 ARG A CA 1
ATOM 2564 C C . ARG A 1 348 ? 9.937 0.597 -17.649 1.00 98.06 348 ARG A C 1
ATOM 2566 O O . ARG A 1 348 ? 10.180 -0.230 -16.785 1.00 98.06 348 ARG A O 1
ATOM 2573 N N . ALA A 1 349 ? 8.986 1.512 -17.532 1.00 98.31 349 ALA A N 1
ATOM 2574 C CA . ALA A 1 349 ? 8.029 1.562 -16.439 1.00 98.31 349 ALA A CA 1
ATOM 2575 C C . ALA A 1 349 ? 6.614 1.376 -16.990 1.00 98.31 349 ALA A C 1
ATOM 2577 O O . ALA A 1 349 ? 6.265 1.967 -18.018 1.00 98.31 349 ALA A O 1
ATOM 2578 N N . TYR A 1 350 ? 5.815 0.570 -16.298 1.00 98.50 350 TYR A N 1
ATOM 2579 C CA . TYR A 1 350 ? 4.398 0.360 -16.565 1.00 98.50 350 TYR A CA 1
ATOM 2580 C C . TYR A 1 350 ? 3.583 0.691 -15.314 1.00 98.50 350 TYR A C 1
ATOM 2582 O O . TYR A 1 350 ? 3.799 0.100 -14.258 1.00 98.50 350 TYR A O 1
ATOM 2590 N N . LEU A 1 351 ? 2.657 1.640 -15.431 1.00 98.50 351 LEU A N 1
ATOM 2591 C CA . LEU A 1 351 ? 1.656 1.940 -14.413 1.00 98.50 351 LEU A CA 1
ATOM 2592 C C . LEU A 1 351 ? 0.327 1.332 -14.851 1.00 98.50 351 LEU A C 1
ATOM 2594 O O . LEU A 1 351 ? -0.101 1.543 -15.990 1.00 98.50 351 LEU A O 1
ATOM 2598 N N . LEU A 1 352 ? -0.319 0.600 -13.944 1.00 98.38 352 LEU A N 1
ATOM 2599 C CA . LEU A 1 352 ? -1.648 0.037 -14.186 1.00 98.38 352 LEU A CA 1
ATOM 2600 C C . LEU A 1 352 ? -2.699 1.155 -14.343 1.00 98.38 352 LEU A C 1
ATOM 2602 O O . LEU A 1 352 ? -2.491 2.266 -13.849 1.00 98.38 352 LEU A O 1
ATOM 2606 N N . PRO A 1 353 ? -3.826 0.879 -15.022 1.00 97.81 353 PRO A N 1
ATOM 2607 C CA . PRO A 1 353 ? -4.901 1.851 -15.178 1.00 97.81 353 PRO A CA 1
ATOM 2608 C C . PRO A 1 353 ? -5.661 2.084 -13.863 1.00 97.81 353 PRO A C 1
ATOM 2610 O O . PRO A 1 353 ? -5.793 1.178 -13.039 1.00 97.81 353 PRO A O 1
ATOM 2613 N N . CYS A 1 354 ? -6.227 3.279 -13.697 1.00 97.69 354 CYS A N 1
ATOM 2614 C CA . CYS A 1 354 ? -7.130 3.598 -12.589 1.00 97.69 354 CYS A CA 1
ATOM 2615 C C . CYS A 1 354 ? -8.579 3.232 -12.945 1.00 97.69 354 CYS A C 1
ATOM 2617 O O . CYS A 1 354 ? -9.020 3.457 -14.071 1.00 97.69 354 CYS A O 1
ATOM 2619 N N . ILE A 1 355 ? -9.351 2.748 -11.967 1.00 96.75 355 ILE A N 1
ATOM 2620 C CA . ILE A 1 355 ? -10.791 2.474 -12.127 1.00 96.75 355 ILE A CA 1
ATOM 2621 C C . ILE A 1 355 ? -11.599 3.782 -12.117 1.00 96.75 355 ILE A C 1
ATOM 2623 O O . ILE A 1 355 ? -12.498 3.967 -12.934 1.00 96.75 355 ILE A O 1
ATOM 2627 N N . ALA A 1 356 ? -11.301 4.695 -11.187 1.00 93.31 356 ALA A N 1
ATOM 2628 C CA . ALA A 1 356 ? -11.986 5.979 -11.020 1.00 93.31 356 ALA A CA 1
ATOM 2629 C C . ALA A 1 356 ? -11.162 6.957 -10.155 1.00 93.31 356 ALA A C 1
ATOM 2631 O O . ALA A 1 356 ? -10.123 6.593 -9.614 1.00 93.31 356 ALA A O 1
ATOM 2632 N N . GLY A 1 357 ? -11.654 8.187 -9.957 1.00 90.94 357 GLY A N 1
ATOM 2633 C CA . GLY A 1 357 ? -10.983 9.227 -9.155 1.00 90.94 357 GLY A CA 1
ATOM 2634 C C . GLY A 1 357 ? -10.620 8.841 -7.714 1.00 90.94 357 GLY A C 1
ATOM 2635 O O . GLY A 1 357 ? -9.644 9.355 -7.178 1.00 90.94 357 GLY A O 1
ATOM 2636 N N . HIS A 1 358 ? -11.347 7.893 -7.113 1.00 89.94 358 HIS A N 1
ATOM 2637 C CA . HIS A 1 358 ? -11.071 7.355 -5.772 1.00 89.94 358 HIS A CA 1
ATOM 2638 C C . HIS A 1 358 ? -10.703 5.867 -5.757 1.00 89.94 358 HIS A C 1
ATOM 2640 O O . HIS A 1 358 ? -10.495 5.313 -4.688 1.00 89.94 358 HIS A O 1
ATOM 2646 N N . VAL A 1 359 ? -10.650 5.204 -6.915 1.00 94.31 359 VAL A N 1
ATOM 2647 C CA . VAL A 1 359 ? -10.368 3.764 -7.007 1.00 94.31 359 VAL A CA 1
ATOM 2648 C C . VAL A 1 359 ? -9.240 3.577 -8.015 1.00 94.31 359 VAL A C 1
ATOM 2650 O O . VAL A 1 359 ? -9.433 3.767 -9.216 1.00 94.31 359 VAL A O 1
ATOM 2653 N N . GLY A 1 360 ? -8.039 3.295 -7.520 1.00 94.62 360 GLY A N 1
ATOM 2654 C CA . GLY A 1 360 ? -6.810 3.420 -8.296 1.00 94.62 360 GLY A CA 1
ATOM 2655 C C . GLY A 1 360 ? -6.334 2.161 -8.999 1.00 94.62 360 GLY A C 1
ATOM 2656 O O . GLY A 1 360 ? -7.044 1.166 -9.153 1.00 94.62 360 GLY A O 1
ATOM 2657 N N . ALA A 1 361 ? -5.082 2.255 -9.435 1.00 97.06 361 ALA A N 1
ATOM 2658 C CA . ALA A 1 361 ? -4.321 1.178 -10.043 1.00 97.06 361 ALA A CA 1
ATOM 2659 C C . ALA A 1 361 ? -3.937 0.090 -9.028 1.00 97.06 361 ALA A C 1
ATOM 2661 O O . ALA A 1 361 ? -3.728 -1.059 -9.405 1.00 97.06 361 ALA A O 1
ATOM 2662 N N . ASP A 1 362 ? -3.873 0.435 -7.742 1.00 95.81 362 ASP A N 1
ATOM 2663 C CA . ASP A 1 362 ? -3.786 -0.508 -6.624 1.00 95.81 362 ASP A CA 1
ATOM 2664 C C . ASP A 1 362 ? -5.016 -1.420 -6.545 1.00 95.81 362 ASP A C 1
ATOM 2666 O O . ASP A 1 362 ? -4.862 -2.638 -6.558 1.00 95.81 362 ASP A O 1
ATOM 2670 N N . ALA A 1 363 ? -6.230 -0.872 -6.594 1.00 96.38 363 ALA A N 1
ATOM 2671 C CA . ALA A 1 363 ? -7.451 -1.678 -6.656 1.00 96.38 363 ALA A CA 1
ATOM 2672 C C . ALA A 1 363 ? -7.525 -2.526 -7.937 1.00 96.38 363 ALA A C 1
ATOM 2674 O O . ALA A 1 363 ? -7.928 -3.688 -7.891 1.00 96.38 363 ALA A O 1
ATOM 2675 N N . ALA A 1 364 ? -7.083 -1.992 -9.081 1.00 97.69 364 ALA A N 1
ATOM 2676 C CA . ALA A 1 364 ? -6.960 -2.782 -10.308 1.00 97.69 364 ALA A CA 1
ATOM 2677 C C . ALA A 1 364 ? -5.961 -3.946 -10.138 1.00 97.69 364 ALA A C 1
ATOM 2679 O O . ALA A 1 364 ? -6.209 -5.060 -10.597 1.00 97.69 364 ALA A O 1
ATOM 2680 N N . ALA A 1 365 ? -4.858 -3.728 -9.423 1.00 97.25 365 ALA A N 1
ATOM 2681 C CA . ALA A 1 365 ? -3.901 -4.777 -9.087 1.00 97.25 365 ALA A CA 1
ATOM 2682 C C . ALA A 1 365 ? -4.498 -5.830 -8.141 1.00 97.25 365 ALA A C 1
ATOM 2684 O O . ALA A 1 365 ? -4.247 -7.020 -8.321 1.00 97.25 365 ALA A O 1
ATOM 2685 N N . VAL A 1 366 ? -5.331 -5.415 -7.182 1.00 96.31 366 VAL A N 1
ATOM 2686 C CA . VAL A 1 366 ? -6.098 -6.330 -6.324 1.00 96.31 366 VAL A CA 1
ATOM 2687 C C . VAL A 1 366 ? -7.057 -7.178 -7.157 1.00 96.31 366 VAL A C 1
ATOM 2689 O O . VAL A 1 366 ? -7.098 -8.385 -6.957 1.00 96.31 366 VAL A O 1
ATOM 2692 N N . VAL A 1 367 ? -7.760 -6.604 -8.140 1.00 97.25 367 VAL A N 1
ATOM 2693 C CA . VAL A 1 367 ? -8.590 -7.376 -9.087 1.00 97.25 367 VAL A CA 1
ATOM 2694 C C . VAL A 1 367 ? -7.740 -8.361 -9.884 1.00 97.25 367 VAL A C 1
ATOM 2696 O O . VAL A 1 367 ? -8.136 -9.507 -10.062 1.00 97.25 367 VAL A O 1
ATOM 2699 N N . LEU A 1 368 ? -6.554 -7.946 -10.333 1.00 95.50 368 LEU A N 1
ATOM 2700 C CA . LEU A 1 368 ? -5.654 -8.814 -11.086 1.00 95.50 368 LEU A CA 1
ATOM 2701 C C . LEU A 1 368 ? -5.096 -9.970 -10.242 1.00 95.50 368 LEU A C 1
ATOM 2703 O O . LEU A 1 368 ? -4.857 -11.046 -10.783 1.00 95.50 368 LEU A O 1
ATOM 2707 N N . SER A 1 369 ? -4.886 -9.743 -8.943 1.00 95.19 369 SER A N 1
ATOM 2708 C CA . SER A 1 369 ? -4.529 -10.784 -7.983 1.00 95.19 369 SER A CA 1
ATOM 2709 C C . SER A 1 369 ? -5.741 -11.659 -7.695 1.00 95.19 369 SER A C 1
ATOM 2711 O O . SER A 1 369 ? -5.743 -12.835 -8.009 1.00 95.19 369 SER A O 1
ATOM 2713 N N . GLU A 1 370 ? -6.814 -11.131 -7.130 1.00 94.75 370 GLU A N 1
ATOM 2714 C CA . GLU A 1 370 ? -7.893 -11.963 -6.593 1.00 94.75 370 GLU A CA 1
ATOM 2715 C C . GLU A 1 370 ? -8.846 -12.515 -7.656 1.00 94.75 370 GLU A C 1
ATOM 2717 O O . GLU A 1 370 ? -9.614 -13.421 -7.349 1.00 94.75 370 GLU A O 1
ATOM 2722 N N . GLU A 1 371 ? -8.770 -12.016 -8.893 1.00 94.75 371 GLU A N 1
ATOM 2723 C CA . GLU A 1 371 ? -9.504 -12.482 -10.077 1.00 94.75 371 GLU A CA 1
ATOM 2724 C C . GLU A 1 371 ? -11.005 -12.735 -9.814 1.00 94.75 371 GLU A C 1
ATOM 2726 O O . GLU A 1 371 ? -11.522 -13.802 -10.174 1.00 94.75 371 GLU A O 1
ATOM 2731 N N . PRO A 1 372 ? -11.745 -11.798 -9.175 1.00 95.12 372 PRO A N 1
ATOM 2732 C CA . PRO A 1 372 ? -13.183 -11.972 -8.976 1.00 95.12 372 PRO A CA 1
ATOM 2733 C C . PRO A 1 372 ? -13.918 -12.086 -10.321 1.00 95.12 372 PRO A C 1
ATOM 2735 O O . PRO A 1 372 ? -14.876 -12.841 -10.435 1.00 95.12 372 PRO A O 1
ATOM 2738 N N . ASP A 1 373 ? -13.419 -11.436 -11.378 1.00 95.00 373 ASP A N 1
ATOM 2739 C CA . ASP A 1 373 ? -13.960 -11.507 -12.742 1.00 95.00 373 ASP A CA 1
ATOM 2740 C C . ASP A 1 373 ? -13.746 -12.861 -13.443 1.00 95.00 373 ASP A C 1
ATOM 2742 O O . ASP A 1 373 ? -14.204 -13.045 -14.570 1.00 95.00 373 ASP A O 1
ATOM 2746 N N . GLN A 1 374 ? -13.052 -13.810 -12.809 1.00 94.06 374 GLN A N 1
ATOM 2747 C CA . GLN A 1 374 ? -12.794 -15.151 -13.347 1.00 94.06 374 GLN A CA 1
ATOM 2748 C C . GLN A 1 374 ? -13.473 -16.263 -12.529 1.00 94.06 374 GLN A C 1
ATOM 2750 O O . GLN A 1 374 ? -13.319 -17.446 -12.833 1.00 94.06 374 GLN A O 1
ATOM 2755 N N . GLN A 1 375 ? -14.248 -15.911 -11.500 1.00 94.19 375 GLN A N 1
ATOM 2756 C CA . GLN A 1 375 ? -14.875 -16.862 -10.578 1.00 94.19 375 GLN A CA 1
ATOM 2757 C C . GLN A 1 375 ? -16.396 -16.924 -10.771 1.00 94.19 375 GLN A C 1
ATOM 2759 O O . GLN A 1 375 ? -17.020 -15.945 -11.166 1.00 94.19 375 GLN A O 1
ATOM 2764 N N . ASP A 1 376 ? -16.997 -18.093 -10.521 1.00 95.81 376 ASP A N 1
ATOM 2765 C CA . ASP A 1 376 ? -18.463 -18.227 -10.410 1.00 95.81 376 ASP A CA 1
ATOM 2766 C C . ASP A 1 376 ? -18.972 -17.624 -9.099 1.00 95.81 376 ASP A C 1
ATOM 2768 O O . ASP A 1 376 ? -19.946 -16.872 -9.091 1.00 95.81 376 ASP A O 1
ATOM 2772 N N . ALA A 1 377 ? -18.279 -17.953 -8.006 1.00 95.50 377 ALA A N 1
ATOM 2773 C CA . ALA A 1 377 ? -18.648 -17.548 -6.661 1.00 95.50 377 ALA A CA 1
ATOM 2774 C C . ALA A 1 377 ? -18.589 -16.028 -6.510 1.00 95.50 377 ALA A C 1
ATOM 2776 O O . ALA A 1 377 ? -17.581 -15.390 -6.844 1.00 95.50 377 ALA A O 1
ATOM 2777 N N . LEU A 1 378 ? -19.649 -15.458 -5.944 1.00 97.12 378 LEU A N 1
ATOM 2778 C CA . LEU A 1 378 ? -19.695 -14.038 -5.650 1.00 97.12 378 LEU A CA 1
ATOM 2779 C C . LEU A 1 378 ? -18.685 -13.689 -4.553 1.00 97.12 378 LEU A C 1
ATOM 2781 O O . LEU A 1 378 ? -18.844 -14.067 -3.387 1.00 97.12 378 LEU A O 1
ATOM 2785 N N . THR A 1 379 ? -17.662 -12.931 -4.937 1.00 97.75 379 THR A N 1
ATOM 2786 C CA . THR A 1 379 ? -16.518 -12.625 -4.081 1.00 97.75 379 THR A CA 1
ATOM 2787 C C . THR A 1 379 ? -16.486 -11.144 -3.726 1.00 97.75 379 THR A C 1
ATOM 2789 O O . THR A 1 379 ? -16.510 -10.279 -4.602 1.00 97.75 379 THR A O 1
ATOM 2792 N N . LEU A 1 380 ? -16.396 -10.859 -2.427 1.00 98.00 380 LEU A N 1
ATOM 2793 C CA . LEU A 1 380 ? -16.159 -9.530 -1.877 1.00 98.00 380 LEU A CA 1
ATOM 2794 C C . LEU A 1 380 ? -14.686 -9.404 -1.484 1.00 98.00 380 LEU A C 1
ATOM 2796 O O . LEU A 1 380 ? -14.234 -10.041 -0.535 1.00 98.00 380 LEU A O 1
ATOM 2800 N N . VAL A 1 381 ? -13.936 -8.573 -2.194 1.00 97.44 381 VAL A N 1
ATOM 2801 C CA . VAL A 1 381 ? -12.545 -8.250 -1.877 1.00 97.44 381 VAL A CA 1
ATOM 2802 C C . VAL A 1 381 ? -12.498 -6.877 -1.223 1.00 97.44 381 VAL A C 1
ATOM 2804 O O . VAL A 1 381 ? -13.068 -5.918 -1.739 1.00 97.44 381 VAL A O 1
ATOM 2807 N N . ILE A 1 382 ? -11.832 -6.781 -0.078 1.00 95.25 382 ILE A N 1
ATOM 2808 C CA . ILE A 1 382 ? -11.706 -5.548 0.696 1.00 95.25 382 ILE A CA 1
ATOM 2809 C C . ILE A 1 382 ? -10.223 -5.300 0.941 1.00 95.25 382 ILE A C 1
ATOM 2811 O O . ILE A 1 382 ? -9.619 -5.999 1.753 1.00 95.25 382 ILE A O 1
ATOM 2815 N N . ASP A 1 383 ? -9.642 -4.304 0.276 1.00 92.00 383 ASP A N 1
ATOM 2816 C CA . ASP A 1 383 ? -8.307 -3.815 0.619 1.00 92.00 383 ASP A CA 1
ATOM 2817 C C . ASP A 1 383 ? -8.423 -2.849 1.800 1.00 92.00 383 ASP A C 1
ATOM 2819 O O . ASP A 1 383 ? -9.027 -1.783 1.690 1.00 92.00 383 ASP A O 1
ATOM 2823 N N . VAL A 1 384 ? -7.929 -3.256 2.971 1.00 85.56 384 VAL A N 1
ATOM 2824 C CA . VAL A 1 384 ? -8.075 -2.466 4.195 1.00 85.56 384 VAL A CA 1
ATOM 2825 C C . VAL A 1 384 ? -6.878 -1.533 4.367 1.00 85.56 384 VAL A C 1
ATOM 2827 O O . VAL A 1 384 ? -5.779 -1.966 4.727 1.00 85.56 384 VAL A O 1
ATOM 2830 N N . GLY A 1 385 ? -7.128 -0.232 4.215 1.00 78.19 385 GLY A N 1
ATOM 2831 C CA . GLY A 1 385 ? -6.210 0.851 4.565 1.00 78.19 385 GLY A CA 1
ATOM 2832 C C . GLY A 1 385 ? -6.936 2.065 5.156 1.00 78.19 385 GLY A C 1
ATOM 2833 O O . GLY A 1 385 ? -8.084 1.972 5.601 1.00 78.19 385 GLY A O 1
ATOM 2834 N N . THR A 1 386 ? -6.262 3.222 5.157 1.00 72.69 386 THR A N 1
ATOM 2835 C CA . THR A 1 386 ? -6.846 4.526 5.542 1.00 72.69 386 THR A CA 1
ATOM 2836 C C . THR A 1 386 ? -8.099 4.861 4.724 1.00 72.69 386 THR A C 1
ATOM 2838 O O . THR A 1 386 ? -9.044 5.450 5.248 1.00 72.69 386 THR A O 1
ATOM 2841 N N . ASN A 1 387 ? -8.087 4.488 3.447 1.00 81.81 387 ASN A N 1
ATOM 2842 C CA . ASN A 1 387 ? -9.286 4.284 2.649 1.00 81.81 387 ASN A CA 1
ATOM 2843 C C . ASN A 1 387 ? -9.373 2.788 2.364 1.00 81.81 387 ASN A C 1
ATOM 2845 O O . ASN A 1 387 ? -8.339 2.117 2.315 1.00 81.81 387 ASN A O 1
ATOM 2849 N N . ALA A 1 388 ? -10.591 2.284 2.212 1.00 89.06 388 ALA A N 1
ATOM 2850 C CA . ALA A 1 388 ? -10.803 0.907 1.820 1.00 89.06 388 ALA A CA 1
ATOM 2851 C C . ALA A 1 388 ? -11.386 0.838 0.416 1.00 89.06 388 ALA A C 1
ATOM 2853 O O . ALA A 1 388 ? -12.510 1.294 0.177 1.00 89.06 388 ALA A O 1
ATOM 2854 N N . GLU A 1 389 ? -10.636 0.240 -0.499 1.00 93.56 389 GLU A N 1
ATOM 2855 C CA . GLU A 1 389 ? -11.120 -0.129 -1.818 1.00 93.56 389 GLU A CA 1
ATOM 2856 C C . GLU A 1 389 ? -11.851 -1.470 -1.714 1.00 93.56 389 GLU A C 1
ATOM 2858 O O . GLU A 1 389 ? -11.313 -2.480 -1.259 1.00 93.56 389 GLU A O 1
ATOM 2863 N N . ILE A 1 390 ? -13.118 -1.463 -2.115 1.00 96.69 390 ILE A N 1
ATOM 2864 C CA . ILE A 1 390 ? -14.013 -2.611 -2.023 1.00 96.69 390 ILE A CA 1
ATOM 2865 C C . ILE A 1 390 ? -14.391 -3.011 -3.440 1.00 96.69 390 ILE A C 1
ATOM 2867 O O . ILE A 1 390 ? -14.871 -2.180 -4.213 1.00 96.69 390 ILE A O 1
ATOM 2871 N N . VAL A 1 391 ? -14.201 -4.285 -3.763 1.00 98.06 391 VAL A N 1
ATOM 2872 C CA . VAL A 1 391 ? -14.595 -4.893 -5.031 1.00 98.06 391 VAL A CA 1
ATOM 2873 C C . VAL A 1 391 ? -15.576 -6.018 -4.739 1.00 98.06 391 VAL A C 1
ATOM 2875 O O . VAL A 1 391 ? -15.286 -6.900 -3.940 1.00 98.06 391 VAL A O 1
ATOM 2878 N N . LEU A 1 392 ? -16.729 -6.011 -5.398 1.00 98.38 392 LEU A N 1
ATOM 2879 C CA . LEU A 1 392 ? -17.705 -7.096 -5.332 1.00 98.38 392 LEU A CA 1
ATOM 2880 C C . LEU A 1 392 ? -17.958 -7.604 -6.742 1.00 98.38 392 LEU A C 1
ATOM 2882 O O . LEU A 1 392 ? -18.344 -6.823 -7.613 1.00 98.38 392 LEU A O 1
ATOM 2886 N N . GLY A 1 393 ? -17.785 -8.898 -6.978 1.00 97.31 393 GLY A N 1
ATOM 2887 C CA . GLY A 1 393 ? -18.115 -9.436 -8.286 1.00 97.31 393 GLY A CA 1
ATOM 2888 C C . GLY A 1 393 ? -17.871 -10.918 -8.472 1.00 97.31 393 GLY A C 1
ATOM 2889 O O . GLY A 1 393 ? -17.417 -11.629 -7.575 1.00 97.31 393 GLY A O 1
ATOM 2890 N N . ASN A 1 394 ? -18.205 -11.340 -9.681 1.00 96.81 394 ASN A N 1
ATOM 2891 C CA . ASN A 1 394 ? -17.969 -12.655 -10.253 1.00 96.81 394 ASN A CA 1
ATOM 2892 C C . ASN A 1 394 ? -17.695 -12.484 -11.765 1.00 96.81 394 ASN A C 1
ATOM 2894 O O . ASN A 1 394 ? -17.551 -11.361 -12.263 1.00 96.81 394 ASN A O 1
ATOM 2898 N N . ARG A 1 395 ? -17.676 -13.583 -12.524 1.00 96.06 395 ARG A N 1
ATOM 2899 C CA . ARG A 1 395 ? -17.487 -13.574 -13.986 1.00 96.06 395 ARG A CA 1
ATOM 2900 C C . ARG A 1 395 ? -18.521 -12.766 -14.775 1.00 96.06 395 ARG A C 1
ATOM 2902 O O . ARG A 1 395 ? -18.264 -12.428 -15.928 1.00 96.06 395 ARG A O 1
ATOM 2909 N N . GLU A 1 396 ? -19.692 -12.498 -14.201 1.00 95.69 396 GLU A N 1
ATOM 2910 C CA . GLU A 1 396 ? -20.781 -11.800 -14.888 1.00 95.69 396 GLU A CA 1
ATOM 2911 C C . GLU A 1 396 ? -20.660 -10.283 -14.740 1.00 95.69 396 GLU A C 1
ATOM 2913 O O . GLU A 1 396 ? -20.820 -9.546 -15.716 1.00 95.69 396 GLU A O 1
ATOM 2918 N N . ARG A 1 397 ? -20.376 -9.803 -13.523 1.00 96.69 397 ARG A N 1
ATOM 2919 C CA . ARG A 1 397 ? -20.299 -8.371 -13.219 1.00 96.69 397 ARG A CA 1
ATOM 2920 C C . ARG A 1 397 ? -19.341 -8.112 -12.063 1.00 96.69 397 ARG A C 1
ATOM 2922 O O . ARG A 1 397 ? -19.323 -8.843 -11.077 1.00 96.69 397 ARG A O 1
ATOM 2929 N N . VAL A 1 398 ? -18.600 -7.010 -12.169 1.00 97.94 398 VAL A N 1
ATOM 2930 C CA . VAL A 1 398 ? -17.724 -6.510 -11.106 1.00 97.94 398 VAL A CA 1
ATOM 2931 C C . VAL A 1 398 ? -18.063 -5.058 -10.800 1.00 97.94 398 VAL A C 1
ATOM 2933 O O . VAL A 1 398 ? -18.156 -4.215 -11.697 1.00 97.94 398 VAL A O 1
ATOM 2936 N N . LEU A 1 399 ? -18.249 -4.777 -9.517 1.00 98.12 399 LEU A N 1
ATOM 2937 C CA . LEU A 1 399 ? -18.491 -3.460 -8.956 1.00 98.12 399 LEU A CA 1
ATOM 2938 C C . LEU A 1 399 ? -17.309 -3.057 -8.081 1.00 98.12 399 LEU A C 1
ATOM 2940 O O . LEU A 1 399 ? -16.690 -3.911 -7.447 1.00 98.12 399 LEU A O 1
ATOM 2944 N N . ALA A 1 400 ? -17.032 -1.760 -8.002 1.00 97.69 400 ALA A N 1
ATOM 2945 C CA . ALA A 1 400 ? -16.042 -1.240 -7.070 1.00 97.69 400 ALA A CA 1
ATOM 2946 C C . ALA A 1 400 ? -16.491 0.073 -6.430 1.00 97.69 400 ALA A C 1
ATOM 2948 O O . ALA A 1 400 ? -17.160 0.894 -7.059 1.00 97.69 400 ALA A O 1
ATOM 2949 N N . CYS A 1 401 ? -16.068 0.308 -5.195 1.00 95.62 401 CYS A N 1
ATOM 2950 C CA . CYS A 1 401 ? -16.152 1.613 -4.552 1.00 95.62 401 CYS A CA 1
ATOM 2951 C C . CYS A 1 401 ? -14.940 1.849 -3.647 1.00 95.62 401 CYS A C 1
ATOM 2953 O O . CYS A 1 401 ? -14.232 0.910 -3.291 1.00 95.62 401 CYS A O 1
ATOM 2955 N N . SER A 1 402 ? -14.732 3.099 -3.240 1.00 93.19 402 SER A N 1
ATOM 2956 C CA . SER A 1 402 ? -13.819 3.437 -2.147 1.00 93.19 402 SER A CA 1
ATOM 2957 C C . SER A 1 402 ? -14.633 3.978 -0.976 1.00 93.19 402 SER A C 1
ATOM 2959 O O . SER A 1 402 ? -15.622 4.698 -1.171 1.00 93.19 402 SER A O 1
ATOM 2961 N N . SER A 1 403 ? -14.250 3.586 0.236 1.00 89.62 403 SER A N 1
ATOM 2962 C CA . SER A 1 403 ? -14.911 3.990 1.473 1.00 89.62 403 SER A CA 1
ATOM 2963 C C . SER A 1 403 ? -13.919 4.657 2.434 1.00 89.62 403 SER A C 1
ATOM 2965 O O . SER A 1 403 ? -12.840 4.104 2.671 1.00 89.62 403 SER A O 1
ATOM 2967 N N . PRO A 1 404 ? -14.255 5.826 3.013 1.00 82.94 404 PRO A N 1
ATOM 2968 C CA . PRO A 1 404 ? -13.380 6.543 3.935 1.00 82.94 404 PRO A CA 1
ATOM 2969 C C . PRO A 1 404 ? -13.443 5.911 5.332 1.00 82.94 404 PRO A C 1
ATOM 2971 O O . PRO A 1 404 ? -14.174 6.360 6.214 1.00 82.94 404 PRO A O 1
ATOM 2974 N N . THR A 1 405 ? -12.675 4.846 5.540 1.00 82.31 405 THR A N 1
ATOM 2975 C CA . THR A 1 405 ? -12.557 4.145 6.828 1.00 82.31 405 THR A CA 1
ATOM 2976 C C . THR A 1 405 ? -11.809 4.971 7.875 1.00 82.31 405 THR A C 1
ATOM 2978 O O . THR A 1 405 ? -12.068 4.841 9.071 1.00 82.31 405 THR A O 1
ATOM 2981 N N . GLY A 1 406 ? -10.912 5.861 7.450 1.00 75.38 406 GLY A N 1
ATOM 2982 C CA . GLY A 1 406 ? -10.052 6.614 8.353 1.00 75.38 406 GLY A CA 1
ATOM 2983 C C . GLY A 1 406 ? -8.971 5.733 8.994 1.00 75.38 406 GLY A C 1
ATOM 2984 O O . GLY A 1 406 ? -8.936 4.516 8.815 1.00 75.38 406 GLY A O 1
ATOM 2985 N N . PRO A 1 407 ? -8.046 6.324 9.766 1.00 72.62 407 PRO A N 1
ATOM 2986 C CA . PRO A 1 407 ? -6.808 5.642 10.133 1.00 72.62 407 PRO A CA 1
ATOM 2987 C C . PRO A 1 407 ? -6.911 4.851 11.453 1.00 72.62 407 PRO A C 1
ATOM 2989 O O . PRO A 1 407 ? -5.890 4.418 11.989 1.00 72.62 407 PRO A O 1
ATOM 2992 N N . ALA A 1 408 ? -8.122 4.657 11.995 1.00 78.75 408 ALA A N 1
ATOM 2993 C CA . ALA A 1 408 ? -8.348 3.978 13.278 1.00 78.75 408 ALA A CA 1
ATOM 2994 C C . ALA A 1 408 ? -7.809 2.538 13.275 1.00 78.75 408 ALA A C 1
ATOM 2996 O O . ALA A 1 408 ? -7.172 2.101 14.233 1.00 78.75 408 ALA A O 1
ATOM 2997 N N . PHE A 1 409 ? -7.991 1.827 12.160 1.00 80.75 409 PHE A N 1
ATOM 2998 C CA . PHE A 1 409 ? -7.453 0.481 11.967 1.00 80.75 409 PHE A CA 1
ATOM 2999 C C . PHE A 1 409 ? -5.930 0.444 11.822 1.00 80.75 409 PHE A C 1
ATOM 3001 O O . PHE A 1 409 ? -5.337 -0.607 11.989 1.00 80.75 409 PHE A O 1
ATOM 3008 N N . GLU A 1 410 ? -5.262 1.571 11.587 1.00 71.88 410 GLU A N 1
ATOM 3009 C CA . GLU A 1 410 ? -3.794 1.650 11.569 1.00 71.88 410 GLU A CA 1
ATOM 3010 C C . GLU A 1 410 ? -3.213 2.027 12.947 1.00 71.88 410 GLU A C 1
ATOM 3012 O O . GLU A 1 410 ? -2.011 2.273 13.077 1.00 71.88 410 GLU A O 1
ATOM 3017 N N . GLY A 1 411 ? -4.060 2.086 13.984 1.00 68.31 411 GLY A N 1
ATOM 3018 C CA . GLY A 1 411 ? -3.691 2.497 15.340 1.00 68.31 411 GLY A CA 1
ATOM 3019 C C . GLY A 1 411 ? -3.563 4.012 15.515 1.00 68.31 411 GLY A C 1
ATOM 3020 O O . GLY A 1 411 ? -3.219 4.474 16.600 1.00 68.31 411 GLY A O 1
ATOM 3021 N N . ALA A 1 412 ? -3.847 4.816 14.486 1.00 69.06 412 ALA A N 1
ATOM 3022 C CA . ALA A 1 412 ? -3.912 6.265 14.638 1.00 69.06 412 ALA A CA 1
ATOM 3023 C C . ALA A 1 412 ? -5.267 6.678 15.229 1.00 69.06 412 ALA A C 1
ATOM 3025 O O . ALA A 1 412 ? -6.273 6.014 15.016 1.00 69.06 412 ALA A O 1
ATOM 3026 N N . GLN A 1 413 ? -5.308 7.803 15.949 1.00 75.62 413 GLN A N 1
ATOM 3027 C CA . GLN A 1 413 ? -6.524 8.299 16.623 1.00 75.62 413 GLN A CA 1
ATOM 3028 C C . GLN A 1 413 ? -7.108 7.346 17.685 1.00 75.62 413 GLN A C 1
ATOM 3030 O O . GLN A 1 413 ? -8.219 7.570 18.158 1.00 75.62 413 GLN A O 1
ATOM 3035 N N . ILE A 1 414 ? -6.339 6.336 18.094 1.00 85.44 414 ILE A N 1
ATOM 3036 C CA . ILE A 1 414 ? -6.609 5.479 19.248 1.00 85.44 414 ILE A CA 1
ATOM 3037 C C . ILE A 1 414 ? -5.703 5.944 20.398 1.00 85.44 414 ILE A C 1
ATOM 3039 O O . ILE A 1 414 ? -4.520 6.205 20.178 1.00 85.44 414 ILE A O 1
ATOM 3043 N N . SER A 1 415 ? -6.225 6.066 21.621 1.00 87.75 415 SER A N 1
ATOM 3044 C CA . SER A 1 415 ? -5.538 6.717 22.749 1.00 87.75 415 SER A CA 1
ATOM 3045 C C . SER A 1 415 ? -4.206 6.065 23.113 1.00 87.75 415 SER A C 1
ATOM 3047 O O . SER A 1 415 ? -3.226 6.759 23.370 1.00 87.75 415 SER A O 1
ATOM 3049 N N . SER A 1 416 ? -4.166 4.732 23.115 1.00 90.25 416 SER A N 1
ATOM 3050 C CA . SER A 1 416 ? -2.948 3.930 23.307 1.00 90.25 416 SER A CA 1
ATOM 3051 C C . SER A 1 416 ? -2.443 3.331 21.990 1.00 90.25 416 SER A C 1
ATOM 3053 O O . SER A 1 416 ? -1.662 2.379 21.999 1.00 90.25 416 SER A O 1
ATOM 3055 N N . GLY A 1 417 ? -2.935 3.847 20.864 1.00 84.75 417 GLY A N 1
ATOM 3056 C CA . GLY A 1 417 ? -2.699 3.313 19.537 1.00 84.75 417 GLY A CA 1
ATOM 3057 C C . GLY A 1 417 ? -1.299 3.582 19.008 1.00 84.75 417 GLY A C 1
ATOM 3058 O O . GLY A 1 417 ? -0.724 4.653 19.209 1.00 84.75 417 GLY A O 1
ATOM 3059 N N . GLN A 1 418 ? -0.762 2.607 18.289 1.00 78.19 418 GLN A N 1
ATOM 3060 C CA . GLN A 1 418 ? 0.469 2.737 17.525 1.00 78.19 418 GLN A CA 1
ATOM 3061 C C . GLN A 1 418 ? 0.441 1.830 16.295 1.00 78.19 418 GLN A C 1
ATOM 3063 O O . GLN A 1 418 ? -0.425 0.973 16.150 1.00 78.19 418 GLN A O 1
ATOM 3068 N N . ARG A 1 419 ? 1.415 1.986 15.398 1.00 76.38 419 ARG A N 1
ATOM 3069 C CA . ARG A 1 419 ? 1.599 1.033 14.296 1.00 76.38 419 ARG A CA 1
ATOM 3070 C C . ARG A 1 419 ? 2.111 -0.310 14.815 1.00 76.38 419 ARG A C 1
ATOM 3072 O O . ARG A 1 419 ? 2.701 -0.385 15.892 1.00 76.38 419 ARG A O 1
ATOM 3079 N N . ALA A 1 420 ? 1.924 -1.361 14.019 1.00 76.19 420 ALA A N 1
ATOM 3080 C CA . ALA A 1 420 ? 2.517 -2.664 14.292 1.00 76.19 420 ALA A CA 1
ATOM 3081 C C . ALA A 1 420 ? 4.052 -2.549 14.294 1.00 76.19 420 ALA A C 1
ATOM 3083 O O . ALA A 1 420 ? 4.680 -2.273 13.273 1.00 76.19 420 ALA A O 1
ATOM 3084 N N . ALA A 1 421 ? 4.639 -2.705 15.474 1.00 78.06 421 ALA A N 1
ATOM 3085 C CA . ALA A 1 421 ? 6.071 -2.658 15.738 1.00 78.06 421 ALA A CA 1
ATOM 3086 C C . ALA A 1 421 ? 6.345 -3.477 17.006 1.00 78.06 421 ALA A C 1
ATOM 3088 O O . ALA A 1 421 ? 5.422 -3.608 17.816 1.00 78.06 421 ALA A O 1
ATOM 3089 N N . PRO A 1 422 ? 7.566 -4.010 17.208 1.00 84.25 422 PRO A N 1
ATOM 3090 C CA . PRO A 1 422 ? 7.885 -4.800 18.391 1.00 84.25 422 PRO A CA 1
ATOM 3091 C C . PRO A 1 422 ? 7.388 -4.163 19.696 1.00 84.25 422 PRO A C 1
ATOM 3093 O O . PRO A 1 422 ? 7.624 -2.980 19.943 1.00 84.25 422 PRO A O 1
ATOM 3096 N N . GLY A 1 423 ? 6.664 -4.940 20.503 1.00 87.81 423 GLY A N 1
ATOM 3097 C CA . GLY A 1 423 ? 6.032 -4.473 21.744 1.00 87.81 423 GLY A CA 1
ATOM 3098 C C . GLY A 1 423 ? 4.619 -3.882 21.603 1.00 87.81 423 GLY A C 1
ATOM 3099 O O . GLY A 1 423 ? 3.962 -3.645 22.617 1.00 87.81 423 GLY A O 1
ATOM 3100 N N . ALA A 1 424 ? 4.106 -3.677 20.385 1.00 88.94 424 ALA A N 1
ATOM 3101 C CA . ALA A 1 424 ? 2.698 -3.333 20.170 1.00 88.94 424 ALA A CA 1
ATOM 3102 C C . ALA A 1 424 ? 1.807 -4.554 20.426 1.00 88.94 424 ALA A C 1
ATOM 3104 O O . ALA A 1 424 ? 2.058 -5.606 19.846 1.00 88.94 424 ALA A O 1
ATOM 3105 N N . ILE A 1 425 ? 0.741 -4.415 21.214 1.00 95.38 425 ILE A N 1
ATOM 3106 C CA . ILE A 1 425 ? -0.278 -5.456 21.382 1.00 95.38 425 ILE A CA 1
ATOM 3107 C C . ILE A 1 425 ? -0.939 -5.726 20.027 1.00 95.38 425 ILE A C 1
ATOM 3109 O O . ILE A 1 425 ? -1.512 -4.812 19.429 1.00 95.38 425 ILE A O 1
ATOM 3113 N N . GLU A 1 426 ? -0.851 -6.966 19.548 1.00 93.00 426 GLU A N 1
ATOM 3114 C CA . GLU A 1 426 ? -1.381 -7.398 18.245 1.00 93.00 426 GLU A CA 1
ATOM 3115 C C . GLU A 1 426 ? -2.487 -8.443 18.332 1.00 93.00 426 GLU A C 1
ATOM 3117 O O . GLU A 1 426 ? -3.287 -8.536 17.399 1.00 93.00 426 GLU A O 1
ATOM 3122 N N . ARG A 1 427 ? -2.547 -9.188 19.441 1.00 96.06 427 ARG A N 1
ATOM 3123 C CA . ARG A 1 427 ? -3.587 -10.178 19.727 1.00 96.06 427 ARG A CA 1
ATOM 3124 C C . ARG A 1 427 ? -4.140 -9.965 21.121 1.00 96.06 427 ARG A C 1
ATOM 3126 O O . ARG A 1 427 ? -3.367 -9.671 22.033 1.00 96.06 427 ARG A O 1
ATOM 3133 N N . VAL A 1 428 ? -5.446 -10.132 21.283 1.00 97.75 428 VAL A N 1
ATOM 3134 C CA . VAL A 1 428 ? -6.141 -9.974 22.567 1.00 97.75 428 VAL A CA 1
ATOM 3135 C C . VAL A 1 428 ? -7.173 -11.082 22.709 1.00 97.75 428 VAL A C 1
ATOM 3137 O O . VAL A 1 428 ? -7.881 -11.390 21.759 1.00 97.75 428 VAL A O 1
ATOM 3140 N N . GLU A 1 429 ? -7.268 -11.651 23.904 1.00 97.94 429 GLU A N 1
ATOM 3141 C CA . GLU A 1 429 ? -8.358 -12.530 24.323 1.00 97.94 429 GLU A CA 1
ATOM 3142 C C . GLU A 1 429 ? -8.842 -12.082 25.700 1.00 97.94 429 GLU A C 1
ATOM 3144 O O . GLU A 1 429 ? -8.027 -11.737 26.560 1.00 97.94 429 GLU A O 1
ATOM 3149 N N . ILE A 1 430 ? -10.159 -12.064 25.913 1.00 98.19 430 ILE A N 1
ATOM 3150 C CA . ILE A 1 430 ? -10.751 -11.717 27.209 1.00 98.19 430 ILE A CA 1
ATOM 3151 C C . ILE A 1 430 ? -11.603 -12.884 27.679 1.00 98.19 430 ILE A C 1
ATOM 3153 O O . ILE A 1 430 ? -12.569 -13.275 27.025 1.00 98.19 430 ILE A O 1
ATOM 3157 N N . ASP A 1 431 ? -11.274 -13.409 28.854 1.00 97.31 431 ASP A N 1
ATOM 3158 C CA . ASP A 1 431 ? -12.038 -14.498 29.439 1.00 97.31 431 ASP A CA 1
ATOM 3159 C C . ASP A 1 431 ? -13.482 -14.034 29.746 1.00 97.31 431 ASP A C 1
ATOM 3161 O O . ASP A 1 431 ? -13.691 -13.033 30.444 1.00 97.31 431 ASP A O 1
ATOM 3165 N N . PRO A 1 432 ? -14.517 -14.719 29.227 1.00 94.62 432 PRO A N 1
ATOM 3166 C CA . PRO A 1 432 ? -15.894 -14.260 29.340 1.00 94.62 432 PRO A CA 1
ATOM 3167 C C . PRO A 1 432 ? -16.478 -14.418 30.747 1.00 94.62 432 PRO A C 1
ATOM 3169 O O . PRO A 1 432 ? -17.551 -13.868 30.995 1.00 94.62 432 PRO A O 1
ATOM 3172 N N . GLU A 1 433 ? -15.830 -15.124 31.672 1.00 94.31 433 GLU A N 1
ATOM 3173 C CA . GLU A 1 433 ? -16.300 -15.285 33.051 1.00 94.31 433 GLU A CA 1
ATOM 3174 C C . GLU A 1 433 ? -15.599 -14.297 33.985 1.00 94.31 433 GLU A C 1
ATOM 3176 O O . GLU A 1 433 ? -16.251 -13.475 34.630 1.00 94.31 433 GLU A O 1
ATOM 3181 N N . THR A 1 434 ? -14.269 -14.337 34.005 1.00 96.44 434 THR A N 1
ATOM 3182 C CA . THR A 1 434 ? -13.405 -13.520 34.869 1.00 96.44 434 THR A CA 1
ATOM 3183 C C . THR A 1 434 ? -13.215 -12.097 34.351 1.00 96.44 434 THR A C 1
ATOM 3185 O O . THR A 1 434 ? -12.921 -11.195 35.133 1.00 96.44 434 THR A O 1
ATOM 3188 N N . LYS A 1 435 ? -13.418 -11.877 33.044 1.00 97.38 435 LYS A N 1
ATOM 3189 C CA . LYS A 1 435 ? -13.152 -10.612 32.339 1.00 97.38 435 LYS A CA 1
ATOM 3190 C C . LYS A 1 435 ? -11.684 -10.184 32.370 1.00 97.38 435 LYS A C 1
ATOM 3192 O O . LYS A 1 435 ? -11.395 -9.000 32.166 1.00 97.38 435 LYS A O 1
ATOM 3197 N N . GLU A 1 436 ? -10.772 -11.116 32.636 1.00 97.81 436 GLU A N 1
ATOM 3198 C CA . GLU A 1 436 ? -9.335 -10.870 32.604 1.00 97.81 436 GLU A CA 1
ATOM 3199 C C . GLU A 1 436 ? -8.804 -10.970 31.164 1.00 97.81 436 GLU A C 1
ATOM 3201 O O . GLU A 1 436 ? -9.159 -11.910 30.444 1.00 97.81 436 GLU A O 1
ATOM 3206 N N . PRO A 1 437 ? -7.982 -10.004 30.717 1.00 97.88 437 PRO A N 1
ATOM 3207 C CA . PRO A 1 437 ? -7.388 -10.032 29.396 1.00 97.88 437 PRO A CA 1
ATOM 3208 C C . PRO A 1 437 ? -6.067 -10.803 29.407 1.00 97.88 437 PRO A C 1
ATOM 3210 O O . PRO A 1 437 ? -5.269 -10.695 30.341 1.00 97.88 437 PRO A O 1
ATOM 3213 N N . ARG A 1 438 ? -5.774 -11.471 28.296 1.00 97.75 438 ARG A N 1
ATOM 3214 C CA . ARG A 1 438 ? -4.411 -11.837 27.902 1.00 97.75 438 ARG A CA 1
ATOM 3215 C C . ARG A 1 438 ? -4.123 -11.319 26.503 1.00 97.75 438 ARG A C 1
ATOM 3217 O O . ARG A 1 438 ? -5.032 -11.150 25.691 1.00 97.75 438 ARG A O 1
ATOM 3224 N N . PHE A 1 439 ? -2.861 -11.044 26.213 1.00 97.88 439 PHE A N 1
ATOM 3225 C CA . PHE A 1 439 ? -2.465 -10.469 24.932 1.00 97.88 439 PHE A CA 1
ATOM 3226 C C . PHE A 1 439 ? -1.112 -10.986 24.449 1.00 97.88 439 PHE A C 1
ATOM 3228 O O . PHE A 1 439 ? -0.321 -11.508 25.230 1.00 97.88 439 PHE A O 1
ATOM 3235 N N . ARG A 1 440 ? -0.843 -10.814 23.153 1.00 96.75 440 ARG A N 1
ATOM 3236 C CA . ARG A 1 440 ? 0.495 -10.961 22.561 1.00 96.75 440 ARG A CA 1
ATOM 3237 C C . ARG A 1 440 ? 0.947 -9.640 21.978 1.00 96.75 440 ARG A C 1
ATOM 3239 O O . ARG A 1 440 ? 0.117 -8.818 21.578 1.00 96.75 440 ARG A O 1
ATOM 3246 N N . VAL A 1 441 ? 2.259 -9.457 21.908 1.00 94.62 441 VAL A N 1
ATOM 3247 C CA . VAL A 1 441 ? 2.868 -8.288 21.278 1.00 94.62 441 VAL A CA 1
ATOM 3248 C C . VAL A 1 441 ? 3.653 -8.696 20.043 1.00 94.62 441 VAL A C 1
ATOM 3250 O O . VAL A 1 441 ? 4.236 -9.775 20.012 1.00 94.62 441 VAL A O 1
ATOM 3253 N N . VAL A 1 442 ? 3.718 -7.806 19.053 1.00 86.88 442 VAL A N 1
ATOM 3254 C CA . VAL A 1 442 ? 4.517 -8.015 17.840 1.00 86.88 442 VAL A CA 1
ATOM 3255 C C . VAL A 1 442 ? 5.941 -8.407 18.239 1.00 86.88 442 VAL A C 1
ATOM 3257 O O . VAL A 1 442 ? 6.574 -7.736 19.060 1.00 86.88 442 VAL A O 1
ATOM 3260 N N . GLY A 1 443 ? 6.448 -9.484 17.640 1.00 85.69 443 GLY A N 1
ATOM 3261 C CA . GLY A 1 443 ? 7.782 -10.018 17.919 1.00 85.69 443 GLY A CA 1
ATOM 3262 C C . GLY A 1 443 ? 7.863 -10.974 19.115 1.00 85.69 443 GLY A C 1
ATOM 3263 O O . GLY A 1 443 ? 8.968 -11.390 19.453 1.00 85.69 443 GLY A O 1
ATOM 3264 N N . CYS A 1 444 ? 6.735 -11.335 19.739 1.00 91.00 444 CYS A N 1
ATOM 3265 C CA . CYS A 1 444 ? 6.666 -12.326 20.811 1.00 91.00 444 CYS A CA 1
ATOM 3266 C C . CYS A 1 444 ? 5.453 -13.255 20.634 1.00 91.00 444 CYS A C 1
ATOM 3268 O O . CYS A 1 444 ? 4.306 -12.823 20.725 1.00 91.00 444 CYS A O 1
ATOM 3270 N N . ASP A 1 445 ? 5.707 -14.554 20.455 1.00 92.88 445 ASP A N 1
ATOM 3271 C CA . ASP A 1 445 ? 4.650 -15.565 20.293 1.00 92.88 445 ASP A CA 1
ATOM 3272 C C . ASP A 1 445 ? 4.027 -16.034 21.621 1.00 92.88 445 ASP A C 1
ATOM 3274 O O . ASP A 1 445 ? 3.045 -16.784 21.618 1.00 92.88 445 ASP A O 1
ATOM 3278 N N . LEU A 1 446 ? 4.585 -15.612 22.760 1.00 96.25 446 LEU A N 1
ATOM 3279 C CA . LEU A 1 446 ? 4.076 -15.947 24.089 1.00 96.25 446 LEU A CA 1
ATOM 3280 C C . LEU A 1 446 ? 2.906 -15.029 24.465 1.00 96.25 446 LEU A C 1
ATOM 3282 O O . LEU A 1 446 ? 2.908 -13.836 24.158 1.00 96.25 446 LEU A O 1
ATOM 3286 N N . TRP A 1 447 ? 1.910 -15.585 25.153 1.00 97.75 447 TRP A N 1
ATOM 3287 C CA . TRP A 1 447 ? 0.838 -14.797 25.762 1.00 97.75 447 TRP A CA 1
ATOM 3288 C C . TRP A 1 447 ? 1.330 -14.101 27.034 1.00 97.75 447 TRP A C 1
ATOM 3290 O O . TRP A 1 447 ? 2.242 -14.582 27.697 1.00 97.75 447 TRP A O 1
ATOM 3300 N N . SER A 1 448 ? 0.712 -12.978 27.393 1.00 96.69 448 SER A N 1
ATOM 3301 C CA . SER A 1 448 ? 1.081 -12.161 28.555 1.00 96.69 448 SER A CA 1
ATOM 3302 C C . SER A 1 448 ? 0.963 -12.873 29.910 1.00 96.69 448 SER A C 1
ATOM 3304 O O . SER A 1 448 ? 1.527 -12.400 30.891 1.00 96.69 448 SER A O 1
ATOM 3306 N N . ASP A 1 449 ? 0.201 -13.964 29.979 1.00 95.19 449 ASP A N 1
ATOM 3307 C CA . ASP A 1 449 ? 0.052 -14.844 31.145 1.00 95.19 449 ASP A CA 1
ATOM 3308 C C . ASP A 1 449 ? 1.091 -15.985 31.178 1.00 95.19 449 ASP A C 1
ATOM 3310 O O . ASP A 1 449 ? 1.169 -16.720 32.165 1.00 95.19 449 ASP A O 1
ATOM 3314 N N . ASP A 1 450 ? 1.922 -16.120 30.140 1.00 97.00 450 ASP A N 1
ATOM 3315 C CA . ASP A 1 450 ? 3.029 -17.072 30.107 1.00 97.00 450 ASP A CA 1
ATOM 3316 C C . ASP A 1 450 ? 4.195 -16.589 30.999 1.00 97.00 450 ASP A C 1
ATOM 3318 O O . ASP A 1 450 ? 4.635 -15.438 30.873 1.00 97.00 450 ASP A O 1
ATOM 3322 N N . PRO A 1 451 ? 4.773 -17.448 31.864 1.00 94.50 451 PRO A N 1
ATOM 3323 C CA . PRO A 1 451 ? 5.903 -17.078 32.721 1.00 94.50 451 PRO A CA 1
ATOM 3324 C C . PRO A 1 451 ? 7.136 -16.553 31.966 1.00 94.50 451 PRO A C 1
ATOM 3326 O O . PRO A 1 451 ? 7.929 -15.795 32.527 1.00 94.50 451 PRO A O 1
ATOM 3329 N N . GLY A 1 452 ? 7.326 -16.962 30.708 1.00 95.56 452 GLY A N 1
ATOM 3330 C CA . GLY A 1 452 ? 8.428 -16.537 29.849 1.00 95.56 452 GLY A CA 1
ATOM 3331 C C . GLY A 1 452 ? 8.212 -15.187 29.164 1.00 95.56 452 GLY A C 1
ATOM 3332 O O . GLY A 1 452 ? 9.176 -14.624 28.642 1.00 95.56 452 GLY A O 1
ATOM 3333 N N . PHE A 1 453 ? 6.991 -14.639 29.181 1.00 95.50 453 PHE A N 1
ATOM 3334 C CA . PHE A 1 453 ? 6.646 -13.416 28.452 1.00 95.50 453 PHE A CA 1
ATOM 3335 C C . PHE A 1 453 ? 7.525 -12.233 28.858 1.00 95.50 453 PHE A C 1
ATOM 3337 O O . PHE A 1 453 ? 8.158 -11.619 28.004 1.00 95.50 453 PHE A O 1
ATOM 3344 N N . ALA A 1 454 ? 7.648 -11.972 30.163 1.00 91.75 454 ALA A N 1
ATOM 3345 C CA . ALA A 1 454 ? 8.429 -10.848 30.680 1.00 91.75 454 ALA A CA 1
ATOM 3346 C C . ALA A 1 454 ? 9.906 -10.901 30.247 1.00 91.75 454 ALA A C 1
ATOM 3348 O O . ALA A 1 454 ? 10.516 -9.867 29.978 1.00 91.75 454 ALA A O 1
ATOM 3349 N N . VAL A 1 455 ? 10.476 -12.107 30.140 1.00 92.81 455 VAL A N 1
ATOM 3350 C CA . VAL A 1 455 ? 11.852 -12.309 29.666 1.00 92.81 455 VAL A CA 1
ATOM 3351 C C . VAL A 1 455 ? 11.936 -12.094 28.154 1.00 92.81 455 VAL A C 1
ATOM 3353 O O . VAL A 1 455 ? 12.834 -11.395 27.687 1.00 92.81 455 VAL A O 1
ATOM 3356 N N . ALA A 1 456 ? 10.990 -12.648 27.391 1.00 91.88 456 ALA A N 1
ATOM 3357 C CA . ALA A 1 456 ? 10.942 -12.514 25.936 1.00 91.88 456 ALA A CA 1
ATOM 3358 C C . ALA A 1 456 ? 10.731 -11.059 25.482 1.00 91.88 456 ALA A C 1
ATOM 3360 O O . ALA A 1 456 ? 11.287 -10.640 24.468 1.00 91.88 456 ALA A O 1
ATOM 3361 N N . THR A 1 457 ? 9.989 -10.263 26.256 1.00 91.25 457 THR A N 1
ATOM 3362 C CA . THR A 1 457 ? 9.700 -8.856 25.951 1.00 91.25 457 THR A CA 1
ATOM 3363 C C . THR A 1 457 ? 10.591 -7.868 26.698 1.00 91.25 457 THR A C 1
ATOM 3365 O O . THR A 1 457 ? 10.322 -6.672 26.652 1.00 91.25 457 THR A O 1
ATOM 3368 N N . ALA A 1 458 ? 11.658 -8.309 27.373 1.00 87.81 458 ALA A N 1
ATOM 3369 C CA . ALA A 1 458 ? 12.504 -7.427 28.185 1.00 87.81 458 ALA A CA 1
ATOM 3370 C C . ALA A 1 458 ? 13.127 -6.262 27.387 1.00 87.81 458 ALA A C 1
ATOM 3372 O O . ALA A 1 458 ? 13.393 -5.200 27.945 1.00 87.81 458 ALA A O 1
ATOM 3373 N N . VAL A 1 459 ? 13.358 -6.457 26.081 1.00 83.75 459 VAL A N 1
ATOM 3374 C CA . VAL A 1 459 ? 13.925 -5.433 25.186 1.00 83.75 459 VAL A CA 1
ATOM 3375 C C . VAL A 1 459 ? 12.840 -4.561 24.555 1.00 83.75 459 VAL A C 1
ATOM 3377 O O . VAL A 1 459 ? 12.976 -3.342 24.533 1.00 83.75 459 VAL A O 1
ATOM 3380 N N . SER A 1 460 ? 11.777 -5.167 24.019 1.00 82.06 460 SER A N 1
ATOM 3381 C CA . SER A 1 460 ? 10.724 -4.440 23.295 1.00 82.06 460 SER A CA 1
ATOM 3382 C C . SER A 1 460 ? 9.714 -3.755 24.216 1.00 82.06 460 SER A C 1
ATOM 3384 O O . SER A 1 460 ? 9.107 -2.761 23.827 1.00 82.06 460 SER A O 1
ATOM 3386 N N . GLY A 1 461 ? 9.511 -4.300 25.418 1.00 88.94 461 GLY A N 1
ATOM 3387 C CA . GLY A 1 461 ? 8.440 -3.922 26.333 1.00 88.94 461 GLY A CA 1
ATOM 3388 C C . GLY A 1 461 ? 7.040 -4.163 25.760 1.00 88.94 461 GLY A C 1
ATOM 3389 O O . GLY A 1 461 ? 6.871 -4.778 24.704 1.00 88.94 461 GLY A O 1
ATOM 3390 N N . VAL A 1 462 ? 6.039 -3.639 26.468 1.00 92.94 462 VAL A N 1
ATOM 3391 C CA . VAL A 1 462 ? 4.668 -3.458 25.974 1.00 92.94 462 VAL A CA 1
ATOM 3392 C C . VAL A 1 462 ? 4.466 -1.957 25.802 1.00 92.94 462 VAL A C 1
ATOM 3394 O O . VAL A 1 462 ? 4.554 -1.214 26.775 1.00 92.94 462 VAL A O 1
ATOM 3397 N N . THR A 1 463 ? 4.269 -1.488 24.571 1.00 88.00 463 THR A N 1
ATOM 3398 C CA . THR A 1 463 ? 4.408 -0.055 24.239 1.00 88.00 463 THR A CA 1
ATOM 3399 C C . THR A 1 463 ? 3.100 0.624 23.837 1.00 88.00 463 THR A C 1
ATOM 3401 O O . THR A 1 463 ? 2.953 1.829 24.038 1.00 88.00 463 THR A O 1
ATOM 3404 N N . GLY A 1 464 ? 2.123 -0.145 23.357 1.00 91.06 464 GLY A N 1
ATOM 3405 C CA . GLY A 1 464 ? 0.819 0.352 22.920 1.00 91.06 464 GLY A CA 1
ATOM 3406 C C . GLY A 1 464 ? -0.015 -0.753 22.281 1.00 91.06 464 GLY A C 1
ATOM 3407 O O . GLY A 1 464 ? 0.310 -1.930 22.419 1.00 91.06 464 GLY A O 1
ATOM 3408 N N . ILE A 1 465 ? -1.075 -0.384 21.565 1.00 92.62 465 ILE A N 1
ATOM 3409 C CA . ILE A 1 465 ? -1.951 -1.307 20.832 1.00 92.62 465 ILE A CA 1
ATOM 3410 C C . ILE A 1 465 ? -1.887 -1.022 19.333 1.00 92.62 465 ILE A C 1
ATOM 3412 O O . ILE A 1 465 ? -2.027 0.126 18.916 1.00 92.62 465 ILE A O 1
ATOM 3416 N N . CYS A 1 466 ? -1.645 -2.047 18.514 1.00 87.81 466 CYS A N 1
ATOM 3417 C CA . CYS A 1 466 ? -1.710 -1.890 17.063 1.00 87.81 466 CYS A CA 1
ATOM 3418 C C . CYS A 1 466 ? -3.117 -2.142 16.524 1.00 87.81 466 CYS A C 1
ATOM 3420 O O . CYS A 1 466 ? -4.026 -2.520 17.260 1.00 87.81 466 CYS A O 1
ATOM 3422 N N . GLY A 1 467 ? -3.298 -1.920 15.225 1.00 86.81 467 GLY A N 1
ATOM 3423 C CA . GLY A 1 467 ? -4.584 -2.057 14.553 1.00 86.81 467 GLY A CA 1
ATOM 3424 C C . GLY A 1 467 ? -5.286 -3.405 14.756 1.00 86.81 467 GLY A C 1
ATOM 3425 O O . GLY A 1 467 ? -6.475 -3.438 15.070 1.00 86.81 467 GLY A O 1
ATOM 3426 N N . SER A 1 468 ? -4.561 -4.524 14.627 1.00 89.94 468 SER A N 1
ATOM 3427 C CA . SER A 1 468 ? -5.137 -5.854 14.858 1.00 89.94 468 SER A CA 1
ATOM 3428 C C . SER A 1 468 ? -5.502 -6.012 16.331 1.00 89.94 468 SER A C 1
ATOM 3430 O O . SER A 1 468 ? -6.607 -6.440 16.646 1.00 89.94 468 SER A O 1
ATOM 3432 N N . GLY A 1 469 ? -4.633 -5.538 17.228 1.00 94.50 469 GLY A N 1
ATOM 3433 C CA . GLY A 1 469 ? -4.871 -5.538 18.666 1.00 94.50 469 GLY A CA 1
ATOM 3434 C C . GLY A 1 469 ? -6.140 -4.783 19.060 1.00 94.50 469 GLY A C 1
ATOM 3435 O O . GLY A 1 469 ? -6.921 -5.310 19.845 1.00 94.50 469 GLY A O 1
ATOM 3436 N N . ILE A 1 470 ? -6.389 -3.583 18.517 1.00 95.12 470 ILE A N 1
ATOM 3437 C CA . ILE A 1 470 ? -7.594 -2.805 18.859 1.00 95.12 470 ILE A CA 1
ATOM 3438 C C . ILE A 1 470 ? -8.859 -3.445 18.277 1.00 95.12 470 ILE A C 1
ATOM 3440 O O . ILE A 1 470 ? -9.890 -3.453 18.947 1.00 95.12 470 ILE A O 1
ATOM 3444 N N . ILE A 1 471 ? -8.785 -4.051 17.087 1.00 94.81 471 ILE A N 1
ATOM 3445 C CA . ILE A 1 471 ? -9.888 -4.842 16.524 1.00 94.81 471 ILE A CA 1
ATOM 3446 C C . ILE A 1 471 ? -10.238 -6.013 17.447 1.00 94.81 471 ILE A C 1
ATOM 3448 O O . ILE A 1 471 ? -11.404 -6.170 17.818 1.00 94.81 471 ILE A O 1
ATOM 3452 N N . GLU A 1 472 ? -9.242 -6.811 17.848 1.00 96.62 472 GLU A N 1
ATOM 3453 C CA . GLU A 1 472 ? -9.467 -7.952 18.739 1.00 96.62 472 GLU A CA 1
ATOM 3454 C C . GLU A 1 472 ? -9.954 -7.485 20.111 1.00 96.62 472 GLU A C 1
ATOM 3456 O O . GLU A 1 472 ? -10.940 -8.015 20.604 1.00 96.62 472 GLU A O 1
ATOM 3461 N N . ALA A 1 473 ? -9.368 -6.431 20.685 1.00 97.50 473 ALA A N 1
ATOM 3462 C CA . ALA A 1 473 ? -9.781 -5.903 21.982 1.00 97.50 473 ALA A CA 1
ATOM 3463 C C . ALA A 1 473 ? -11.259 -5.491 22.000 1.00 97.50 473 ALA A C 1
ATOM 3465 O O . ALA A 1 473 ? -11.992 -5.878 22.907 1.00 97.50 473 ALA A O 1
ATOM 3466 N N . VAL A 1 474 ? -11.730 -4.743 20.996 1.00 97.88 474 VAL A N 1
ATOM 3467 C CA . VAL A 1 474 ? -13.136 -4.308 20.945 1.00 97.88 474 VAL A CA 1
ATOM 3468 C C . VAL A 1 474 ? -14.077 -5.492 20.705 1.00 97.88 474 VAL A C 1
ATOM 3470 O O . VAL A 1 474 ? -15.136 -5.573 21.336 1.00 97.88 474 VAL A O 1
ATOM 3473 N N . ALA A 1 475 ? -13.694 -6.432 19.838 1.00 97.69 475 ALA A N 1
ATOM 3474 C CA . ALA A 1 475 ? -14.472 -7.641 19.582 1.00 97.69 475 ALA A CA 1
ATOM 3475 C C . ALA A 1 475 ? -14.573 -8.532 20.833 1.00 97.69 475 ALA A C 1
ATOM 3477 O O . ALA A 1 475 ? -15.660 -8.980 21.198 1.00 97.69 475 ALA A O 1
ATOM 3478 N N . GLU A 1 476 ? -13.459 -8.744 21.528 1.00 98.25 476 GLU A N 1
ATOM 3479 C CA . GLU A 1 476 ? -13.375 -9.524 22.762 1.00 98.25 476 GLU A CA 1
ATOM 3480 C C . GLU A 1 476 ? -14.122 -8.831 23.906 1.00 98.25 476 GLU A C 1
ATOM 3482 O O . GLU A 1 476 ? -14.880 -9.482 24.618 1.00 98.25 476 GLU A O 1
ATOM 3487 N N . MET A 1 477 ? -14.065 -7.498 24.023 1.00 98.31 477 MET A N 1
ATOM 3488 C CA . MET A 1 477 ? -14.901 -6.753 24.976 1.00 98.31 477 MET A CA 1
ATOM 3489 C C . MET A 1 477 ? -16.399 -6.954 24.701 1.00 98.31 477 MET A C 1
ATOM 3491 O O . MET A 1 477 ? -17.196 -7.070 25.639 1.00 98.31 477 MET A O 1
ATOM 3495 N N . ARG A 1 478 ? -16.803 -7.013 23.424 1.00 97.88 478 ARG A N 1
ATOM 3496 C CA . ARG A 1 478 ? -18.189 -7.291 23.021 1.00 97.88 478 ARG A CA 1
ATOM 3497 C C . ARG A 1 478 ? -18.601 -8.724 23.358 1.00 97.88 478 ARG A C 1
ATOM 3499 O O . ARG A 1 478 ? -19.710 -8.908 23.868 1.00 97.88 478 ARG A O 1
ATOM 3506 N N . MET A 1 479 ? -17.741 -9.710 23.101 1.00 97.75 479 MET A N 1
ATOM 3507 C CA . MET A 1 479 ? -17.979 -11.128 23.414 1.00 97.75 479 MET A CA 1
ATOM 3508 C C . MET A 1 479 ? -17.997 -11.393 24.923 1.00 97.75 479 MET A C 1
ATOM 3510 O O . MET A 1 479 ? -18.872 -12.104 25.409 1.00 97.75 479 MET A O 1
ATOM 3514 N N . ALA A 1 480 ? -17.118 -10.740 25.681 1.00 97.81 480 ALA A N 1
ATOM 3515 C CA . ALA A 1 480 ? -17.065 -10.810 27.135 1.00 97.81 480 ALA A CA 1
ATOM 3516 C C . ALA A 1 480 ? -18.159 -9.967 27.817 1.00 97.81 480 ALA A C 1
ATOM 3518 O O . ALA A 1 480 ? -18.228 -9.930 29.040 1.00 97.81 480 ALA A O 1
ATOM 3519 N N . GLY A 1 481 ? -19.037 -9.276 27.082 1.00 97.38 481 GLY A N 1
ATOM 3520 C CA . GLY A 1 481 ? -20.131 -8.495 27.674 1.00 97.38 481 GLY A CA 1
ATOM 3521 C C . GLY A 1 481 ? -19.667 -7.281 28.487 1.00 97.38 481 GLY A C 1
ATOM 3522 O O . GLY A 1 481 ? -20.397 -6.825 29.360 1.00 97.38 481 GLY A O 1
ATOM 3523 N N . LEU A 1 482 ? -18.468 -6.764 28.208 1.00 98.19 482 LEU A N 1
ATOM 3524 C CA . LEU A 1 482 ? -17.943 -5.501 28.744 1.00 98.19 482 LEU A CA 1
ATOM 3525 C C . LEU A 1 482 ? -18.454 -4.291 27.948 1.00 98.19 482 LEU A C 1
ATOM 3527 O O . LEU A 1 482 ? -18.520 -3.170 28.456 1.00 98.19 482 LEU A O 1
ATOM 3531 N N . LEU A 1 483 ? -18.817 -4.545 26.691 1.00 97.31 483 LEU A N 1
ATOM 3532 C CA . LEU A 1 483 ? -19.279 -3.579 25.708 1.00 97.31 483 LEU A CA 1
ATOM 3533 C C . LEU A 1 483 ? -20.676 -3.972 25.218 1.00 97.31 483 LEU A C 1
ATOM 3535 O O . LEU A 1 483 ? -20.897 -5.123 24.831 1.00 97.31 483 LEU A O 1
ATOM 3539 N N . ASP A 1 484 ? -21.621 -3.031 25.224 1.00 97.62 484 ASP A N 1
ATOM 3540 C CA . ASP A 1 484 ? -22.949 -3.284 24.659 1.00 97.62 484 ASP A CA 1
ATOM 3541 C C . ASP A 1 484 ? -22.995 -3.117 23.133 1.00 97.62 484 ASP A C 1
ATOM 3543 O O . ASP A 1 484 ? -22.061 -2.621 22.503 1.00 97.62 484 ASP A O 1
ATOM 3547 N N . ALA A 1 485 ? -24.107 -3.528 22.516 1.00 96.38 485 ALA A N 1
ATOM 3548 C CA . ALA A 1 485 ? -24.274 -3.451 21.064 1.00 96.38 485 ALA A CA 1
ATOM 3549 C C . ALA A 1 485 ? -24.219 -2.013 20.515 1.00 96.38 485 ALA A C 1
ATOM 3551 O O . ALA A 1 485 ? -23.958 -1.837 19.334 1.00 96.38 485 ALA A O 1
ATOM 3552 N N . SER A 1 486 ? -24.441 -0.981 21.339 1.00 96.31 486 SER A N 1
ATOM 3553 C CA . SER A 1 486 ? -24.292 0.423 20.923 1.00 96.31 486 SER A CA 1
ATOM 3554 C C . SER A 1 486 ? -22.854 0.935 21.040 1.00 96.31 486 SER A C 1
ATOM 3556 O O . SER A 1 486 ? -22.576 2.083 20.680 1.00 96.31 486 SER A O 1
ATOM 3558 N N . GLY A 1 487 ? -21.943 0.107 21.556 1.00 96.38 487 GLY A N 1
ATOM 3559 C CA . GLY A 1 487 ? -20.557 0.458 21.819 1.00 96.38 487 GLY A CA 1
ATOM 3560 C C . GLY A 1 487 ? -20.355 1.218 23.129 1.00 96.38 487 GLY A C 1
ATOM 3561 O O . GLY A 1 487 ? -19.378 1.950 23.238 1.00 96.38 487 GLY A O 1
ATOM 3562 N N . LEU A 1 488 ? -21.258 1.124 24.110 1.00 97.62 488 LEU A N 1
ATOM 3563 C CA . LEU A 1 488 ? -21.048 1.731 25.431 1.00 97.62 488 LEU A CA 1
ATOM 3564 C C . LEU A 1 488 ? -20.292 0.763 26.351 1.00 97.62 488 LEU A C 1
ATOM 3566 O O . LEU A 1 488 ? -20.687 -0.398 26.465 1.00 97.62 488 LEU A O 1
ATOM 3570 N N . ILE A 1 489 ? -19.232 1.238 27.010 1.00 98.31 489 ILE A N 1
ATOM 3571 C CA . ILE A 1 489 ? -18.487 0.464 28.015 1.00 98.31 489 ILE A CA 1
ATOM 3572 C C . ILE A 1 489 ? -19.231 0.530 29.359 1.00 98.31 489 ILE A C 1
ATOM 3574 O O . ILE A 1 489 ? -19.562 1.621 29.840 1.00 98.31 489 ILE A O 1
ATOM 3578 N N . GLY A 1 490 ? -19.510 -0.631 29.956 1.00 97.62 490 GLY A N 1
ATOM 3579 C CA . GLY A 1 490 ? -20.179 -0.723 31.258 1.00 97.62 490 GLY A CA 1
ATOM 3580 C C . GLY A 1 490 ? -19.271 -0.345 32.435 1.00 97.62 490 GLY A C 1
ATOM 3581 O O . GLY A 1 490 ? -18.047 -0.423 32.337 1.00 97.62 490 GLY A O 1
ATOM 3582 N N . SER A 1 491 ? -19.870 0.053 33.562 1.00 97.31 491 SER A N 1
ATOM 3583 C CA . SER A 1 491 ? -19.128 0.267 34.816 1.00 97.31 491 SER A CA 1
ATOM 3584 C C . SER A 1 491 ? -18.637 -1.050 35.420 1.00 97.31 491 SER A C 1
ATOM 3586 O O . SER A 1 491 ? -19.160 -2.114 35.083 1.00 97.31 491 SER A O 1
ATOM 3588 N N . ALA A 1 492 ? -17.698 -0.984 36.368 1.00 96.88 492 ALA A N 1
ATOM 3589 C CA . ALA A 1 492 ? -17.214 -2.160 37.093 1.00 96.88 492 ALA A CA 1
ATOM 3590 C C . ALA A 1 492 ? -18.345 -2.993 37.723 1.00 96.88 492 ALA A C 1
ATOM 3592 O O . ALA A 1 492 ? -18.308 -4.219 37.677 1.00 96.88 492 ALA A O 1
ATOM 3593 N N . GLU A 1 493 ? -19.387 -2.355 38.262 1.00 96.00 493 GLU A N 1
ATOM 3594 C CA . GLU A 1 493 ? -20.539 -3.052 38.848 1.00 96.00 493 GLU A CA 1
ATOM 3595 C C . GLU A 1 493 ? -21.432 -3.700 37.786 1.00 96.00 493 GLU A C 1
ATOM 3597 O O . GLU A 1 493 ? -22.011 -4.758 38.024 1.00 96.00 493 GLU A O 1
ATOM 3602 N N . GLN A 1 494 ? -21.579 -3.060 36.623 1.00 96.81 494 GLN A N 1
ATOM 3603 C CA . GLN A 1 494 ? -22.406 -3.579 35.534 1.00 96.81 494 GLN A CA 1
ATOM 3604 C C . GLN A 1 494 ? -21.741 -4.755 34.817 1.00 96.81 494 GLN A C 1
ATOM 3606 O O . GLN A 1 494 ? -22.439 -5.659 34.362 1.00 96.81 494 GLN A O 1
ATOM 3611 N N . THR A 1 495 ? -20.414 -4.720 34.690 1.00 96.56 495 THR A N 1
ATOM 3612 C CA . THR A 1 495 ? -19.627 -5.728 33.972 1.00 96.56 495 THR A CA 1
ATOM 3613 C C . THR A 1 495 ? -19.069 -6.818 34.883 1.00 96.56 495 THR A C 1
ATOM 3615 O O . THR A 1 495 ? -18.726 -7.895 34.397 1.00 96.56 495 THR A O 1
ATOM 3618 N N . GLY A 1 496 ? -18.977 -6.548 36.188 1.00 96.19 496 GLY A N 1
ATOM 3619 C CA . GLY A 1 496 ? -18.310 -7.409 37.161 1.00 96.19 496 GLY A CA 1
ATOM 3620 C C . GLY A 1 496 ? -16.780 -7.339 37.110 1.00 96.19 496 GLY A C 1
ATOM 3621 O O . GLY A 1 496 ? -16.134 -8.187 37.714 1.00 96.19 496 GLY A O 1
ATOM 3622 N N . SER A 1 497 ? -16.188 -6.365 36.404 1.00 96.94 497 SER A N 1
ATOM 3623 C CA . SER A 1 497 ? -14.733 -6.253 36.237 1.00 96.94 497 SER A CA 1
ATOM 3624 C C . SER A 1 497 ? -14.182 -4.948 36.801 1.00 96.94 497 SER A C 1
ATOM 3626 O O . SER A 1 497 ? -14.532 -3.862 36.342 1.00 96.94 497 SER A O 1
ATOM 3628 N N . ALA A 1 498 ? -13.226 -5.043 37.727 1.00 96.56 498 ALA A N 1
ATOM 3629 C CA . ALA A 1 498 ? -12.503 -3.882 38.257 1.00 96.56 498 ALA A CA 1
ATOM 3630 C C . ALA A 1 498 ? -11.639 -3.164 37.198 1.00 96.56 498 ALA A C 1
ATOM 3632 O O . ALA A 1 498 ? -11.201 -2.035 37.418 1.00 96.56 498 ALA A O 1
ATOM 3633 N N . ARG A 1 499 ? -11.408 -3.795 36.038 1.00 97.38 499 ARG A N 1
ATOM 3634 C CA . ARG A 1 499 ? -10.694 -3.198 34.899 1.00 97.38 499 ARG A CA 1
ATOM 3635 C C . ARG A 1 499 ? -11.536 -2.179 34.133 1.00 97.38 499 ARG A C 1
ATOM 3637 O O . ARG A 1 499 ? -10.964 -1.397 33.378 1.00 97.38 499 ARG A O 1
ATOM 3644 N N . CYS A 1 500 ? -12.858 -2.168 34.328 1.00 97.69 500 CYS A N 1
ATOM 3645 C CA . CYS A 1 500 ? -13.751 -1.123 33.831 1.00 97.69 500 CYS A CA 1
ATOM 3646 C C . CYS A 1 500 ? -13.717 0.089 34.774 1.00 97.69 500 CYS A C 1
ATOM 3648 O O . CYS A 1 500 ? -14.442 0.135 35.768 1.00 97.69 500 CYS A O 1
ATOM 3650 N N . ALA A 1 501 ? -12.875 1.076 34.470 1.00 95.69 501 ALA A N 1
ATOM 3651 C CA . ALA A 1 501 ? -12.658 2.241 35.323 1.00 95.69 501 ALA A CA 1
ATOM 3652 C C . ALA A 1 501 ? -13.398 3.488 34.802 1.00 95.69 501 ALA A C 1
ATOM 3654 O O . ALA A 1 501 ? -13.564 3.634 33.589 1.00 95.69 501 ALA A O 1
ATOM 3655 N N . PRO A 1 502 ? -13.827 4.415 35.682 1.00 96.38 502 PRO A N 1
ATOM 3656 C CA . PRO A 1 502 ? -14.378 5.700 35.260 1.00 96.38 502 PRO A CA 1
ATOM 3657 C C . PRO A 1 502 ? -13.380 6.517 34.427 1.00 96.38 502 PRO A C 1
ATOM 3659 O O . PRO A 1 502 ? -12.232 6.706 34.827 1.00 96.38 502 PRO A O 1
ATOM 3662 N N . ASP A 1 503 ? -13.852 7.049 33.302 1.00 93.44 503 ASP A N 1
ATOM 3663 C CA . ASP A 1 503 ? -13.124 7.953 32.412 1.00 93.44 503 ASP A CA 1
ATOM 3664 C C . ASP A 1 503 ? -14.063 9.090 31.977 1.00 93.44 503 ASP A C 1
ATOM 3666 O O . ASP A 1 503 ? -14.928 8.946 31.100 1.00 93.44 503 ASP A O 1
ATOM 3670 N N . GLY A 1 504 ? -13.967 10.216 32.689 1.00 91.56 504 GLY A N 1
ATOM 3671 C CA . GLY A 1 504 ? -14.870 11.352 32.537 1.00 91.56 504 GLY A CA 1
ATOM 3672 C C . GLY A 1 504 ? -16.331 10.982 32.817 1.00 91.56 504 GLY A C 1
ATOM 3673 O O . GLY A 1 504 ? -16.708 10.683 33.947 1.00 91.56 504 GLY A O 1
ATOM 3674 N N . ARG A 1 505 ? -17.177 11.050 31.781 1.00 91.69 505 ARG A N 1
ATOM 3675 C CA . ARG A 1 505 ? -18.614 10.696 31.845 1.00 91.69 505 ARG A CA 1
ATOM 3676 C C . ARG A 1 505 ? -18.896 9.251 31.421 1.00 91.69 505 ARG A C 1
ATOM 3678 O O . ARG A 1 505 ? -20.059 8.863 31.318 1.00 91.69 505 ARG A O 1
ATOM 3685 N N . THR A 1 506 ? -17.850 8.507 31.094 1.00 95.38 506 THR A N 1
ATOM 3686 C CA . THR A 1 506 ? -17.889 7.174 30.493 1.00 95.38 506 THR A CA 1
ATOM 3687 C C . THR A 1 506 ? -16.939 6.251 31.255 1.00 95.38 506 THR A C 1
ATOM 3689 O O . THR A 1 506 ? -16.494 6.596 32.349 1.00 95.38 506 THR A O 1
ATOM 3692 N N . HIS A 1 507 ? -16.645 5.076 30.705 1.00 97.62 507 HIS A N 1
ATOM 3693 C CA . HIS A 1 507 ? -15.688 4.134 31.276 1.00 97.62 507 HIS A CA 1
ATOM 3694 C C . HIS A 1 507 ? -14.636 3.754 30.233 1.00 97.62 507 HIS A C 1
ATOM 3696 O O . HIS A 1 507 ? -14.867 3.900 29.031 1.00 97.62 507 HIS A O 1
ATOM 3702 N N . SER A 1 508 ? -13.502 3.252 30.703 1.00 97.94 508 SER A N 1
ATOM 3703 C CA . SER A 1 508 ? -12.455 2.622 29.900 1.00 97.94 508 SER A CA 1
ATOM 3704 C C . SER A 1 508 ? -12.175 1.216 30.425 1.00 97.94 508 SER A C 1
ATOM 3706 O O . SER A 1 508 ? -12.502 0.900 31.569 1.00 97.94 508 SER A O 1
ATOM 3708 N N . TYR A 1 509 ? -11.590 0.360 29.590 1.00 98.50 509 TYR A N 1
ATOM 3709 C CA . TYR A 1 509 ? -11.167 -0.983 29.980 1.00 98.50 509 TYR A CA 1
ATOM 3710 C C . TYR A 1 509 ? -9.641 -1.095 29.973 1.00 98.50 509 TYR A C 1
ATOM 3712 O O . TYR A 1 509 ? -8.994 -0.794 28.969 1.00 98.50 509 TYR A O 1
ATOM 3720 N N . LEU A 1 510 ? -9.060 -1.507 31.101 1.00 98.12 510 LEU A N 1
ATOM 3721 C CA . LEU A 1 510 ? -7.614 -1.625 31.288 1.00 98.12 510 LEU A CA 1
ATOM 3722 C C . LEU A 1 510 ? -7.076 -2.969 30.768 1.00 98.12 510 LEU A C 1
ATOM 3724 O O . LEU A 1 510 ? -7.299 -4.010 31.393 1.00 98.12 510 LEU A O 1
ATOM 3728 N N . LEU A 1 511 ? -6.298 -2.923 29.682 1.00 96.62 511 LEU A N 1
ATOM 3729 C CA . LEU A 1 511 ? -5.613 -4.092 29.118 1.00 96.62 511 LEU A CA 1
ATOM 3730 C C . LEU A 1 511 ? -4.292 -4.380 29.839 1.00 96.62 511 LEU A C 1
ATOM 3732 O O . LEU A 1 511 ? -4.047 -5.512 30.246 1.00 96.62 511 LEU A O 1
ATOM 3736 N N . HIS A 1 512 ? -3.455 -3.359 30.032 1.00 96.19 512 HIS A N 1
ATOM 3737 C CA . HIS A 1 512 ? -2.131 -3.507 30.639 1.00 96.19 512 HIS A CA 1
ATOM 3738 C C . HIS A 1 512 ? -1.758 -2.277 31.474 1.00 96.19 512 HIS A C 1
ATOM 3740 O O . HIS A 1 512 ? -2.042 -1.142 31.085 1.00 96.19 512 HIS A O 1
ATOM 3746 N N . ASP A 1 513 ? -1.100 -2.503 32.610 1.00 95.19 513 ASP A N 1
ATOM 3747 C CA . ASP A 1 513 ? -0.585 -1.446 33.478 1.00 95.19 513 ASP A CA 1
ATOM 3748 C C . ASP A 1 513 ? 0.889 -1.698 33.808 1.00 95.19 513 ASP A C 1
ATOM 3750 O O . ASP A 1 513 ? 1.211 -2.474 34.704 1.00 95.19 513 ASP A O 1
ATOM 3754 N N . GLY A 1 514 ? 1.780 -1.044 33.061 1.00 90.81 514 GLY A N 1
ATOM 3755 C CA . GLY A 1 514 ? 3.223 -1.078 33.296 1.00 90.81 514 GLY A CA 1
ATOM 3756 C C . GLY A 1 514 ? 3.725 0.066 34.180 1.00 90.81 514 GLY A C 1
ATOM 3757 O O . GLY A 1 514 ? 4.934 0.241 34.320 1.00 90.81 514 GLY A O 1
ATOM 3758 N N . THR A 1 515 ? 2.842 0.888 34.762 1.00 90.12 515 THR A N 1
ATOM 3759 C CA . THR A 1 515 ? 3.252 2.155 35.401 1.00 90.12 515 THR A CA 1
ATOM 3760 C C . THR A 1 515 ? 4.165 1.968 36.611 1.00 90.12 515 THR A C 1
ATOM 3762 O O . THR A 1 515 ? 5.042 2.801 36.842 1.00 90.12 515 THR A O 1
ATOM 3765 N N . ALA A 1 516 ? 4.023 0.859 37.343 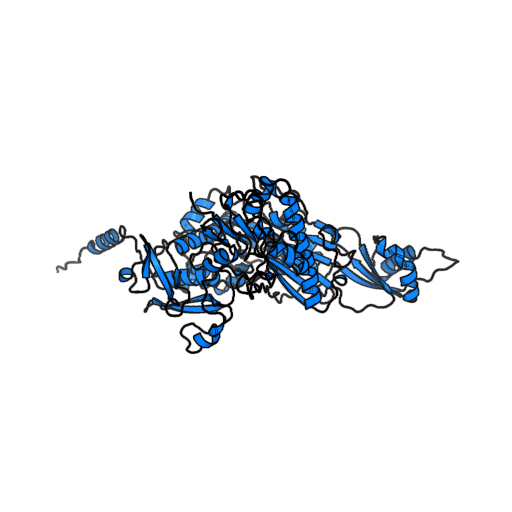1.00 87.06 516 ALA A N 1
ATOM 3766 C CA . ALA A 1 516 ? 4.888 0.514 38.475 1.00 87.06 516 ALA A CA 1
ATOM 3767 C C . ALA A 1 516 ? 6.362 0.320 38.063 1.00 87.06 516 ALA A C 1
ATOM 3769 O O . ALA A 1 516 ? 7.269 0.551 38.859 1.00 87.06 516 ALA A O 1
ATOM 3770 N N . GLU A 1 517 ? 6.593 -0.059 36.807 1.00 83.31 517 GLU A N 1
ATOM 3771 C CA . GLU A 1 517 ? 7.905 -0.347 36.217 1.00 83.31 517 GLU A CA 1
ATOM 3772 C C . GLU A 1 517 ? 8.376 0.791 35.290 1.00 83.31 517 GLU A C 1
ATOM 3774 O O . GLU A 1 517 ? 9.381 0.667 34.593 1.00 83.31 517 GLU A O 1
ATOM 3779 N N . GLY A 1 518 ? 7.657 1.921 35.273 1.00 80.06 518 GLY A N 1
ATOM 3780 C CA . GLY A 1 518 ? 7.916 3.046 34.369 1.00 80.06 518 GLY A CA 1
ATOM 3781 C C . GLY A 1 518 ? 7.424 2.830 32.931 1.00 80.06 518 GLY A C 1
ATOM 3782 O O . GLY A 1 518 ? 7.739 3.636 32.055 1.00 80.06 518 GLY A O 1
ATOM 3783 N N . GLY A 1 519 ? 6.659 1.765 32.686 1.00 82.31 519 GLY A N 1
ATOM 3784 C CA . GLY A 1 519 ? 6.004 1.459 31.416 1.00 82.31 519 GLY A CA 1
ATOM 3785 C C . GLY A 1 519 ? 4.659 2.178 31.224 1.00 82.31 519 GLY A C 1
ATOM 3786 O O . GLY A 1 519 ? 4.185 2.899 32.110 1.00 82.31 519 GLY A O 1
ATOM 3787 N N . PRO A 1 520 ? 4.023 2.012 30.051 1.00 87.50 520 PRO A N 1
ATOM 3788 C CA . PRO A 1 520 ? 2.766 2.676 29.735 1.00 87.50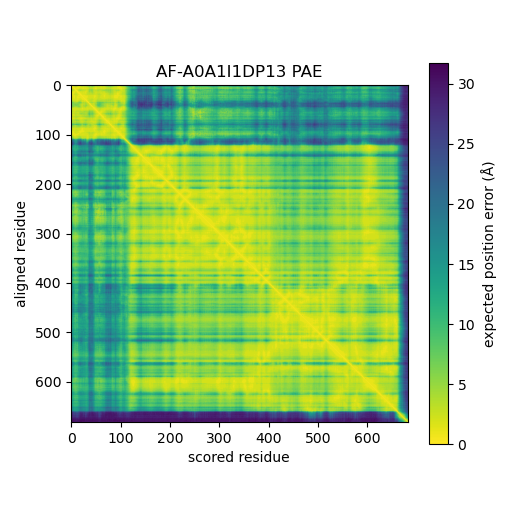 520 PRO A CA 1
ATOM 3789 C C . PRO A 1 520 ? 1.568 2.029 30.438 1.00 87.50 520 PRO A C 1
ATOM 3791 O O . PRO A 1 520 ? 1.551 0.842 30.763 1.00 87.50 520 PRO A O 1
ATOM 3794 N N . ARG A 1 521 ? 0.506 2.823 30.590 1.00 93.44 521 ARG A N 1
ATOM 3795 C CA . ARG A 1 521 ? -0.835 2.338 30.919 1.00 93.44 521 ARG A CA 1
ATOM 3796 C C . ARG A 1 521 ? -1.644 2.235 29.631 1.00 93.44 521 ARG A C 1
ATOM 3798 O O . ARG A 1 521 ? -1.855 3.247 28.965 1.00 93.44 521 ARG A O 1
ATOM 3805 N N . ILE A 1 522 ? -2.075 1.030 29.276 1.00 96.12 522 ILE A N 1
ATOM 3806 C CA . ILE A 1 522 ? -2.771 0.747 28.018 1.00 96.12 522 ILE A CA 1
ATOM 3807 C C . ILE A 1 522 ? -4.220 0.389 28.325 1.00 96.12 522 ILE A C 1
ATOM 3809 O O . ILE A 1 522 ? -4.516 -0.635 28.946 1.00 96.12 522 ILE A O 1
ATOM 3813 N N . SER A 1 523 ? -5.129 1.242 27.867 1.00 96.88 523 SER A N 1
ATOM 3814 C CA . SER A 1 523 ? -6.570 1.091 28.054 1.00 96.88 523 SER A CA 1
ATOM 3815 C C . SER A 1 523 ? -7.315 1.355 26.756 1.00 96.88 523 SER A C 1
ATOM 3817 O O . SER A 1 523 ? -6.894 2.203 25.975 1.00 96.88 523 SER A O 1
ATOM 3819 N N . VAL A 1 524 ? -8.451 0.685 26.577 1.00 98.06 524 VAL A N 1
ATOM 3820 C CA . VAL A 1 524 ? -9.420 0.998 25.523 1.00 98.06 524 VAL A CA 1
ATOM 3821 C C . VAL A 1 524 ? -10.445 1.970 26.091 1.00 98.06 524 VAL A C 1
ATOM 3823 O O . VAL A 1 524 ? -11.188 1.641 27.020 1.00 98.06 524 VAL A O 1
ATOM 3826 N N . THR A 1 525 ? -10.466 3.186 25.560 1.00 97.75 525 THR A N 1
ATOM 3827 C CA . THR A 1 525 ? -11.366 4.258 25.988 1.00 97.75 525 THR A CA 1
ATOM 3828 C C . THR A 1 525 ? -12.667 4.242 25.197 1.00 97.75 525 THR A C 1
ATOM 3830 O O . THR A 1 525 ? -12.767 3.680 24.105 1.00 97.75 525 THR A O 1
ATOM 3833 N N . GLN A 1 526 ? -13.684 4.938 25.706 1.00 97.56 526 GLN A N 1
ATOM 3834 C CA . GLN A 1 526 ? -14.927 5.124 24.963 1.00 97.56 526 GLN A CA 1
ATOM 3835 C C . GLN A 1 526 ? -14.711 5.865 23.631 1.00 97.56 526 GLN A C 1
ATOM 3837 O O . GLN A 1 526 ? -15.451 5.612 22.679 1.00 97.56 526 GLN A O 1
ATOM 3842 N N . GLY A 1 527 ? -13.721 6.763 23.559 1.00 96.12 527 GLY A N 1
ATOM 3843 C CA . GLY A 1 527 ? -13.336 7.453 22.326 1.00 96.12 527 GLY A CA 1
ATOM 3844 C C . GLY A 1 527 ? -12.803 6.485 21.270 1.00 96.12 527 GLY A C 1
ATOM 3845 O O . GLY A 1 527 ? -13.233 6.553 20.120 1.00 96.12 527 GLY A O 1
ATOM 3846 N N . ASP A 1 528 ? -11.975 5.524 21.683 1.00 95.75 528 ASP A N 1
ATOM 3847 C CA . ASP A 1 528 ? -11.430 4.492 20.792 1.00 95.75 528 ASP A CA 1
ATOM 3848 C C . ASP A 1 528 ? -12.538 3.625 20.196 1.00 95.75 528 ASP A C 1
ATOM 3850 O O . ASP A 1 528 ? -12.556 3.382 18.989 1.00 95.75 528 ASP A O 1
ATOM 3854 N N . ILE A 1 529 ? -13.526 3.230 21.013 1.00 97.38 529 ILE A N 1
ATOM 3855 C CA . ILE A 1 529 ? -14.699 2.495 20.520 1.00 97.38 529 ILE A CA 1
ATOM 3856 C C . ILE A 1 529 ? -15.414 3.288 19.423 1.00 97.38 529 ILE A C 1
ATOM 3858 O O . ILE A 1 529 ? -15.784 2.721 18.396 1.00 97.38 529 ILE A O 1
ATOM 3862 N N . ARG A 1 530 ? -15.605 4.601 19.614 1.00 95.88 530 ARG A N 1
ATOM 3863 C CA . ARG A 1 530 ? -16.279 5.445 18.616 1.00 95.88 530 ARG A CA 1
ATOM 3864 C C . ARG A 1 530 ? -15.464 5.546 17.331 1.00 95.88 530 ARG A C 1
ATOM 3866 O O . ARG A 1 530 ? -16.057 5.469 16.259 1.00 95.88 530 ARG A O 1
ATOM 3873 N N . ALA A 1 531 ? -14.139 5.657 17.422 1.00 92.50 531 ALA A N 1
ATOM 3874 C CA . ALA A 1 531 ? -13.262 5.661 16.253 1.00 92.50 531 ALA A CA 1
ATOM 3875 C C . ALA A 1 531 ? -13.368 4.346 15.456 1.00 92.50 531 ALA A C 1
ATOM 3877 O O . ALA A 1 531 ? -13.576 4.381 14.243 1.00 92.50 531 ALA A O 1
ATOM 3878 N N . ILE A 1 532 ? -13.335 3.194 16.137 1.00 94.69 532 ILE A N 1
ATOM 3879 C CA . ILE A 1 532 ? -13.514 1.875 15.506 1.00 94.69 532 ILE A CA 1
ATOM 3880 C C . ILE A 1 532 ? -14.909 1.730 14.894 1.00 94.69 532 ILE A C 1
ATOM 3882 O O . ILE A 1 532 ? -15.037 1.240 13.774 1.00 94.69 532 ILE A O 1
ATOM 3886 N N . GLN A 1 533 ? -15.958 2.188 15.584 1.00 96.38 533 GLN A N 1
ATOM 3887 C CA . GLN A 1 533 ? -17.320 2.155 15.056 1.00 96.38 533 GLN A CA 1
ATOM 3888 C C . GLN A 1 533 ? -17.463 2.975 13.774 1.00 96.38 533 GLN A C 1
ATOM 3890 O O . GLN A 1 533 ? -18.099 2.500 12.840 1.00 96.38 533 GLN A O 1
ATOM 3895 N N . LEU A 1 534 ? -16.882 4.176 13.694 1.00 93.81 534 LEU A N 1
ATOM 3896 C CA . LEU A 1 534 ? -16.923 4.980 12.468 1.00 93.81 534 LEU A CA 1
ATOM 3897 C C . LEU A 1 534 ? -16.228 4.250 11.309 1.00 93.81 534 LEU A C 1
ATOM 3899 O O . LEU A 1 534 ? -16.821 4.102 10.241 1.00 93.81 534 LEU A O 1
ATOM 3903 N N . ALA A 1 535 ? -15.025 3.725 11.552 1.00 91.88 535 ALA A N 1
ATOM 3904 C CA . ALA A 1 535 ? -14.237 3.035 10.536 1.00 91.88 535 ALA A CA 1
ATOM 3905 C C . ALA A 1 535 ? -14.931 1.771 10.011 1.00 91.88 535 ALA A C 1
ATOM 3907 O O . ALA A 1 535 ? -15.084 1.586 8.803 1.00 91.88 535 ALA A O 1
ATOM 3908 N N . LYS A 1 536 ? -15.426 0.920 10.916 1.00 94.50 536 LYS A N 1
ATOM 3909 C CA . LYS A 1 536 ? -16.112 -0.319 10.535 1.00 94.50 536 LYS A CA 1
ATOM 3910 C C . LYS A 1 536 ? -17.460 -0.058 9.859 1.00 94.50 536 LYS A C 1
ATOM 3912 O O . LYS A 1 536 ? -17.844 -0.812 8.972 1.00 94.50 536 LYS A O 1
ATOM 3917 N N . SER A 1 537 ? -18.157 1.019 10.240 1.00 95.94 537 SER A N 1
ATOM 3918 C CA . SER A 1 537 ? -19.440 1.392 9.627 1.00 95.94 537 SER A CA 1
ATOM 3919 C C . SER A 1 537 ? -19.256 1.825 8.180 1.00 95.94 537 SER A C 1
ATOM 3921 O O . SER A 1 537 ? -20.049 1.437 7.330 1.00 95.94 537 SER A O 1
ATOM 3923 N N . ALA A 1 538 ? -18.198 2.592 7.887 1.00 93.81 538 ALA A N 1
ATOM 3924 C CA . ALA A 1 538 ? -17.855 2.983 6.522 1.00 93.81 538 ALA A CA 1
ATOM 3925 C C . ALA A 1 538 ? -17.568 1.754 5.647 1.00 93.81 538 ALA A C 1
ATOM 3927 O O . ALA A 1 538 ? -18.060 1.666 4.519 1.00 93.81 538 ALA A O 1
ATOM 3928 N N . LEU A 1 539 ? -16.812 0.790 6.178 1.00 94.81 539 LEU A N 1
ATOM 3929 C CA . LEU A 1 539 ? -16.459 -0.438 5.467 1.00 94.81 539 LEU A CA 1
ATOM 3930 C C . LEU A 1 539 ? -17.696 -1.283 5.129 1.00 94.81 539 LEU A C 1
ATOM 3932 O O . LEU A 1 539 ? -17.941 -1.578 3.959 1.00 94.81 539 LEU A O 1
ATOM 3936 N N . TYR A 1 540 ? -18.515 -1.595 6.139 1.00 96.44 540 TYR A N 1
ATOM 3937 C CA . TYR A 1 540 ? -19.745 -2.365 5.952 1.00 96.44 540 TYR A CA 1
ATOM 3938 C C . TYR A 1 540 ? -20.723 -1.637 5.021 1.00 96.44 540 TYR A C 1
ATOM 3940 O O . TYR A 1 540 ? -21.292 -2.255 4.124 1.00 96.44 540 TYR A O 1
ATOM 3948 N N . ALA A 1 541 ? -20.896 -0.318 5.181 1.00 96.25 541 ALA A N 1
ATOM 3949 C CA . ALA A 1 541 ? -21.795 0.465 4.337 1.00 96.25 541 ALA A CA 1
ATOM 3950 C C . ALA A 1 541 ? -21.378 0.447 2.863 1.00 96.25 541 ALA A C 1
ATOM 3952 O O . ALA A 1 541 ? -22.240 0.313 1.998 1.00 96.25 541 ALA A O 1
ATOM 3953 N N . GLY A 1 542 ? -20.075 0.533 2.577 1.00 96.06 542 GLY A N 1
ATOM 3954 C CA . GLY A 1 542 ? -19.546 0.394 1.221 1.00 96.06 542 GLY A CA 1
ATOM 3955 C C . GLY A 1 542 ? -19.829 -0.990 0.634 1.00 96.06 542 GLY A C 1
ATOM 3956 O O . GLY A 1 542 ? -20.384 -1.086 -0.457 1.00 96.06 542 GLY A O 1
ATOM 3957 N N . ALA A 1 543 ? -19.548 -2.061 1.382 1.00 97.00 543 ALA A N 1
ATOM 3958 C CA . ALA A 1 543 ? -19.840 -3.426 0.942 1.00 97.00 543 ALA A CA 1
ATOM 3959 C C . ALA A 1 543 ? -21.341 -3.639 0.677 1.00 97.00 543 ALA A C 1
ATOM 3961 O O . ALA A 1 543 ? -21.722 -4.112 -0.393 1.00 97.00 543 ALA A O 1
ATOM 3962 N N . ARG A 1 544 ? -22.205 -3.216 1.608 1.00 96.94 544 ARG A N 1
ATOM 3963 C CA . ARG A 1 544 ? -23.661 -3.334 1.469 1.00 96.94 544 ARG A CA 1
ATOM 3964 C C . ARG A 1 544 ? -24.207 -2.513 0.301 1.00 96.94 544 ARG A C 1
ATOM 3966 O O . ARG A 1 544 ? -25.157 -2.943 -0.345 1.00 96.94 544 ARG A O 1
ATOM 3973 N N . LEU A 1 545 ? -23.597 -1.369 -0.005 1.00 96.44 545 LEU A N 1
ATOM 3974 C CA . LEU A 1 545 ? -23.945 -0.570 -1.177 1.00 96.44 545 LEU A CA 1
ATOM 3975 C C . LEU A 1 545 ? -23.702 -1.340 -2.482 1.00 96.44 545 LEU A C 1
ATOM 3977 O O . LEU A 1 545 ? -24.559 -1.335 -3.363 1.00 96.44 545 LEU A O 1
ATOM 3981 N N . LEU A 1 546 ? -22.555 -2.016 -2.598 1.00 97.69 546 LEU A N 1
ATOM 3982 C CA . LEU A 1 546 ? -22.265 -2.850 -3.766 1.00 97.69 546 LEU A CA 1
ATOM 3983 C C . LEU A 1 546 ? -23.227 -4.039 -3.847 1.00 97.69 546 LEU A C 1
ATOM 3985 O O . LEU A 1 546 ? -23.691 -4.376 -4.932 1.00 97.69 546 LEU A O 1
ATOM 3989 N N . MET A 1 547 ? -23.564 -4.647 -2.707 1.00 97.31 547 MET A N 1
ATOM 3990 C CA . MET A 1 547 ? -24.537 -5.742 -2.646 1.00 97.31 547 MET A CA 1
ATOM 3991 C C . MET A 1 547 ? -25.933 -5.292 -3.099 1.00 97.31 547 MET A C 1
ATOM 3993 O O . MET A 1 547 ? -26.568 -5.982 -3.892 1.00 97.31 547 MET A O 1
ATOM 3997 N N . ASP A 1 548 ? -26.381 -4.107 -2.677 1.00 96.31 548 ASP A N 1
ATOM 3998 C CA . ASP A 1 548 ? -27.639 -3.512 -3.141 1.00 96.31 548 ASP A CA 1
ATOM 3999 C C . ASP A 1 548 ? -27.634 -3.267 -4.661 1.00 96.31 548 ASP A C 1
ATOM 4001 O O . ASP A 1 548 ? -28.610 -3.589 -5.334 1.00 96.31 548 ASP A O 1
ATOM 4005 N N . GLU A 1 549 ? -26.538 -2.730 -5.207 1.00 96.50 549 GLU A N 1
ATOM 4006 C CA . GLU A 1 549 ? -26.377 -2.459 -6.646 1.00 96.50 549 GLU A CA 1
ATOM 4007 C C . GLU A 1 549 ? -26.320 -3.746 -7.491 1.00 96.50 549 GLU A C 1
ATOM 4009 O O . GLU A 1 549 ? -26.706 -3.754 -8.665 1.00 96.50 549 GLU A O 1
ATOM 4014 N N . LEU A 1 550 ? -25.847 -4.849 -6.905 1.00 96.19 550 LEU A N 1
ATOM 4015 C CA . LEU A 1 550 ? -25.853 -6.168 -7.534 1.00 96.19 550 LEU A CA 1
ATOM 4016 C C . LEU A 1 550 ? -27.174 -6.928 -7.312 1.00 96.19 550 LEU A C 1
ATOM 4018 O O . LEU A 1 550 ? -27.442 -7.895 -8.021 1.00 96.19 550 LEU A O 1
ATOM 4022 N N . GLY A 1 551 ? -28.010 -6.485 -6.368 1.00 96.50 551 GLY A N 1
ATOM 4023 C CA . GLY A 1 551 ? -29.286 -7.116 -6.029 1.00 96.50 551 GLY A CA 1
ATOM 4024 C C . GLY A 1 551 ? -29.146 -8.397 -5.203 1.00 96.50 551 GLY A C 1
ATOM 4025 O O . GLY A 1 551 ? -29.931 -9.326 -5.386 1.00 96.50 551 GLY A O 1
ATOM 4026 N N . VAL A 1 552 ? -28.148 -8.465 -4.319 1.00 96.25 552 VAL A N 1
ATOM 4027 C CA . VAL A 1 552 ? -27.823 -9.653 -3.512 1.00 96.25 552 VAL A CA 1
ATOM 4028 C C . VAL A 1 552 ? -27.836 -9.346 -2.017 1.00 96.25 552 VAL A C 1
ATOM 4030 O O . VAL A 1 552 ? -27.557 -8.224 -1.597 1.00 96.25 552 VAL A O 1
ATOM 4033 N N . ASP A 1 553 ? -28.115 -10.363 -1.202 1.00 93.69 553 ASP A N 1
ATOM 4034 C CA . ASP A 1 553 ? -28.135 -10.231 0.261 1.00 93.69 553 ASP A CA 1
ATOM 4035 C C . ASP A 1 553 ? -26.991 -10.943 0.976 1.00 93.69 553 ASP A C 1
ATOM 4037 O O . ASP A 1 553 ? -26.693 -10.615 2.122 1.00 93.69 553 ASP A O 1
ATOM 4041 N N . THR A 1 554 ? -26.321 -11.867 0.295 1.00 93.44 554 THR A N 1
ATOM 4042 C CA . THR A 1 554 ? -25.224 -12.670 0.838 1.00 93.44 554 THR A CA 1
ATOM 4043 C C . THR A 1 554 ? -24.058 -12.695 -0.136 1.00 93.44 554 THR A C 1
ATOM 4045 O O . THR A 1 554 ? -24.249 -12.567 -1.345 1.00 93.44 554 THR A O 1
ATOM 4048 N N . VAL A 1 555 ? -22.858 -12.910 0.392 1.00 94.25 555 VAL A N 1
ATOM 4049 C CA . VAL A 1 555 ? -21.638 -13.145 -0.388 1.00 94.25 555 VAL A CA 1
ATOM 4050 C C . VAL A 1 555 ? -21.111 -14.540 -0.076 1.00 94.25 555 VAL A C 1
ATOM 4052 O O . VAL A 1 555 ? -21.240 -15.016 1.050 1.00 94.25 555 VAL A O 1
ATOM 4055 N N . GLU A 1 556 ? -20.545 -15.211 -1.074 1.00 94.88 556 GLU A N 1
ATOM 4056 C CA . GLU A 1 556 ? -20.063 -16.588 -0.916 1.00 94.88 556 GLU A CA 1
ATOM 4057 C C . GLU A 1 556 ? -18.637 -16.628 -0.378 1.00 94.88 556 GLU A C 1
ATOM 4059 O O . GLU A 1 556 ? -18.270 -17.554 0.340 1.00 94.88 556 GLU A O 1
ATOM 4064 N N . ARG A 1 557 ? -17.834 -15.617 -0.721 1.00 95.69 557 ARG A N 1
ATOM 4065 C CA . ARG A 1 557 ? -16.435 -15.507 -0.318 1.00 95.69 557 ARG A CA 1
ATOM 4066 C C . ARG A 1 557 ? -16.091 -14.070 0.038 1.00 95.69 557 ARG A C 1
ATOM 4068 O O . ARG A 1 557 ? -16.477 -13.138 -0.667 1.00 95.69 557 ARG A O 1
ATOM 4075 N N . ILE A 1 558 ? -15.303 -13.902 1.097 1.00 97.00 558 ILE A N 1
ATOM 4076 C CA . ILE A 1 558 ? -14.731 -12.610 1.478 1.00 97.00 558 ILE A CA 1
ATOM 4077 C C . ILE A 1 558 ? -13.209 -12.736 1.496 1.00 97.00 558 ILE A C 1
ATOM 4079 O O . ILE A 1 558 ? -12.647 -13.686 2.044 1.00 97.00 558 ILE A O 1
ATOM 4083 N N . VAL A 1 559 ? -12.532 -11.766 0.895 1.00 95.44 559 VAL A N 1
ATOM 4084 C CA . VAL A 1 559 ? -11.075 -11.670 0.878 1.00 95.44 559 VAL A CA 1
ATOM 4085 C C . VAL A 1 559 ? -10.663 -10.350 1.516 1.00 95.44 559 VAL A C 1
ATOM 4087 O O . VAL A 1 559 ? -10.963 -9.278 0.997 1.00 95.44 559 VAL A O 1
ATOM 4090 N N . LEU A 1 560 ? -9.967 -10.428 2.648 1.00 93.19 560 LEU A N 1
ATOM 4091 C CA . LEU A 1 560 ? -9.348 -9.283 3.307 1.00 93.19 560 LEU A CA 1
ATOM 4092 C C . LEU A 1 560 ? -7.933 -9.097 2.753 1.00 93.19 560 LEU A C 1
ATOM 4094 O O . LEU A 1 560 ? -7.040 -9.912 2.986 1.00 93.19 560 LEU A O 1
ATOM 4098 N N . ALA A 1 561 ? -7.737 -8.024 2.003 1.00 89.06 561 ALA A N 1
ATOM 4099 C CA . ALA A 1 561 ? -6.472 -7.622 1.416 1.00 89.06 561 ALA A CA 1
ATOM 4100 C C . ALA A 1 561 ? -5.874 -6.413 2.154 1.00 89.06 561 ALA A C 1
ATOM 4102 O O . ALA A 1 561 ? -6.461 -5.847 3.082 1.00 89.06 561 ALA A O 1
ATOM 4103 N N . GLY A 1 562 ? -4.663 -6.052 1.746 1.00 79.38 562 GLY A N 1
ATOM 4104 C CA . GLY A 1 562 ? -3.885 -4.971 2.326 1.00 79.38 562 GLY A CA 1
ATOM 4105 C C . GLY A 1 562 ? -2.906 -5.478 3.377 1.00 79.38 562 GLY A C 1
ATOM 4106 O O . GLY A 1 562 ? -3.083 -6.528 4.000 1.00 79.38 562 GLY A O 1
ATOM 4107 N N . ALA A 1 563 ? -1.842 -4.704 3.605 1.00 68.25 563 ALA A N 1
ATOM 4108 C CA . ALA A 1 563 ? -0.835 -5.034 4.619 1.00 68.25 563 ALA A CA 1
ATOM 4109 C C . ALA A 1 563 ? -1.456 -5.183 6.018 1.00 68.25 563 ALA A C 1
ATOM 4111 O O . ALA A 1 563 ? -0.972 -5.960 6.833 1.00 68.25 563 ALA A O 1
ATOM 4112 N N . PHE A 1 564 ? -2.545 -4.458 6.273 1.00 72.25 564 PHE A N 1
ATOM 4113 C CA . PHE A 1 564 ? -3.311 -4.579 7.499 1.00 72.25 564 PHE A CA 1
ATOM 4114 C C . PHE A 1 564 ? -4.266 -5.785 7.489 1.00 72.25 564 PHE A C 1
ATOM 4116 O O . PHE A 1 564 ? -4.279 -6.552 8.452 1.00 72.25 564 PHE A O 1
ATOM 4123 N N . GLY A 1 565 ? -5.002 -6.003 6.389 1.00 67.38 565 GLY A N 1
ATOM 4124 C CA . GLY A 1 565 ? -5.921 -7.138 6.218 1.00 67.38 565 GLY A CA 1
ATOM 4125 C C . GLY A 1 565 ? -5.268 -8.513 6.406 1.00 67.38 565 GLY A C 1
ATOM 4126 O O . GLY A 1 565 ? -5.933 -9.452 6.844 1.00 67.38 565 GLY A O 1
ATOM 4127 N N . ALA A 1 566 ? -3.953 -8.610 6.176 1.00 73.94 566 ALA A N 1
ATOM 4128 C CA . ALA A 1 566 ? -3.107 -9.773 6.475 1.00 73.94 566 ALA A CA 1
ATOM 4129 C C . ALA A 1 566 ? -3.241 -10.302 7.918 1.00 73.94 566 ALA A C 1
ATOM 4131 O O . ALA A 1 566 ? -3.092 -11.498 8.164 1.00 73.94 566 ALA A O 1
ATOM 4132 N N . HIS A 1 567 ? -3.496 -9.407 8.875 1.00 80.44 567 HIS A N 1
ATOM 4133 C CA . HIS A 1 567 ? -3.439 -9.693 10.311 1.00 80.44 567 HIS A CA 1
ATOM 4134 C C . HIS A 1 567 ? -4.807 -9.615 11.001 1.00 80.44 567 HIS A C 1
ATOM 4136 O O . HIS A 1 567 ? -4.897 -9.767 12.221 1.00 80.44 567 HIS A O 1
ATOM 4142 N N . ILE A 1 568 ? -5.881 -9.372 10.246 1.00 86.31 568 ILE A N 1
ATOM 4143 C CA . ILE A 1 568 ? -7.233 -9.291 10.796 1.00 86.31 568 ILE A CA 1
ATOM 4144 C C . ILE A 1 568 ? -7.792 -10.703 10.969 1.00 86.31 568 ILE A C 1
ATOM 4146 O O . ILE A 1 568 ? -7.920 -11.460 10.011 1.00 86.31 568 ILE A O 1
ATOM 4150 N N . SER A 1 569 ? -8.195 -11.041 12.193 1.00 91.38 569 SER A N 1
ATOM 4151 C CA . SER A 1 569 ? -8.947 -12.266 12.470 1.00 91.38 569 SER A CA 1
ATOM 4152 C C . SER A 1 569 ? -10.351 -12.192 11.850 1.00 91.38 569 SER A C 1
ATOM 4154 O O . SER A 1 569 ? -11.118 -11.292 12.219 1.00 91.38 569 SER A O 1
ATOM 4156 N N . PRO A 1 570 ? -10.744 -13.153 10.987 1.00 93.19 570 PRO A N 1
ATOM 4157 C CA . PRO A 1 570 ? -12.093 -13.215 10.427 1.00 93.19 570 PRO A CA 1
ATOM 4158 C C . PRO A 1 570 ? -13.198 -13.197 11.485 1.00 93.19 570 PRO A C 1
ATOM 4160 O O . PRO A 1 570 ? -14.167 -12.449 11.361 1.00 93.19 570 PRO A O 1
ATOM 4163 N N . LYS A 1 571 ? -13.009 -13.952 12.579 1.00 95.06 571 LYS A N 1
ATOM 4164 C CA . LYS A 1 571 ? -13.936 -13.990 13.720 1.00 95.06 571 LYS A CA 1
ATOM 4165 C C . LYS A 1 571 ? -14.143 -12.586 14.291 1.00 95.06 571 LYS A C 1
ATOM 4167 O O . LYS A 1 571 ? -15.277 -12.157 14.475 1.00 95.06 571 LYS A O 1
ATOM 4172 N N . HIS A 1 572 ? -13.057 -11.862 14.561 1.00 96.06 572 HIS A N 1
ATOM 4173 C CA . HIS A 1 572 ? -13.122 -10.535 15.178 1.00 96.06 572 HIS A CA 1
ATOM 4174 C C . HIS A 1 572 ? -13.694 -9.479 14.226 1.00 96.06 572 HIS A C 1
ATOM 4176 O O . HIS A 1 572 ? -14.529 -8.681 14.650 1.00 96.06 572 HIS A O 1
ATOM 4182 N N . ALA A 1 573 ? -13.332 -9.520 12.938 1.00 94.62 573 ALA A N 1
ATOM 4183 C CA . ALA A 1 573 ? -13.922 -8.652 11.917 1.00 94.62 573 ALA A CA 1
ATOM 4184 C C . ALA A 1 573 ? -15.446 -8.825 11.832 1.00 94.62 573 ALA A C 1
ATOM 4186 O O . ALA A 1 573 ? -16.182 -7.837 11.797 1.00 94.62 573 ALA A O 1
ATOM 4187 N N . MET A 1 574 ? -15.918 -10.074 11.869 1.00 95.12 574 MET A N 1
ATOM 4188 C CA . MET A 1 574 ? -17.341 -10.402 11.835 1.00 95.12 574 MET A CA 1
ATOM 4189 C C . MET A 1 574 ? -18.063 -9.973 13.121 1.00 95.12 574 MET A C 1
ATOM 4191 O O . MET A 1 574 ? -19.118 -9.352 13.054 1.00 95.12 574 MET A O 1
ATOM 4195 N N . VAL A 1 575 ? -17.472 -10.208 14.302 1.00 96.88 575 VAL A N 1
ATOM 4196 C CA . VAL A 1 575 ? -18.023 -9.761 15.602 1.00 96.88 575 VAL A CA 1
ATOM 4197 C C . VAL A 1 575 ? -18.172 -8.242 15.676 1.00 96.88 575 VAL A C 1
ATOM 4199 O O . VAL A 1 575 ? -19.149 -7.738 16.235 1.00 96.88 575 VAL A O 1
ATOM 4202 N N . LEU A 1 576 ? -17.220 -7.500 15.110 1.00 95.75 576 LEU A N 1
ATOM 4203 C CA . LEU A 1 576 ? -17.339 -6.051 14.991 1.00 95.75 576 LEU A CA 1
ATOM 4204 C C . LEU A 1 576 ? -18.373 -5.627 13.945 1.00 95.75 576 LEU A C 1
ATOM 4206 O O . LEU A 1 576 ? -18.836 -4.491 13.999 1.00 95.75 576 LEU A O 1
ATOM 4210 N N . GLY A 1 577 ? -18.732 -6.494 12.999 1.00 95.25 577 GLY A N 1
ATOM 4211 C CA . GLY A 1 577 ? -19.502 -6.139 11.808 1.00 95.25 577 GLY A CA 1
ATOM 4212 C C . GLY A 1 577 ? -18.733 -5.197 10.886 1.00 95.25 577 GLY A C 1
ATOM 4213 O O . GLY A 1 577 ? -19.291 -4.225 10.387 1.00 95.25 577 GLY A O 1
ATOM 4214 N N . MET A 1 578 ? -17.426 -5.434 10.732 1.00 94.12 578 MET A N 1
ATOM 4215 C CA . MET A 1 578 ? -16.591 -4.772 9.720 1.00 94.12 578 MET A CA 1
ATOM 4216 C C . MET A 1 578 ? -16.919 -5.251 8.306 1.00 94.12 578 MET A C 1
ATOM 4218 O O . MET A 1 578 ? -16.745 -4.504 7.348 1.00 94.12 578 MET A O 1
ATOM 4222 N N . ILE A 1 579 ? -17.371 -6.498 8.191 1.00 94.88 579 ILE A N 1
ATOM 4223 C CA . ILE A 1 579 ? -17.704 -7.174 6.941 1.00 94.88 579 ILE A CA 1
ATOM 4224 C C . ILE A 1 579 ? -19.128 -7.741 7.013 1.00 94.88 579 ILE A C 1
ATOM 4226 O O . ILE A 1 579 ? -19.617 -7.967 8.126 1.00 94.88 579 ILE A O 1
ATOM 4230 N N . PRO A 1 580 ? -19.798 -7.946 5.864 1.00 95.69 580 PRO A N 1
ATOM 4231 C CA . PRO A 1 580 ? -21.064 -8.670 5.803 1.00 95.69 580 PRO A CA 1
ATOM 4232 C C . PRO A 1 580 ? -20.944 -10.096 6.337 1.00 95.69 580 PRO A C 1
ATOM 4234 O O . PRO A 1 580 ? -19.862 -10.685 6.313 1.00 95.69 580 PRO A O 1
ATOM 4237 N N . ASP A 1 581 ? -22.070 -10.642 6.785 1.00 95.00 581 ASP A N 1
ATOM 4238 C CA . ASP A 1 581 ? -22.143 -12.005 7.298 1.00 95.00 581 ASP A CA 1
ATOM 4239 C C . ASP A 1 581 ? -21.839 -13.036 6.201 1.00 95.00 581 ASP A C 1
ATOM 4241 O O . ASP A 1 581 ? -22.370 -12.972 5.090 1.00 95.00 581 ASP A O 1
ATOM 4245 N N . ALA A 1 582 ? -20.959 -13.979 6.526 1.00 94.31 582 ALA A N 1
ATOM 4246 C CA . ALA A 1 582 ? -20.532 -15.070 5.660 1.00 94.31 582 ALA A CA 1
ATOM 4247 C C . ALA A 1 582 ? -19.998 -16.227 6.523 1.00 94.31 582 ALA A C 1
ATOM 4249 O O . ALA A 1 582 ? -19.580 -15.992 7.665 1.00 94.31 582 ALA A O 1
ATOM 4250 N N . PRO A 1 583 ? -19.950 -17.465 5.999 1.00 93.44 583 PRO A N 1
ATOM 4251 C CA . PRO A 1 583 ? -19.255 -18.560 6.670 1.00 93.44 583 PRO A CA 1
ATOM 4252 C C . PRO A 1 583 ? -17.805 -18.162 6.979 1.00 93.44 583 PRO A C 1
ATOM 4254 O O . PRO A 1 583 ? -17.093 -17.683 6.095 1.00 93.44 583 PRO A O 1
ATOM 4257 N N . LEU A 1 584 ? -17.351 -18.330 8.227 1.00 92.50 584 LEU A N 1
ATOM 4258 C CA . LEU A 1 584 ? -16.027 -17.849 8.652 1.00 92.50 584 LEU A CA 1
ATOM 4259 C C . LEU A 1 584 ? -14.889 -18.508 7.866 1.00 92.50 584 LEU A C 1
ATOM 4261 O O . LEU A 1 584 ? -13.879 -17.866 7.594 1.00 92.50 584 LEU A O 1
ATOM 4265 N N . GLU A 1 585 ? -15.063 -19.766 7.471 1.00 93.81 585 GLU A N 1
ATOM 4266 C CA . GLU A 1 585 ? -14.143 -20.515 6.615 1.00 93.81 585 GLU A CA 1
ATOM 4267 C C . GLU A 1 585 ? -14.023 -19.944 5.192 1.00 93.81 585 GLU A C 1
ATOM 4269 O O . GLU A 1 585 ? -13.024 -20.191 4.518 1.00 93.81 585 GLU A O 1
ATOM 4274 N N . ALA A 1 586 ? -15.009 -19.162 4.745 1.00 94.62 586 ALA A N 1
ATOM 4275 C CA . ALA A 1 586 ? -15.013 -18.492 3.448 1.00 94.62 586 ALA A CA 1
ATOM 4276 C C . ALA A 1 586 ? -14.423 -17.071 3.504 1.00 94.62 586 ALA A C 1
ATOM 4278 O O . ALA A 1 586 ? -14.346 -16.381 2.482 1.00 94.62 586 ALA A O 1
ATOM 4279 N N . VAL A 1 587 ? -13.993 -16.626 4.690 1.00 94.81 587 VAL A N 1
ATOM 4280 C CA . VAL A 1 587 ? -13.292 -15.357 4.897 1.00 94.81 587 VAL A CA 1
ATOM 4281 C C . VAL A 1 587 ? -11.790 -15.625 4.953 1.00 94.81 587 VAL A C 1
ATOM 4283 O O . VAL A 1 587 ? -11.265 -16.199 5.906 1.00 94.81 587 VAL A O 1
ATOM 4286 N N . THR A 1 588 ? -11.086 -15.189 3.916 1.00 92.31 588 THR A N 1
ATOM 4287 C CA . THR A 1 588 ? -9.652 -15.442 3.726 1.00 92.31 588 THR A CA 1
ATOM 4288 C C . THR A 1 588 ? -8.863 -14.140 3.724 1.00 92.31 588 THR A C 1
ATOM 4290 O O . THR A 1 588 ? -9.424 -13.069 3.503 1.00 92.31 588 THR A O 1
ATOM 4293 N N . SER A 1 589 ? -7.559 -14.221 3.980 1.00 88.94 589 SER A N 1
ATOM 4294 C CA . SER A 1 589 ? -6.662 -13.070 3.900 1.00 88.94 589 SER A CA 1
ATOM 4295 C C . SER A 1 589 ? -5.701 -13.224 2.722 1.00 88.94 589 SER A C 1
ATOM 4297 O O . SER A 1 589 ? -5.107 -14.289 2.553 1.00 88.94 589 SER A O 1
ATOM 4299 N N . ALA A 1 590 ? -5.552 -12.174 1.913 1.00 83.56 590 ALA A N 1
ATOM 4300 C CA . ALA A 1 590 ? -4.698 -12.164 0.718 1.00 83.56 590 ALA A CA 1
ATOM 4301 C C . ALA A 1 590 ? -3.372 -11.406 0.915 1.00 83.56 590 ALA A C 1
ATOM 4303 O O . ALA A 1 590 ? -2.565 -11.294 -0.010 1.00 83.56 590 ALA A O 1
ATOM 4304 N N . GLY A 1 591 ? -3.116 -10.873 2.114 1.00 85.19 591 GLY A N 1
ATOM 4305 C CA . GLY A 1 591 ? -1.929 -10.061 2.374 1.00 85.19 591 GLY A CA 1
ATOM 4306 C C . GLY A 1 591 ? -1.838 -8.846 1.442 1.00 85.19 591 GLY A C 1
ATOM 4307 O O . GLY A 1 591 ? -2.838 -8.182 1.167 1.00 85.19 591 GLY A O 1
ATOM 4308 N N . ASN A 1 592 ? -0.639 -8.541 0.930 1.00 86.75 592 ASN A N 1
ATOM 4309 C CA . ASN A 1 592 ? -0.452 -7.444 -0.027 1.00 86.75 592 ASN A CA 1
ATOM 4310 C C . ASN A 1 592 ? -0.903 -7.826 -1.453 1.00 86.75 592 ASN A C 1
ATOM 4312 O O . ASN A 1 592 ? -0.072 -8.069 -2.338 1.00 86.75 592 ASN A O 1
ATOM 4316 N N . ALA A 1 593 ? -2.215 -7.873 -1.682 1.00 91.56 593 ALA A N 1
ATOM 4317 C CA . ALA A 1 593 ? -2.790 -8.198 -2.986 1.00 91.56 593 ALA A CA 1
ATOM 4318 C C . ALA A 1 593 ? -2.406 -7.173 -4.071 1.00 91.56 593 ALA A C 1
ATOM 4320 O O . ALA A 1 593 ? -2.079 -7.578 -5.184 1.00 91.56 593 ALA A O 1
ATOM 4321 N N . ALA A 1 594 ? -2.319 -5.875 -3.749 1.00 93.69 594 ALA A N 1
ATOM 4322 C CA . ALA A 1 594 ? -1.855 -4.854 -4.694 1.00 93.69 594 ALA A CA 1
ATOM 4323 C C . ALA A 1 594 ? -0.412 -5.121 -5.168 1.00 93.69 594 ALA A C 1
ATOM 4325 O O . ALA A 1 594 ? -0.138 -5.159 -6.369 1.00 93.69 594 ALA A O 1
ATOM 4326 N N . GLY A 1 595 ? 0.510 -5.410 -4.240 1.00 93.62 595 GLY A N 1
ATOM 4327 C CA . GLY A 1 595 ? 1.883 -5.807 -4.586 1.00 93.62 595 GLY A CA 1
ATOM 4328 C C . GLY A 1 595 ? 1.957 -7.119 -5.377 1.00 93.62 595 GLY A C 1
ATOM 4329 O O . GLY A 1 595 ? 2.786 -7.256 -6.279 1.00 93.62 595 GLY A O 1
ATOM 4330 N N . THR A 1 596 ? 1.059 -8.067 -5.095 1.00 94.19 596 THR A N 1
ATOM 4331 C CA . THR A 1 596 ? 0.926 -9.310 -5.875 1.00 94.19 596 THR A CA 1
ATOM 4332 C C . THR A 1 596 ? 0.468 -9.010 -7.305 1.00 94.19 596 THR A C 1
ATOM 4334 O O . THR A 1 596 ? 1.083 -9.494 -8.253 1.00 94.19 596 THR A O 1
ATOM 4337 N N . GLY A 1 597 ? -0.526 -8.139 -7.485 1.00 96.62 597 GLY A N 1
ATOM 4338 C CA . GLY A 1 597 ? -0.971 -7.670 -8.798 1.00 96.62 597 GLY A CA 1
ATOM 4339 C C . GLY A 1 597 ? 0.116 -6.920 -9.573 1.00 96.62 597 GLY A C 1
ATOM 4340 O O . GLY A 1 597 ? 0.278 -7.152 -10.770 1.00 96.62 597 GLY A O 1
ATOM 4341 N N . ALA A 1 598 ? 0.937 -6.103 -8.902 1.00 97.75 598 ALA A N 1
ATOM 4342 C CA . ALA A 1 598 ? 2.097 -5.459 -9.524 1.00 97.75 598 ALA A CA 1
ATOM 4343 C C . ALA A 1 598 ? 3.111 -6.489 -10.056 1.00 97.75 598 ALA A C 1
ATOM 4345 O O . ALA A 1 598 ? 3.633 -6.331 -11.159 1.00 97.75 598 ALA A O 1
ATOM 4346 N N . ARG A 1 599 ? 3.356 -7.578 -9.312 1.00 97.25 599 ARG A N 1
ATOM 4347 C CA . ARG A 1 599 ? 4.203 -8.693 -9.770 1.00 97.25 599 ARG A CA 1
ATOM 4348 C C . ARG A 1 599 ? 3.585 -9.445 -10.944 1.00 97.25 599 ARG A C 1
ATOM 4350 O O . ARG A 1 599 ? 4.298 -9.738 -11.897 1.00 97.25 599 ARG A O 1
ATOM 4357 N N . ILE A 1 600 ? 2.281 -9.728 -10.906 1.00 97.56 600 ILE A N 1
ATOM 4358 C CA . ILE A 1 600 ? 1.576 -10.368 -12.027 1.00 97.56 600 ILE A CA 1
ATOM 4359 C C . ILE A 1 600 ? 1.721 -9.507 -13.286 1.00 97.56 600 ILE A C 1
ATOM 4361 O O . ILE A 1 600 ? 2.087 -10.022 -14.338 1.00 97.56 600 ILE A O 1
ATOM 4365 N N . ALA A 1 601 ? 1.514 -8.194 -13.179 1.00 98.12 601 ALA A N 1
ATOM 4366 C CA . ALA A 1 601 ? 1.700 -7.281 -14.301 1.00 98.12 601 ALA A CA 1
ATOM 4367 C C . ALA A 1 601 ? 3.163 -7.211 -14.769 1.00 98.12 601 ALA A C 1
ATOM 4369 O O . ALA A 1 601 ? 3.415 -7.121 -15.968 1.00 98.12 601 ALA A O 1
ATOM 4370 N N . LEU A 1 602 ? 4.145 -7.266 -13.863 1.00 98.31 602 LEU A N 1
ATOM 4371 C CA . LEU A 1 602 ? 5.565 -7.293 -14.226 1.00 98.31 602 LEU A CA 1
ATOM 4372 C C . LEU A 1 602 ? 5.922 -8.547 -15.039 1.00 98.31 602 LEU A C 1
ATOM 4374 O O . LEU A 1 602 ? 6.573 -8.442 -16.075 1.00 98.31 602 LEU A O 1
ATOM 4378 N N . LEU A 1 603 ? 5.479 -9.712 -14.568 1.00 97.50 603 LEU A N 1
ATOM 4379 C CA . LEU A 1 603 ? 5.903 -11.025 -15.058 1.00 97.50 603 LEU A CA 1
ATOM 4380 C C . LEU A 1 603 ? 5.013 -11.585 -16.175 1.00 97.50 603 LEU A C 1
ATOM 4382 O O . LEU A 1 603 ? 5.361 -12.599 -16.775 1.00 97.50 603 LEU A O 1
ATOM 4386 N N . ASN A 1 604 ? 3.882 -10.938 -16.467 1.00 97.62 604 ASN A N 1
ATOM 4387 C CA . ASN A 1 604 ? 2.944 -11.374 -17.492 1.00 97.62 604 ASN A CA 1
ATOM 4388 C C . ASN A 1 604 ? 2.344 -10.176 -18.253 1.00 97.62 604 ASN A C 1
ATOM 4390 O O . ASN A 1 604 ? 1.525 -9.413 -17.735 1.00 97.62 604 ASN A O 1
ATOM 4394 N N . ARG A 1 605 ? 2.734 -10.008 -19.519 1.00 96.12 605 ARG A N 1
ATOM 4395 C CA . ARG A 1 605 ? 2.221 -8.946 -20.399 1.00 96.12 605 ARG A CA 1
ATOM 4396 C C . ARG A 1 605 ? 0.771 -9.187 -20.833 1.00 96.12 605 ARG A C 1
ATOM 4398 O O . ARG A 1 605 ? 0.047 -8.216 -21.030 1.00 96.12 605 ARG A O 1
ATOM 4405 N N . ALA A 1 606 ? 0.310 -10.436 -20.942 1.00 96.88 606 ALA A N 1
ATOM 4406 C CA . ALA A 1 606 ? -1.096 -10.727 -21.233 1.00 96.88 606 ALA A CA 1
ATOM 4407 C C . ALA A 1 606 ? -2.009 -10.256 -20.085 1.00 96.88 606 ALA A C 1
ATOM 4409 O O . ALA A 1 606 ? -3.092 -9.724 -20.328 1.00 96.88 606 ALA A O 1
ATOM 4410 N N . SER A 1 607 ? -1.531 -10.338 -18.841 1.00 97.19 607 SER A N 1
ATOM 4411 C CA . SER A 1 607 ? -2.200 -9.766 -17.671 1.00 97.19 607 SER A CA 1
ATOM 4412 C C . SER A 1 607 ? -2.333 -8.240 -17.736 1.00 97.19 607 SER A C 1
ATOM 4414 O O . SER A 1 607 ? -3.338 -7.717 -17.258 1.00 97.19 607 SER A O 1
ATOM 4416 N N . ARG A 1 608 ? -1.389 -7.519 -18.369 1.00 97.81 608 ARG A N 1
ATOM 4417 C CA . ARG A 1 608 ? -1.514 -6.064 -18.627 1.00 97.81 608 ARG A CA 1
ATOM 4418 C C . ARG A 1 608 ? -2.668 -5.764 -19.576 1.00 97.81 608 ARG A C 1
ATOM 4420 O O . ARG A 1 608 ? -3.563 -4.995 -19.237 1.00 97.81 608 ARG A O 1
ATOM 4427 N N . ALA A 1 609 ? -2.705 -6.461 -20.711 1.00 97.25 609 ALA A N 1
ATOM 4428 C CA . ALA A 1 609 ? -3.803 -6.345 -21.669 1.00 97.25 609 ALA A CA 1
ATOM 4429 C C . ALA A 1 609 ? -5.158 -6.680 -21.022 1.00 97.25 609 ALA A C 1
ATOM 4431 O O . ALA A 1 609 ? -6.156 -5.995 -21.249 1.00 97.25 609 ALA A O 1
ATOM 4432 N N . ARG A 1 610 ? -5.189 -7.721 -20.180 1.00 96.75 610 ARG A N 1
ATOM 4433 C CA . ARG A 1 610 ? -6.389 -8.136 -19.452 1.00 96.75 610 ARG A CA 1
ATOM 4434 C C . ARG A 1 610 ? -6.860 -7.064 -18.479 1.00 96.75 610 ARG A C 1
ATOM 4436 O O . ARG A 1 610 ? -8.036 -6.713 -18.518 1.00 96.75 610 ARG A O 1
ATOM 4443 N N . ILE A 1 611 ? -5.985 -6.541 -17.615 1.00 97.44 611 ILE A N 1
ATOM 4444 C CA . ILE A 1 611 ? -6.424 -5.575 -16.601 1.00 97.44 611 ILE A CA 1
ATOM 4445 C C . ILE A 1 611 ? -6.903 -4.265 -17.230 1.00 97.44 611 ILE A C 1
ATOM 4447 O O . ILE A 1 611 ? -7.909 -3.721 -16.784 1.00 97.44 611 ILE A O 1
ATOM 4451 N N . GLU A 1 612 ? -6.279 -3.818 -18.323 1.00 97.44 612 GLU A N 1
ATOM 4452 C CA . GLU A 1 612 ? -6.733 -2.662 -19.112 1.00 97.44 612 GLU A CA 1
ATOM 4453 C C . GLU A 1 612 ? -8.155 -2.832 -19.662 1.00 97.44 612 GLU A C 1
ATOM 4455 O O . GLU A 1 612 ? -8.927 -1.873 -19.707 1.00 97.44 612 GLU A O 1
ATOM 4460 N N . GLN A 1 613 ? -8.544 -4.055 -20.026 1.00 96.31 613 GLN A N 1
ATOM 4461 C CA . GLN A 1 613 ? -9.914 -4.364 -20.437 1.00 96.31 613 GLN A CA 1
ATOM 4462 C C . GLN A 1 613 ? -10.855 -4.513 -19.239 1.00 96.31 613 GLN A C 1
ATOM 4464 O O . GLN A 1 613 ? -11.970 -3.989 -19.260 1.00 96.31 613 GLN A O 1
ATOM 4469 N N . THR A 1 614 ? -10.427 -5.216 -18.188 1.00 96.50 614 THR A N 1
ATOM 4470 C CA . THR A 1 614 ? -11.245 -5.461 -16.996 1.00 96.50 614 THR A CA 1
ATOM 4471 C C . THR A 1 614 ? -11.624 -4.156 -16.309 1.00 96.50 614 THR A C 1
ATOM 4473 O O . THR A 1 614 ? -12.801 -3.979 -16.007 1.00 96.50 614 THR A O 1
ATOM 4476 N N . VAL A 1 615 ? -10.699 -3.201 -16.174 1.00 96.69 615 VAL A N 1
ATOM 4477 C CA . VAL A 1 615 ? -10.961 -1.901 -15.534 1.00 96.69 615 VAL A CA 1
ATOM 4478 C C . VAL A 1 615 ? -12.136 -1.156 -16.184 1.00 96.69 615 VAL A C 1
ATOM 4480 O O . VAL A 1 615 ? -12.952 -0.562 -15.488 1.00 96.69 615 VAL A O 1
ATOM 4483 N N . ARG A 1 616 ? -12.278 -1.257 -17.515 1.00 95.44 616 ARG A N 1
ATOM 4484 C CA . ARG A 1 616 ? -13.346 -0.605 -18.296 1.00 95.44 616 ARG A CA 1
ATOM 4485 C C . ARG A 1 616 ? -14.715 -1.261 -18.112 1.00 95.44 616 ARG A C 1
ATOM 4487 O O . ARG A 1 616 ? -15.728 -0.654 -18.444 1.00 95.44 616 ARG A O 1
ATOM 4494 N N . ARG A 1 617 ? -14.749 -2.502 -17.620 1.00 95.94 617 ARG A N 1
ATOM 4495 C CA . ARG A 1 617 ? -15.979 -3.259 -17.332 1.00 95.94 617 ARG A CA 1
ATOM 4496 C C . ARG A 1 617 ? -16.414 -3.136 -15.872 1.00 95.94 617 ARG A C 1
ATOM 4498 O O . ARG A 1 617 ? -17.554 -3.472 -15.560 1.00 95.94 617 ARG A O 1
ATOM 4505 N N . ILE A 1 618 ? -15.533 -2.667 -14.987 1.00 97.62 618 ILE A N 1
ATOM 4506 C CA . ILE A 1 618 ? -15.864 -2.453 -13.578 1.00 97.62 618 ILE A CA 1
ATOM 4507 C C . ILE A 1 618 ? -16.818 -1.265 -13.471 1.00 97.62 618 ILE A C 1
ATOM 4509 O O . ILE A 1 618 ? -16.517 -0.157 -13.912 1.00 97.62 618 ILE A O 1
ATOM 4513 N N . THR A 1 619 ? -17.976 -1.482 -12.849 1.00 96.31 619 THR A N 1
ATOM 4514 C CA . THR A 1 619 ? -18.901 -0.387 -12.541 1.00 96.31 619 THR A CA 1
ATOM 4515 C C . THR A 1 619 ? -18.507 0.241 -11.212 1.00 96.31 619 THR A C 1
ATOM 4517 O O . THR A 1 619 ? -18.612 -0.386 -10.157 1.00 96.31 619 THR A O 1
ATOM 4520 N N . LYS A 1 620 ? -18.063 1.496 -11.247 1.00 94.75 620 LYS A N 1
ATOM 4521 C CA . LYS A 1 620 ? -17.759 2.246 -10.030 1.00 94.75 620 LYS A CA 1
ATOM 4522 C C . LYS A 1 620 ? -19.034 2.803 -9.400 1.00 94.75 620 LYS A C 1
ATOM 4524 O O . LYS A 1 620 ? -19.770 3.549 -10.044 1.00 94.75 620 LYS A O 1
ATOM 4529 N N . VAL A 1 621 ? -19.238 2.514 -8.119 1.00 94.44 621 VAL A N 1
ATOM 4530 C CA . VAL A 1 621 ? -20.311 3.090 -7.305 1.00 94.44 621 VAL A CA 1
ATOM 4531 C C . VAL A 1 621 ? -19.734 4.220 -6.448 1.00 94.44 621 VAL A C 1
ATOM 4533 O O . VAL A 1 621 ? -18.782 4.024 -5.695 1.00 94.44 621 VAL A O 1
ATOM 4536 N N . GLU A 1 622 ? -20.270 5.434 -6.596 1.00 91.38 622 GLU A N 1
ATOM 4537 C CA . GLU A 1 622 ? -19.823 6.609 -5.835 1.00 91.38 622 GLU A CA 1
ATOM 4538 C C . GLU A 1 622 ? -20.542 6.683 -4.485 1.00 91.38 622 GLU A C 1
ATOM 4540 O O . GLU A 1 622 ? -21.709 7.071 -4.415 1.00 91.38 622 GLU A O 1
ATOM 4545 N N . THR A 1 623 ? -19.830 6.332 -3.413 1.00 89.62 623 THR A N 1
ATOM 4546 C CA . THR A 1 623 ? -20.355 6.324 -2.039 1.00 89.62 623 THR A CA 1
ATOM 4547 C C . THR A 1 623 ? -20.814 7.712 -1.599 1.00 89.62 623 THR A C 1
ATOM 4549 O O . THR A 1 623 ? -21.830 7.821 -0.915 1.00 89.62 623 THR A O 1
ATOM 4552 N N . ALA A 1 624 ? -20.142 8.777 -2.056 1.00 85.06 624 ALA A N 1
ATOM 4553 C CA . ALA A 1 624 ? -20.435 10.155 -1.656 1.00 85.06 624 ALA A CA 1
ATOM 4554 C C . ALA A 1 624 ? -21.826 10.662 -2.086 1.00 85.06 624 ALA A C 1
ATOM 4556 O O . ALA A 1 624 ? -22.367 11.568 -1.452 1.00 85.06 624 ALA A O 1
ATOM 4557 N N . ILE A 1 625 ? -22.407 10.101 -3.152 1.00 86.88 625 ILE A N 1
ATOM 4558 C CA . ILE A 1 625 ? -23.730 10.502 -3.669 1.00 86.88 625 ILE A CA 1
ATOM 4559 C C . ILE A 1 625 ? -24.779 9.398 -3.530 1.00 86.88 625 ILE A C 1
ATOM 4561 O O . ILE A 1 625 ? -25.926 9.584 -3.941 1.00 86.88 625 ILE A O 1
ATOM 4565 N N . ALA A 1 626 ? -24.401 8.238 -2.991 1.00 89.44 626 ALA A N 1
ATOM 4566 C CA . ALA A 1 626 ? -25.288 7.095 -2.939 1.00 89.44 626 ALA A CA 1
ATOM 4567 C C . ALA A 1 626 ? -26.354 7.285 -1.838 1.00 89.44 626 ALA A C 1
ATOM 4569 O O . ALA A 1 626 ? -26.001 7.371 -0.658 1.00 89.44 626 ALA A O 1
ATOM 4570 N N . PRO A 1 627 ? -27.663 7.301 -2.171 1.00 88.81 627 PRO A N 1
ATOM 4571 C CA . PRO A 1 627 ? -28.710 7.719 -1.232 1.00 88.81 627 PRO A CA 1
ATOM 4572 C C . PRO A 1 627 ? -28.775 6.900 0.062 1.00 88.81 627 PRO A C 1
ATOM 4574 O O . PRO A 1 627 ? -29.099 7.437 1.116 1.00 88.81 627 PRO A O 1
ATOM 4577 N N . ARG A 1 628 ? -28.459 5.600 -0.015 1.00 92.81 628 ARG A N 1
ATOM 4578 C CA . ARG A 1 628 ? -28.546 4.659 1.114 1.00 92.81 628 ARG A CA 1
ATOM 4579 C C . ARG A 1 628 ? -27.258 4.534 1.927 1.00 92.81 628 ARG A C 1
ATOM 4581 O O . ARG A 1 628 ? -27.269 3.841 2.940 1.00 92.81 628 ARG A O 1
ATOM 4588 N N . PHE A 1 629 ? -26.158 5.179 1.521 1.00 92.94 629 PHE A N 1
ATOM 4589 C CA . PHE A 1 629 ? -24.875 5.027 2.218 1.00 92.94 629 PHE A CA 1
ATOM 4590 C C . PHE A 1 629 ? -24.984 5.440 3.688 1.00 92.94 629 PHE A C 1
ATOM 4592 O O . PHE A 1 629 ? -24.552 4.704 4.571 1.00 92.94 629 PHE A O 1
ATOM 4599 N N . GLN A 1 630 ? -25.629 6.580 3.959 1.00 92.94 630 GLN A N 1
ATOM 4600 C CA . GLN A 1 630 ? -25.809 7.076 5.323 1.00 92.94 630 GLN A CA 1
ATOM 4601 C C . GLN A 1 630 ? -26.666 6.129 6.176 1.00 92.94 630 GLN A C 1
ATOM 4603 O O . GLN A 1 630 ? -26.339 5.895 7.338 1.00 92.94 630 GLN A O 1
ATOM 4608 N N . ASP A 1 631 ? -27.731 5.556 5.611 1.00 94.44 631 ASP A N 1
ATOM 4609 C CA . ASP A 1 631 ? -28.589 4.603 6.322 1.00 94.44 631 ASP A CA 1
ATOM 4610 C C . ASP A 1 631 ? -27.822 3.326 6.680 1.00 94.44 631 ASP A C 1
ATOM 4612 O O . ASP A 1 631 ? -27.881 2.856 7.820 1.00 94.44 631 ASP A O 1
ATOM 4616 N N . HIS A 1 632 ? -27.058 2.786 5.725 1.00 96.12 632 HIS A N 1
ATOM 4617 C CA . HIS A 1 632 ? -26.192 1.629 5.955 1.00 96.12 632 HIS A CA 1
ATOM 4618 C C . HIS A 1 632 ? -25.131 1.933 7.011 1.00 96.12 632 HIS A C 1
ATOM 4620 O O . HIS A 1 632 ? -24.951 1.147 7.935 1.00 96.12 632 HIS A O 1
ATOM 4626 N N . PHE A 1 633 ? -24.500 3.105 6.943 1.00 95.38 633 PHE A N 1
ATOM 4627 C CA . PHE A 1 633 ? -23.505 3.553 7.914 1.00 95.38 633 PHE A CA 1
ATOM 4628 C C . PHE A 1 633 ? -24.078 3.648 9.335 1.00 95.38 633 PHE A C 1
ATOM 4630 O O . PHE A 1 633 ? -23.467 3.178 10.293 1.00 95.38 633 PHE A O 1
ATOM 4637 N N . VAL A 1 634 ? -25.268 4.235 9.495 1.00 95.75 634 VAL A N 1
ATOM 4638 C CA . VAL A 1 634 ? -25.914 4.379 10.809 1.00 95.75 634 VAL A CA 1
ATOM 4639 C C . VAL A 1 634 ? -26.273 3.014 11.398 1.00 95.75 634 VAL A C 1
ATOM 4641 O O . VAL A 1 634 ? -25.995 2.763 12.573 1.00 95.75 634 VAL A O 1
ATOM 4644 N N . ASN A 1 635 ? -26.855 2.115 10.600 1.00 96.38 635 ASN A N 1
ATOM 4645 C CA . ASN A 1 635 ? -27.206 0.769 11.063 1.00 96.38 635 ASN A CA 1
ATOM 4646 C C . ASN A 1 635 ? -25.964 -0.073 11.383 1.00 96.38 635 ASN A C 1
ATOM 4648 O O . ASN A 1 635 ? -25.955 -0.818 12.368 1.00 96.38 635 ASN A O 1
ATOM 4652 N N . ALA A 1 636 ? -24.896 0.120 10.612 1.00 96.69 636 ALA A N 1
ATOM 4653 C CA . ALA A 1 636 ? -23.605 -0.494 10.843 1.00 96.69 636 ALA A CA 1
ATOM 4654 C C . ALA A 1 636 ? -22.852 0.094 12.035 1.00 96.69 636 ALA A C 1
ATOM 4656 O O . ALA A 1 636 ? -21.792 -0.417 12.349 1.00 96.69 636 ALA A O 1
ATOM 4657 N N . ASN A 1 637 ? -23.365 1.090 12.763 1.00 95.88 637 ASN A N 1
ATOM 4658 C CA . ASN A 1 637 ? -22.696 1.574 13.972 1.00 95.88 637 ASN A CA 1
ATOM 4659 C C . ASN A 1 637 ? -22.773 0.573 15.139 1.00 95.88 637 ASN A C 1
ATOM 4661 O O . ASN A 1 637 ? -21.834 0.463 15.933 1.00 95.88 637 ASN A O 1
ATOM 4665 N N . ALA A 1 638 ? -23.877 -0.172 15.247 1.00 96.81 638 ALA A N 1
ATOM 4666 C CA . ALA A 1 638 ? -24.066 -1.179 16.294 1.00 96.81 638 ALA A CA 1
ATOM 4667 C C . ALA A 1 638 ? -23.141 -2.390 16.088 1.00 96.81 638 ALA A C 1
ATOM 4669 O O . ALA A 1 638 ? -22.717 -2.623 14.973 1.00 96.81 638 ALA A O 1
ATOM 4670 N N . LEU A 1 639 ? -22.821 -3.166 17.127 1.00 96.56 639 LEU A N 1
ATOM 4671 C CA . LEU A 1 639 ? -21.881 -4.300 17.075 1.00 96.56 639 LEU A CA 1
ATOM 4672 C C . LEU A 1 639 ? -22.617 -5.656 17.223 1.00 96.56 639 LEU A C 1
ATOM 4674 O O . LEU A 1 639 ? -23.102 -5.940 18.332 1.00 96.56 639 LEU A O 1
ATOM 4678 N N . PRO A 1 640 ? -22.695 -6.498 16.165 1.00 96.00 640 PRO A N 1
ATOM 4679 C CA . PRO A 1 640 ? -22.085 -6.317 14.838 1.00 96.00 640 PRO A CA 1
ATOM 4680 C C . PRO A 1 640 ? -22.876 -5.369 13.926 1.00 96.00 640 PRO A C 1
ATOM 4682 O O . PRO A 1 640 ? -22.273 -4.658 13.127 1.00 96.00 640 PRO A O 1
ATOM 4685 N N . HIS A 1 641 ? -24.204 -5.308 14.067 1.00 97.00 641 HIS A N 1
ATOM 4686 C CA . HIS A 1 641 ? -25.072 -4.456 13.255 1.00 97.00 641 HIS A CA 1
ATOM 4687 C C . HIS A 1 641 ? -26.448 -4.265 13.924 1.00 97.00 641 HIS A C 1
ATOM 4689 O O . HIS A 1 641 ? -26.816 -5.019 14.827 1.00 97.00 641 HIS A O 1
ATOM 4695 N N . ALA A 1 642 ? -27.205 -3.231 13.538 1.00 95.56 642 ALA A N 1
ATOM 4696 C CA . ALA A 1 642 ? -28.486 -2.896 14.173 1.00 95.56 642 ALA A CA 1
ATOM 4697 C C . ALA A 1 642 ? -29.684 -3.705 13.641 1.00 95.56 642 ALA A C 1
ATOM 4699 O O . ALA A 1 642 ? -30.649 -3.916 14.378 1.00 95.56 642 ALA A O 1
ATOM 4700 N N . THR A 1 643 ? -29.646 -4.104 12.366 1.00 93.31 643 THR A N 1
ATOM 4701 C CA . THR A 1 643 ? -30.776 -4.742 11.660 1.00 93.31 643 THR A CA 1
ATOM 4702 C C . THR A 1 643 ? -30.434 -6.090 11.021 1.00 93.31 643 THR A C 1
ATOM 4704 O O . THR A 1 643 ? -31.213 -7.025 11.166 1.00 93.31 643 THR A O 1
ATOM 4707 N N . ASP A 1 644 ? -29.291 -6.202 10.341 1.00 92.88 644 ASP A N 1
ATOM 4708 C CA . ASP A 1 644 ? -28.720 -7.481 9.892 1.00 92.88 644 ASP A CA 1
ATOM 4709 C C . ASP A 1 644 ? -28.518 -8.464 11.072 1.00 92.88 644 ASP A C 1
ATOM 4711 O O . ASP A 1 644 ? -27.862 -8.101 12.057 1.00 92.88 644 ASP A O 1
ATOM 4715 N N . PRO A 1 645 ? -29.100 -9.679 11.014 1.00 91.25 645 PRO A N 1
ATOM 4716 C CA . PRO A 1 645 ? -29.042 -10.653 12.099 1.00 91.25 645 PRO A CA 1
ATOM 4717 C C . PRO A 1 645 ? -27.688 -11.353 12.284 1.00 91.25 645 PRO A C 1
ATOM 4719 O O . PRO A 1 645 ? -27.494 -11.919 13.359 1.00 91.25 645 PRO A O 1
ATOM 4722 N N . PHE A 1 646 ? -26.782 -11.345 11.294 1.00 94.75 646 PHE A N 1
ATOM 4723 C CA . PHE A 1 646 ? -25.500 -12.072 11.351 1.00 94.75 646 PHE A CA 1
ATOM 4724 C C . PHE A 1 646 ? -25.670 -13.556 11.754 1.00 94.75 646 PHE A C 1
ATOM 4726 O O . PHE A 1 646 ? -25.198 -14.024 12.798 1.00 94.75 646 PHE A O 1
ATOM 4733 N N . THR A 1 647 ? -26.428 -14.294 10.940 1.00 94.44 647 THR A N 1
ATOM 4734 C CA . THR A 1 647 ? -26.837 -15.677 11.223 1.00 94.44 647 THR A CA 1
ATOM 4735 C C . THR A 1 647 ? -25.664 -16.655 11.192 1.00 94.44 647 THR A C 1
ATOM 4737 O O . THR A 1 647 ? -25.619 -17.550 12.034 1.00 94.44 647 THR A O 1
ATOM 4740 N N . GLU A 1 648 ? -24.710 -16.499 10.272 1.00 94.56 648 GLU A N 1
ATOM 4741 C CA . GLU A 1 648 ? -23.527 -17.361 10.185 1.00 94.56 648 GLU A CA 1
ATOM 4742 C C . GLU A 1 648 ? -22.592 -17.124 11.373 1.00 94.56 648 GLU A C 1
ATOM 4744 O O . GLU A 1 648 ? -22.190 -18.084 12.038 1.00 94.56 648 GLU A O 1
ATOM 4749 N N . LEU A 1 649 ? -22.356 -15.864 11.758 1.00 94.62 649 LEU A N 1
ATOM 4750 C CA . LEU A 1 649 ? -21.636 -15.552 12.996 1.00 94.62 649 LEU A CA 1
ATOM 4751 C C . LEU A 1 649 ? -22.295 -16.182 14.232 1.00 94.62 649 LEU A C 1
ATOM 4753 O O . LEU A 1 649 ? -21.598 -16.747 15.077 1.00 94.62 649 LEU A O 1
ATOM 4757 N N . ALA A 1 650 ? -23.625 -16.106 14.347 1.00 94.06 650 ALA A N 1
ATOM 4758 C CA . ALA A 1 650 ? -24.361 -16.616 15.505 1.00 94.06 650 ALA A CA 1
ATOM 4759 C C . ALA A 1 650 ? -24.227 -18.140 15.698 1.00 94.06 650 ALA A C 1
ATOM 4761 O O . ALA A 1 650 ? -24.448 -18.635 16.807 1.00 94.06 650 ALA A O 1
ATOM 4762 N N . ARG A 1 651 ? -23.838 -18.888 14.653 1.00 94.06 651 ARG A N 1
ATOM 4763 C CA . ARG A 1 651 ? -23.522 -20.325 14.746 1.00 94.06 651 ARG A CA 1
ATOM 4764 C C . ARG A 1 651 ? -22.192 -20.592 15.447 1.00 94.06 651 ARG A C 1
ATOM 4766 O O . ARG A 1 651 ? -22.019 -21.669 16.010 1.00 94.06 651 ARG A O 1
ATOM 4773 N N . VAL A 1 652 ? -21.266 -19.632 15.414 1.00 92.75 652 VAL A N 1
ATOM 4774 C CA . VAL A 1 652 ? -19.894 -19.790 15.924 1.00 92.75 652 VAL A CA 1
ATOM 4775 C C . VAL A 1 652 ? -19.675 -19.020 17.225 1.00 92.75 652 VAL A C 1
ATOM 4777 O O . VAL A 1 652 ? -18.965 -19.489 18.113 1.00 92.75 652 VAL A O 1
ATOM 4780 N N . VAL A 1 653 ? -20.294 -17.847 17.368 1.00 92.44 653 VAL A N 1
ATOM 4781 C CA . VAL A 1 653 ? -20.114 -16.951 18.513 1.00 92.44 653 VAL A CA 1
ATOM 4782 C C . VAL A 1 653 ? -21.470 -16.506 19.050 1.00 92.44 653 VAL A C 1
ATOM 4784 O O . VAL A 1 653 ? -22.289 -15.934 18.334 1.00 92.44 653 VAL A O 1
ATOM 4787 N N . ARG A 1 654 ? -21.690 -16.682 20.358 1.00 89.69 654 ARG A N 1
ATOM 4788 C CA . ARG A 1 654 ? -22.874 -16.152 21.045 1.00 89.69 654 ARG A CA 1
ATOM 4789 C C . ARG A 1 654 ? -22.554 -14.824 21.723 1.00 89.69 654 ARG A C 1
ATOM 4791 O O . ARG A 1 654 ? -21.891 -14.795 22.755 1.00 89.69 654 ARG A O 1
ATOM 4798 N N . LEU A 1 655 ? -23.075 -13.728 21.177 1.00 94.25 655 LEU A N 1
ATOM 4799 C CA . LEU A 1 655 ? -22.872 -12.396 21.746 1.00 94.25 655 LEU A CA 1
ATOM 4800 C C . LEU A 1 655 ? -23.840 -12.115 22.916 1.00 94.25 655 LEU A C 1
ATOM 4802 O O . LEU A 1 655 ? -25.047 -12.321 22.766 1.00 94.25 655 LEU A O 1
ATOM 4806 N N . PRO A 1 656 ? -23.365 -11.597 24.067 1.00 93.88 656 PRO A N 1
ATOM 4807 C CA . PRO A 1 656 ? -24.234 -11.227 25.189 1.00 93.88 656 PRO A CA 1
ATOM 4808 C C . PRO A 1 656 ? -25.263 -10.137 24.832 1.00 93.88 656 PRO A C 1
ATOM 4810 O O . PRO A 1 656 ? -24.919 -9.168 24.150 1.00 93.88 656 PRO A O 1
ATOM 4813 N N . ASP A 1 657 ? -26.500 -10.241 25.342 1.00 92.81 657 ASP A N 1
ATOM 4814 C CA . ASP A 1 657 ? -27.524 -9.172 25.295 1.00 92.81 657 ASP A CA 1
ATOM 4815 C C . ASP A 1 657 ? -27.423 -8.285 26.549 1.00 92.81 657 ASP A C 1
ATOM 4817 O O . ASP A 1 657 ? -28.207 -8.401 27.496 1.00 92.81 657 ASP A O 1
ATOM 4821 N N . VAL A 1 658 ? -26.411 -7.415 26.569 1.00 94.25 658 VAL A N 1
ATOM 4822 C CA . VAL A 1 658 ? -26.199 -6.404 27.618 1.00 94.25 658 VAL A CA 1
ATOM 4823 C C . VAL A 1 658 ? -26.563 -5.006 27.108 1.00 94.25 658 VAL A C 1
ATOM 4825 O O . VAL A 1 658 ? -26.566 -4.746 25.907 1.00 94.25 658 VAL A O 1
ATOM 4828 N N . SER A 1 659 ? -26.907 -4.092 28.020 1.00 94.00 659 SER A N 1
ATOM 4829 C CA . SER A 1 659 ? -27.225 -2.691 27.707 1.00 94.00 659 SER A CA 1
ATOM 4830 C C . SER A 1 659 ? -26.852 -1.810 28.891 1.00 94.00 659 SER A C 1
ATOM 4832 O O . SER A 1 659 ? -27.494 -1.896 29.941 1.00 94.00 659 SER A O 1
ATOM 4834 N N . PHE A 1 660 ? -25.895 -0.903 28.705 1.00 93.50 660 PHE A N 1
ATOM 4835 C CA . PHE A 1 660 ? -25.364 -0.076 29.795 1.00 93.50 660 PHE A CA 1
ATOM 4836 C C . PHE A 1 660 ? -25.983 1.323 29.868 1.00 93.50 660 PHE A C 1
ATOM 4838 O O . PHE A 1 660 ? -25.730 2.081 30.803 1.00 93.50 660 PHE A O 1
ATOM 4845 N N . ASN A 1 661 ? -26.890 1.645 28.942 1.00 84.12 661 ASN A N 1
ATOM 4846 C CA . ASN A 1 661 ? -27.670 2.878 28.987 1.00 84.12 661 ASN A CA 1
ATOM 4847 C C . ASN A 1 661 ? -28.632 2.921 30.192 1.00 84.12 661 ASN A C 1
ATOM 4849 O O . ASN A 1 661 ? -29.587 2.140 30.286 1.00 84.12 661 ASN A O 1
ATOM 4853 N N . ALA A 1 662 ? -28.444 3.915 31.067 1.00 63.88 662 ALA A N 1
ATOM 4854 C CA . ALA A 1 662 ? -29.226 4.108 32.293 1.00 63.88 662 ALA A CA 1
ATOM 4855 C C . ALA A 1 662 ? -30.745 4.281 32.055 1.00 63.88 662 ALA A C 1
ATOM 4857 O O . ALA A 1 662 ? -31.553 3.869 32.886 1.00 63.88 662 ALA A O 1
ATOM 4858 N N . ALA A 1 663 ? -31.162 4.830 30.907 1.00 53.28 663 ALA A N 1
ATOM 4859 C CA . ALA A 1 663 ? -32.577 5.073 30.592 1.00 53.28 663 ALA A CA 1
ATOM 4860 C C . ALA A 1 663 ? -33.354 3.810 30.155 1.00 53.28 663 ALA A C 1
ATOM 4862 O O . ALA A 1 663 ? -34.573 3.728 30.328 1.00 53.28 663 ALA A O 1
ATOM 4863 N N . ARG A 1 664 ? -32.665 2.802 29.601 1.00 46.81 664 ARG A N 1
ATOM 4864 C CA . ARG A 1 664 ? -33.290 1.587 29.039 1.00 46.81 664 ARG A CA 1
ATOM 4865 C C . ARG A 1 664 ? -33.412 0.450 30.062 1.00 46.81 664 ARG A C 1
ATOM 4867 O O . ARG A 1 664 ? -34.325 -0.374 29.975 1.00 46.81 664 ARG A O 1
ATOM 4874 N N . SER A 1 665 ? -32.552 0.431 31.084 1.00 42.09 665 SER A N 1
ATOM 4875 C CA . SER A 1 665 ? -32.608 -0.571 32.162 1.00 42.09 665 SER A CA 1
ATOM 4876 C C . SER A 1 665 ? -33.895 -0.458 33.001 1.00 42.09 665 SER A C 1
ATOM 4878 O O . SER A 1 665 ? -34.483 -1.472 33.389 1.00 42.09 665 SER A O 1
ATOM 4880 N N . LEU A 1 666 ? -34.411 0.764 33.189 1.00 40.34 666 LEU A N 1
ATOM 4881 C CA . LEU A 1 666 ? -35.669 1.039 33.896 1.00 40.34 666 LEU A CA 1
ATOM 4882 C C . LEU A 1 666 ? -36.906 0.541 33.131 1.00 40.34 666 LEU A C 1
ATOM 4884 O O . LEU A 1 666 ? -37.880 0.102 33.747 1.00 40.34 666 LEU A O 1
ATOM 4888 N N . THR A 1 667 ? -36.874 0.557 31.795 1.00 40.34 667 THR A N 1
ATOM 4889 C CA . THR A 1 667 ? -37.976 0.069 30.950 1.00 40.34 667 THR A CA 1
ATOM 4890 C C . THR A 1 667 ? -37.981 -1.457 30.822 1.00 40.34 667 THR A C 1
ATOM 4892 O O . THR A 1 667 ? -39.059 -2.045 30.934 1.00 40.34 667 THR A O 1
ATOM 4895 N N . LYS A 1 668 ? -36.818 -2.128 30.705 1.00 43.47 668 LYS A N 1
ATOM 4896 C CA . LYS A 1 668 ? -36.732 -3.611 30.740 1.00 43.47 668 LYS A CA 1
ATOM 4897 C C . LYS A 1 668 ? -37.193 -4.166 32.106 1.00 43.47 668 LYS A C 1
ATOM 4899 O O . LYS A 1 668 ? -38.042 -5.057 32.134 1.00 43.47 668 LYS A O 1
ATOM 4904 N N . ARG A 1 669 ? -36.773 -3.563 33.234 1.00 42.88 669 ARG A N 1
ATOM 4905 C CA . ARG A 1 669 ? -37.256 -3.939 34.588 1.00 42.88 669 ARG A CA 1
ATOM 4906 C C . ARG A 1 669 ? -38.765 -3.729 34.778 1.00 42.88 669 ARG A C 1
ATOM 4908 O O . ARG A 1 669 ? -39.415 -4.542 35.433 1.00 42.88 669 ARG A O 1
ATOM 4915 N N . ARG A 1 670 ? -39.353 -2.677 34.193 1.00 41.12 670 ARG A N 1
ATOM 4916 C CA . ARG A 1 670 ? -40.814 -2.446 34.226 1.00 41.12 670 ARG A CA 1
ATOM 4917 C C . ARG A 1 670 ? -41.606 -3.444 33.378 1.00 41.12 670 ARG A C 1
ATOM 4919 O O . ARG A 1 670 ? -42.740 -3.748 33.737 1.00 41.12 670 ARG A O 1
ATOM 4926 N N . ARG A 1 671 ? -41.033 -3.949 32.280 1.00 41.91 671 ARG A N 1
ATOM 4927 C CA . ARG A 1 671 ? -41.687 -4.929 31.396 1.00 41.91 671 ARG A CA 1
ATOM 4928 C C . ARG A 1 671 ? -41.661 -6.344 31.987 1.00 41.91 671 ARG A C 1
ATOM 4930 O O . ARG A 1 671 ? -42.677 -7.021 31.926 1.00 41.91 671 ARG A O 1
ATOM 4937 N N . GLN A 1 672 ? -40.568 -6.739 32.649 1.00 43.22 672 GLN A N 1
ATOM 4938 C CA . GLN A 1 672 ? -40.497 -8.009 33.395 1.00 43.22 672 GLN A CA 1
ATOM 4939 C C . GLN A 1 672 ? -41.408 -8.039 34.633 1.00 43.22 672 GLN A C 1
ATOM 4941 O O . GLN A 1 672 ? -41.971 -9.078 34.948 1.00 43.22 672 GLN A O 1
ATOM 4946 N N . ARG A 1 673 ? -41.644 -6.899 35.298 1.00 45.84 673 ARG A N 1
ATOM 4947 C CA . ARG A 1 673 ? -42.608 -6.795 36.416 1.00 45.84 673 ARG A CA 1
ATOM 4948 C C . ARG A 1 673 ? -44.090 -6.833 36.003 1.00 45.84 673 ARG A C 1
ATOM 4950 O O . ARG A 1 673 ? -44.947 -6.738 36.872 1.00 45.84 673 ARG A O 1
ATOM 4957 N N . ARG A 1 674 ? -44.404 -6.916 34.704 1.00 41.94 674 ARG A N 1
ATOM 4958 C CA . ARG A 1 674 ? -45.775 -6.859 34.157 1.00 41.94 674 ARG A CA 1
ATOM 4959 C C . ARG A 1 674 ? -46.258 -8.171 33.519 1.00 41.94 674 ARG A C 1
ATOM 4961 O O . ARG A 1 674 ? -47.207 -8.135 32.744 1.00 41.94 674 ARG A O 1
ATOM 4968 N N . GLN A 1 675 ? -45.657 -9.316 33.843 1.00 36.16 675 GLN A N 1
ATOM 4969 C CA . GLN A 1 675 ? -46.335 -10.602 33.636 1.00 36.16 675 GLN A CA 1
ATOM 4970 C C . GLN A 1 675 ? -47.300 -10.848 34.809 1.00 36.16 675 GLN A C 1
ATOM 4972 O O . GLN A 1 675 ? -46.838 -10.857 35.951 1.00 36.16 675 GLN A O 1
ATOM 4977 N N . PRO A 1 676 ? -48.618 -11.009 34.580 1.00 41.47 676 PRO A N 1
ATOM 4978 C CA . PRO A 1 676 ? -49.532 -11.449 35.625 1.00 41.47 676 PRO A CA 1
ATOM 4979 C C . PRO A 1 676 ? -49.210 -12.903 35.970 1.00 41.47 676 PRO A C 1
ATOM 4981 O O . PRO A 1 676 ? -49.093 -13.739 35.073 1.00 41.47 676 PRO A O 1
ATOM 4984 N N . GLY A 1 677 ? -49.051 -13.185 37.262 1.00 37.97 677 GLY A N 1
ATOM 4985 C CA . GLY A 1 677 ? -48.989 -14.550 37.760 1.00 37.97 677 GLY A CA 1
ATOM 4986 C C . GLY A 1 677 ? -50.268 -15.292 37.390 1.00 37.97 677 GLY A C 1
ATOM 4987 O O . GLY A 1 677 ? -51.369 -14.769 37.548 1.00 37.97 677 GLY A O 1
ATOM 4988 N N . THR A 1 678 ? -50.110 -16.504 36.877 1.00 39.31 678 THR A N 1
ATOM 4989 C CA . THR A 1 678 ? -51.171 -17.504 36.826 1.00 39.31 678 THR A CA 1
ATOM 4990 C C . THR A 1 678 ? -51.543 -17.874 38.260 1.00 39.31 678 THR A C 1
ATOM 4992 O O . THR A 1 678 ? -50.879 -18.704 38.881 1.00 39.31 678 THR A O 1
ATOM 4995 N N . GLU A 1 679 ? -52.564 -17.212 38.801 1.00 37.88 679 GLU A N 1
ATOM 4996 C CA . GLU A 1 679 ? -53.333 -17.713 39.938 1.00 37.88 679 GLU A CA 1
ATOM 4997 C C . GLU A 1 679 ? -54.186 -18.889 39.455 1.00 37.88 679 GLU A C 1
ATOM 4999 O O . GLU A 1 679 ? -54.890 -18.793 38.448 1.00 37.88 679 GLU A O 1
ATOM 5004 N N . GLY A 1 680 ? -54.062 -20.020 40.147 1.00 38.34 680 GLY A N 1
ATOM 5005 C CA . GLY A 1 680 ? -54.930 -21.172 39.958 1.00 38.34 680 GLY A CA 1
ATOM 5006 C C . GLY A 1 680 ? -56.286 -20.973 40.629 1.00 38.34 680 GLY A C 1
ATOM 5007 O O . GLY A 1 680 ? -56.383 -20.291 41.648 1.00 38.34 680 GLY A O 1
ATOM 5008 N N . ALA A 1 681 ? -57.304 -21.623 40.074 1.00 38.09 681 ALA A N 1
ATOM 5009 C CA . ALA A 1 681 ? -58.500 -22.056 40.783 1.00 38.09 681 ALA A CA 1
ATOM 5010 C C . ALA A 1 681 ? -59.167 -23.189 39.981 1.00 38.09 681 ALA A C 1
ATOM 5012 O O . ALA A 1 681 ? -59.432 -23.005 38.793 1.00 38.09 681 ALA A O 1
ATOM 5013 N N . ASP A 1 682 ? -59.386 -24.298 40.694 1.00 35.84 682 ASP A N 1
ATOM 5014 C CA . ASP A 1 682 ? -60.235 -25.482 40.459 1.00 35.84 682 ASP A CA 1
ATOM 5015 C C . ASP A 1 682 ? -60.027 -26.392 39.234 1.00 35.84 682 ASP A C 1
ATOM 5017 O O . ASP A 1 682 ? -60.286 -25.987 38.077 1.00 35.84 682 ASP A O 1
#

InterPro domains:
  IPR001041 2Fe-2S ferredoxin-type iron-sulfur binding domain [PS51085] (4-107)
  IPR001041 2Fe-2S ferredoxin-type iron-sulfur binding domain [cd00207] (6-102)
  IPR012675 Beta-grasp domain superfamily [G3DSA:3.10.20.30] (3-114)
  IPR027980 RamQ-like, C-terminal domain [PF14574] (378-647)
  IPR036010 2Fe-2S ferredoxin-like superfamily [SSF54292] (3-110)
  IPR040506 RACo linker region [PF17650] (118-207)
  IPR041414 RamQ-like, middle-like domain [PF17651] (212-371)
  IPR042259 RamQ-like, middle domain superfamily [G3DSA:3.30.420.480] (211-394)
  IPR052911 Corrinoid activation enzyme [PTHR42895] (31-636)

Organism: NCBI:txid441112

Sequence (682 aa):
MTNPLVIFAPSGKRGRFPVGTPVLAAARQLGVDLDSVCGGRGICSKCQVSPALGEFPKFGVTVAEDALSPWNAVEARNEKRGLKPGRRLGCQATIQSDVVIDVPPESQVHRQVVRKAASERTIEMDPATRRFFVAIAEPDMHNPSGDLQRLRDALRESWGIANLNVPLSVLTRLQSTLRAGDWQVTCTVFQPHDGQPHLLDVEAGFVDTPLLGLAIDLGSTTIAGHLCDLTTGAVLGSAGIMNPQIRFGEDLMSRVSYAMLNPGGAAEMTAVVRQALEALAVEVAADAGATPAAVVETAIVCNPVMHHLLLGIDPVELGQSPFALATSDSVSLAAAKLGLSSIHPEARAYLLPCIAGHVGADAAAVVLSEEPDQQDALTLVIDVGTNAEIVLGNRERVLACSSPTGPAFEGAQISSGQRAAPGAIERVEIDPETKEPRFRVVGCDLWSDDPGFAVATAVSGVTGICGSGIIEAVAEMRMAGLLDASGLIGSAEQTGSARCAPDGRTHSYLLHDGTAEGGPRISVTQGDIRAIQLAKSALYAGARLLMDELGVDTVERIVLAGAFGAHISPKHAMVLGMIPDAPLEAVTSAGNAAGTGARIALLNRASRARIEQTVRRITKVETAIAPRFQDHFVNANALPHATDPFTELARVVRLPDVSFNAARSLTKRRRQRRQPGTEGAD